Protein AF-A0A1B6KGE1-F1 (afdb_monomer)

Mean predicted aligned error: 15.51 Å

Sequence (555 aa):
EPSLSMPITVGLYAKWGSGKSFLLNKLREEMKNFARQWVDPTFQFSWLLLAIICHLAALSGTVVSLSLHHWLPGTIVIVTLFILTYTFLAVVWYGSNRYSWDWPYNLNVYLTRKMSAVKVVFQVIFCHPPGAQWSDSFTAQPIRFYFTDQTRVSSSAAGENSVVQMIGSLYDSIENDYGALSTRLYRALRPKALKSTSSWRWRKLCCVPNFIFFEICFATTLVGAVFLTIYIVQYGRPRSEHNLEEVSCVVVLGLCGLVVGLLVVANLYTLSRVVKSLMFSQRRQLQRAIAKLDTLKSEGFLQALRSEVNLMTNMVKCLDAFTQQQTRLVIIVDGLDSCEQDKVLMVLDAVHVLFSEPNTPFIIILAIDPHVISKAVEVNSRRLLSESNIGGHDYLRNMVHLPFFLQNSGLRKVKTAQKSAQSHRKSVVQVYDQPESNLVTSVSSRRLSTESGGLSSQEKLKLPGSSLNVARKGSRKLKLSDSIASSLGSNLNRAGGAQDLTKMLLTDDYFSDVNPRSMRRLMNVVYITGRLLKAFQIDFNWYHLASWVNITEQW

Secondary structure (DSSP, 8-state):
----PSPEEEEEE--TTS-HHHHHHHHHHHHHHHTTTTPPPPP---HHHHHHHHHHHHHHHHHHHHHHT-HHHHHHHHHHHHHHHHHHHHHHHHHHHHS--HHHHHHHHHHHHHHHHHHHHHHHHHEEPPPTTS------PPEEEEE----B--TTS-HHHHHHHHHHHHHHHHHHHH-HHHHHHHHHH-PPPPPTTPPPEE-EETTEEHHHHHHHHHHHHHHHHHHHHHHHHHHTS-GGG-SSHHHHHHHHHHHHHHHHHHHHHHHHHHHHHHHHHHHS-HHHHHHHHHHHHTTS-HHHHHHHHHHHHHHHHHHHHHHHHHHT-EEEEEEEEB-GGGS-HHHHHHHHHHHHHHH--TT--EEEEEEE-HHHHHHHHHHHHHHH-SS----HHHHHHHH-SEEEE--HHHHHHHHHHHHHHHHHHHHHHHHS----------------------------------------------PPP--GGGTSSSSGGG--STTHHHHHHTT-GGGTT--HHHHHHHHHHHHHHHHHHHHTT----HHHHHHHHHHHH--

Radius of gyration: 36.19 Å; Cα contacts (8 Å, |Δi|>4): 535; chains: 1; bounding box: 100×77×120 Å

Foldseek 3Di:
DPDPFDDAFEEEADDPPPCLVVVVVVVVVVVQVVLCVVDFDADDDDPLVLVVQLLVLLVQLLVVCQVVLHNVSSVVSSVCSSVVVVVVLVVLNCCCPPVVDPVSVVVRSVVRLVSLLVLLLVCLVWKAFEALCQCVDPDDFREAEFEFDAQQVDQPDFLLVSLLSRLLSSLVSCCVRSHLNNLLSCVLPVRDYDPRNDDMDTDDDPNDGPVVLVVVLSVLVSVLSNLVSVQVSVVPDDDDDDDDVNVVSVVSNVVSCVSNVVSCVVCVVSVVSSVVSSVDRPSRVSVVVQVVCVVPDPVVNLVSLLVVLVSVQSSQSRSCSSVVHHYAYEYEHDNLLVYDLVSSVVNLVSCCVRGVDGPGRYYYYYHDHLVSQQVSCVVVCVVVPVDDPCTSVNVCLLRHLHYDYPCPPVVVVVVVVVVVVVVVVVVVVVVPDDDDDDDDDDDDDDDDDDDDDDDDDDDDDDDDDDDDDDDDDDDDPDDDDPDPVVVPPPPQVPDDDPVVVVVVCVPDPLNPPADPSNVSSLSVVLVVVVVVCVVVVHDDDSVVSSVVSSVVPPD

Nearest PDB structures (foldseek):
  2nv9-assembly4_G  TM=1.818E-01  e=1.687E+00  Paramecium bursaria Chlorella virus 1

Organism: NCBI:txid36148

pLDDT: mean 72.04, std 18.76, range [24.8, 94.19]

Solvent-accessible surface area (backbone atoms only — not comparable to full-atom values): 32184 Å² total; per-residue (Å²): 130,90,67,88,62,40,40,44,32,36,28,41,34,36,60,85,91,71,51,65,72,58,52,52,53,53,51,51,52,52,52,47,58,72,37,47,72,80,66,76,63,79,72,69,98,44,73,67,56,55,52,52,49,50,52,53,22,50,52,54,12,54,51,46,12,53,75,66,52,37,68,67,66,11,56,52,44,23,55,51,50,44,50,53,52,52,52,50,51,50,50,35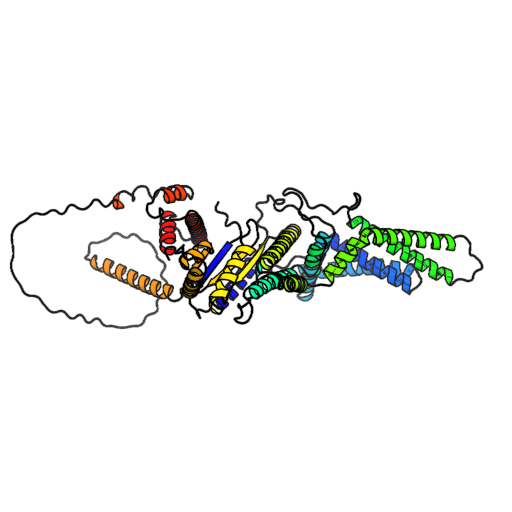,50,48,40,31,73,75,66,66,38,68,67,37,36,54,51,43,39,51,50,36,54,51,51,51,41,52,50,50,34,50,42,60,74,33,31,29,34,30,13,95,51,52,72,85,56,94,64,86,55,58,44,43,81,44,54,30,56,86,56,59,44,52,72,87,55,59,44,67,56,47,54,52,48,42,54,35,31,40,50,52,51,51,29,68,73,58,29,63,64,37,57,27,46,40,70,50,65,60,70,62,66,45,63,50,76,36,72,66,42,67,39,60,58,95,89,39,44,49,60,55,56,51,51,52,45,50,52,41,50,53,52,32,50,53,47,48,26,54,48,59,47,56,71,74,52,82,86,86,85,76,88,59,68,66,63,51,45,53,52,51,40,51,50,32,50,49,53,45,49,51,55,46,61,77,39,41,71,60,50,54,44,42,54,60,27,66,76,49,57,68,53,62,50,52,52,52,56,45,65,68,33,74,83,44,66,73,70,57,43,55,52,53,49,40,55,48,50,52,50,50,51,54,49,52,55,39,50,25,52,70,70,60,38,43,65,35,46,33,42,50,47,41,43,59,86,61,34,56,53,76,43,39,54,56,39,52,51,49,52,48,70,61,52,60,48,79,85,36,56,32,35,38,39,38,48,39,36,66,74,60,49,24,52,29,39,49,60,47,41,63,74,77,39,89,83,62,94,70,47,30,63,56,56,49,56,73,66,36,57,42,80,41,75,63,52,80,64,52,58,54,51,50,51,49,48,51,50,49,51,54,52,50,53,52,52,56,57,64,76,67,71,74,91,79,84,87,82,91,78,91,77,91,75,84,84,78,86,88,86,86,88,78,84,89,81,90,85,85,89,84,87,85,89,80,89,86,85,87,88,84,89,79,92,74,86,75,76,80,76,86,61,73,78,72,75,62,71,81,68,64,90,74,75,88,52,82,73,55,53,61,58,48,59,74,69,42,80,90,43,71,89,51,52,73,68,56,47,55,34,50,53,50,52,40,51,51,51,51,52,49,36,51,75,69,71,46,90,79,56,70,66,62,45,45,54,50,48,50,61,70,62,62,125

InterPro domains:
  IPR011646 KAP family P-loop domain [PF07693] (2-532)
  IPR052771 Neurotrophin-activated signaling adaptor [PTHR24116] (1-555)

Structure (mmCIF, N/CA/C/O backbone):
data_AF-A0A1B6KGE1-F1
#
_entry.id   AF-A0A1B6KGE1-F1
#
loop_
_atom_site.group_PDB
_atom_site.id
_atom_site.type_symbol
_atom_site.label_atom_id
_atom_site.label_alt_id
_atom_site.label_comp_id
_atom_site.label_asym_id
_atom_site.label_entity_id
_atom_site.label_seq_id
_atom_site.pdbx_PDB_ins_code
_atom_site.Cartn_x
_atom_site.Cartn_y
_atom_site.Cartn_z
_atom_site.occupancy
_atom_site.B_iso_or_equiv
_atom_site.auth_seq_id
_atom_site.auth_comp_id
_atom_site.auth_asym_id
_atom_site.auth_atom_id
_atom_site.pdbx_PDB_model_num
ATOM 1 N N . GLU A 1 1 ? -29.985 -7.544 3.826 1.00 30.16 1 GLU A N 1
ATOM 2 C CA . GLU A 1 1 ? -28.890 -8.178 4.594 1.00 30.16 1 GLU A CA 1
ATOM 3 C C . GLU A 1 1 ? -28.221 -7.112 5.454 1.00 30.16 1 GLU A C 1
ATOM 5 O O . GLU A 1 1 ? -27.930 -6.057 4.899 1.00 30.16 1 GLU A O 1
ATOM 10 N N . PRO A 1 2 ? -27.976 -7.305 6.764 1.00 35.41 2 PRO A N 1
ATOM 11 C CA . PRO A 1 2 ? -27.045 -6.441 7.475 1.00 35.41 2 PRO A CA 1
ATOM 12 C C . PRO A 1 2 ? -25.639 -6.814 6.998 1.00 35.41 2 PRO A C 1
ATOM 14 O O . PRO A 1 2 ? -24.957 -7.666 7.566 1.00 35.41 2 PRO A O 1
ATOM 17 N N . SER A 1 3 ? -25.217 -6.230 5.878 1.00 46.53 3 SER A N 1
ATOM 18 C CA . SER A 1 3 ? -23.802 -6.184 5.550 1.00 46.53 3 SER A CA 1
ATOM 19 C C . SER A 1 3 ? -23.143 -5.402 6.680 1.00 46.53 3 SER A C 1
ATOM 21 O O . SER A 1 3 ? -23.507 -4.246 6.897 1.00 46.53 3 SER A O 1
ATOM 23 N N . LEU A 1 4 ? -22.200 -6.001 7.408 1.00 57.72 4 LEU A N 1
ATOM 24 C CA . LEU A 1 4 ? -21.243 -5.234 8.206 1.00 57.72 4 LEU A CA 1
ATOM 25 C C . LEU A 1 4 ? -20.423 -4.395 7.221 1.00 57.72 4 LEU A C 1
ATOM 27 O O . LEU A 1 4 ? -19.353 -4.796 6.765 1.00 57.72 4 LEU A O 1
ATOM 31 N N . SER A 1 5 ? -21.005 -3.277 6.794 1.00 65.62 5 SER A N 1
ATOM 32 C CA . SER A 1 5 ? -20.362 -2.301 5.940 1.00 65.62 5 SER A CA 1
ATOM 33 C C . SER A 1 5 ? -19.242 -1.693 6.760 1.00 65.62 5 SER A C 1
ATOM 35 O O . SER A 1 5 ? -19.477 -1.222 7.871 1.00 65.62 5 SER A O 1
ATOM 37 N N . MET A 1 6 ? -18.031 -1.728 6.223 1.00 75.38 6 MET A N 1
ATOM 38 C CA . MET A 1 6 ? -16.910 -1.050 6.853 1.00 75.38 6 MET A CA 1
ATOM 39 C C . MET A 1 6 ? -17.164 0.461 6.909 1.00 75.38 6 MET A C 1
ATOM 41 O O . MET A 1 6 ? -17.807 1.002 5.996 1.00 75.38 6 MET A O 1
ATOM 45 N N . PRO A 1 7 ? -16.657 1.145 7.945 1.00 83.75 7 PRO A N 1
ATOM 46 C CA . PRO A 1 7 ? -15.689 0.677 8.951 1.00 83.75 7 PRO A CA 1
ATOM 47 C C . PRO A 1 7 ? -16.293 -0.164 10.093 1.00 83.75 7 PRO A C 1
ATOM 49 O O . PRO A 1 7 ? -17.450 0.012 10.461 1.00 83.75 7 PRO A O 1
ATOM 52 N N . ILE A 1 8 ? -15.511 -1.095 10.659 1.00 85.69 8 ILE A N 1
ATOM 53 C CA . ILE A 1 8 ? -15.929 -1.948 11.793 1.00 85.69 8 ILE A CA 1
ATOM 54 C C . ILE A 1 8 ? -14.985 -1.733 12.976 1.00 85.69 8 ILE A C 1
ATOM 56 O O . ILE A 1 8 ? -13.775 -1.863 12.819 1.00 85.69 8 ILE A O 1
ATOM 60 N N . THR A 1 9 ? -15.540 -1.498 14.167 1.00 88.06 9 THR A N 1
ATOM 61 C CA . THR A 1 9 ? -14.769 -1.382 15.421 1.00 88.06 9 THR A CA 1
ATOM 62 C C . THR A 1 9 ? -15.021 -2.593 16.308 1.00 88.06 9 THR A C 1
ATOM 64 O O . THR A 1 9 ? -16.136 -2.798 16.787 1.00 88.06 9 THR A O 1
ATOM 67 N N . VAL A 1 10 ? -13.984 -3.381 16.552 1.00 89.12 10 VAL A N 1
ATOM 68 C CA . VAL A 1 10 ? -13.985 -4.555 17.421 1.00 89.12 10 VAL A CA 1
ATOM 69 C C . VAL A 1 10 ? -13.297 -4.186 18.733 1.00 89.12 10 VAL A C 1
ATOM 71 O O . VAL A 1 10 ? -12.138 -3.784 18.733 1.00 89.12 10 VAL A O 1
ATOM 74 N N . GLY A 1 11 ? -14.003 -4.306 19.854 1.00 89.06 11 GLY A N 1
ATOM 75 C CA . GLY A 1 11 ? -13.464 -4.043 21.187 1.00 89.06 11 GLY A CA 1
ATOM 76 C C . GLY A 1 11 ? -13.112 -5.347 21.883 1.00 89.06 11 GLY A C 1
ATOM 77 O O . GLY A 1 11 ? -14.002 -6.121 22.210 1.00 89.06 11 GLY A O 1
ATOM 78 N N . LEU A 1 12 ? -11.829 -5.593 22.117 1.00 88.75 12 LEU A N 1
ATOM 79 C CA . LEU A 1 12 ? -11.323 -6.701 22.914 1.00 88.75 12 LEU A CA 1
ATOM 80 C C . LEU A 1 12 ? -11.178 -6.249 24.373 1.00 88.75 12 LEU A C 1
ATOM 82 O O . LEU A 1 12 ? -10.196 -5.605 24.744 1.00 88.75 12 LEU A O 1
ATOM 86 N N . TYR A 1 13 ? -12.151 -6.610 25.201 1.00 86.44 13 TYR A N 1
ATOM 87 C CA . TYR A 1 13 ? -12.192 -6.269 26.616 1.00 86.44 13 TYR A CA 1
ATOM 88 C C . TYR A 1 13 ? -11.509 -7.335 27.459 1.00 86.44 13 TYR A C 1
ATOM 90 O O . TYR A 1 13 ? -11.978 -8.471 27.542 1.00 86.44 13 TYR A O 1
ATOM 98 N N . ALA A 1 14 ? -10.419 -6.976 28.129 1.00 84.31 14 ALA A N 1
ATOM 99 C CA . ALA A 1 14 ? -9.778 -7.871 29.082 1.00 84.31 14 ALA A CA 1
ATOM 100 C C . ALA A 1 14 ? -9.042 -7.107 30.181 1.00 84.31 14 ALA A C 1
ATOM 102 O O . ALA A 1 14 ? -8.515 -6.013 29.954 1.00 84.31 14 ALA A O 1
ATOM 103 N N . LYS A 1 15 ? -8.956 -7.733 31.360 1.00 82.50 15 LYS A N 1
ATOM 104 C CA . LYS A 1 15 ? -8.236 -7.175 32.508 1.00 82.50 15 LYS A CA 1
ATOM 105 C C . LYS A 1 15 ? -6.775 -6.880 32.164 1.00 82.50 15 LYS A C 1
ATOM 107 O O . LYS A 1 15 ? -6.163 -7.538 31.315 1.00 82.50 15 LYS A O 1
ATOM 112 N N . TRP A 1 16 ? -6.191 -5.892 32.827 1.00 79.06 16 TRP A N 1
ATOM 113 C CA . TRP A 1 16 ? -4.751 -5.666 32.760 1.00 79.06 16 TRP A CA 1
ATOM 114 C C . TRP A 1 16 ? -3.956 -6.941 33.104 1.00 79.06 16 TRP A C 1
ATOM 116 O O . TRP A 1 16 ? -4.366 -7.738 33.948 1.00 79.06 16 TRP A O 1
ATOM 126 N N . GLY A 1 17 ? -2.862 -7.185 32.377 1.00 74.19 17 GLY A N 1
ATOM 127 C CA . GLY A 1 17 ? -2.030 -8.385 32.539 1.00 74.19 17 GLY A CA 1
ATOM 128 C C . GLY A 1 17 ? -2.591 -9.692 31.953 1.00 74.19 17 GLY A C 1
ATOM 129 O O . GLY A 1 17 ? -1.924 -10.718 32.023 1.00 74.19 17 GLY A O 1
ATOM 130 N N . SER A 1 18 ? -3.770 -9.702 31.316 1.00 77.00 18 SER A N 1
ATOM 131 C CA . SER A 1 18 ? -4.394 -10.937 30.801 1.00 77.00 18 SER A CA 1
ATOM 132 C C . SER A 1 18 ? -3.792 -11.498 29.497 1.00 77.00 18 SER A C 1
ATOM 134 O O . SER A 1 18 ? -4.405 -12.364 28.873 1.00 77.00 18 SER A O 1
ATOM 136 N N . GLY A 1 19 ? -2.654 -10.975 29.028 1.00 79.81 19 GLY A N 1
ATOM 137 C CA . GLY A 1 19 ? -2.026 -11.396 27.768 1.00 79.81 19 GLY A CA 1
ATOM 138 C C . GLY A 1 19 ? -2.705 -10.876 26.489 1.00 79.81 19 GLY A C 1
ATOM 139 O O . GLY A 1 19 ? -2.613 -11.527 25.450 1.00 79.81 19 GLY A O 1
ATOM 140 N N . LYS A 1 20 ? -3.377 -9.713 26.536 1.00 82.88 20 LYS A N 1
ATOM 141 C CA . LYS A 1 20 ? -4.071 -9.096 25.381 1.00 82.88 20 LYS A CA 1
ATOM 142 C C . LYS A 1 20 ? -3.191 -9.019 24.124 1.00 82.88 20 LYS A C 1
ATOM 144 O O . LYS A 1 20 ? -3.597 -9.491 23.065 1.00 82.88 20 LYS A O 1
ATOM 149 N N . SER A 1 21 ? -1.962 -8.519 24.258 1.00 82.31 21 SER A N 1
ATOM 150 C CA . SER A 1 21 ? -1.016 -8.367 23.142 1.00 82.31 21 SER A CA 1
ATOM 151 C C . SER A 1 21 ? -0.633 -9.701 22.489 1.00 82.31 21 SER A C 1
ATOM 153 O O . SER A 1 21 ? -0.462 -9.767 21.272 1.00 82.31 21 SER A O 1
ATOM 155 N N . PHE A 1 22 ? -0.540 -10.780 23.279 1.00 84.50 22 PHE A N 1
ATOM 156 C CA . PHE A 1 22 ? -0.276 -12.127 22.764 1.00 84.50 22 PHE A CA 1
ATOM 157 C C . PHE A 1 22 ? -1.447 -12.630 21.914 1.00 84.50 22 PHE A C 1
ATOM 159 O O . PHE A 1 22 ? -1.245 -13.133 20.810 1.00 84.50 22 PHE A O 1
ATOM 166 N N . LEU A 1 23 ? -2.681 -12.433 22.386 1.00 85.19 23 LEU A N 1
ATOM 167 C CA . LEU A 1 23 ? -3.868 -12.827 21.633 1.00 85.19 23 LEU A CA 1
ATOM 168 C C . LEU A 1 23 ? -4.033 -12.014 20.346 1.00 85.19 23 LEU A C 1
ATOM 170 O O . LEU A 1 23 ? -4.413 -12.579 19.327 1.00 85.19 23 LEU A O 1
ATOM 174 N N . LEU A 1 24 ? -3.703 -10.720 20.367 1.00 86.50 24 LEU A N 1
ATOM 175 C CA . LEU A 1 24 ? -3.701 -9.884 19.164 1.00 86.50 24 LEU A CA 1
ATOM 176 C C . LEU A 1 24 ? -2.703 -10.382 18.111 1.00 86.50 24 LEU A C 1
ATOM 178 O O . LEU A 1 24 ? -3.032 -10.392 16.926 1.00 86.50 24 LEU A O 1
ATOM 182 N N . ASN A 1 25 ? -1.511 -10.828 18.523 1.00 85.94 25 ASN A N 1
ATOM 183 C CA . ASN A 1 25 ? -0.536 -11.423 17.602 1.00 85.94 25 ASN A CA 1
ATOM 184 C C . ASN A 1 25 ? -1.068 -12.716 16.983 1.00 85.94 25 ASN A C 1
ATOM 186 O O . ASN A 1 25 ? -1.026 -12.873 15.765 1.00 85.94 25 ASN A O 1
ATOM 190 N N . LYS A 1 26 ? -1.661 -13.590 17.800 1.00 87.88 26 LYS A N 1
ATOM 191 C CA . LYS A 1 26 ? -2.276 -14.822 17.302 1.00 87.88 26 LYS A CA 1
ATOM 192 C C . LYS A 1 26 ? -3.446 -14.539 16.354 1.00 87.88 26 LYS A C 1
ATOM 194 O O . LYS A 1 26 ? -3.544 -15.144 15.296 1.00 87.88 26 LYS A O 1
ATOM 199 N N . LEU A 1 27 ? -4.309 -13.581 16.693 1.00 87.62 27 LEU A N 1
ATOM 200 C CA . LEU A 1 27 ? -5.427 -13.166 15.843 1.00 87.62 27 LEU A CA 1
ATOM 201 C C . LEU A 1 27 ? -4.932 -12.614 14.502 1.00 87.62 27 LEU A C 1
ATOM 203 O O . LEU A 1 27 ? -5.499 -12.939 13.462 1.00 87.62 27 LEU A O 1
ATOM 207 N N . ARG A 1 28 ? -3.850 -11.829 14.508 1.00 87.62 28 ARG A N 1
ATOM 208 C CA . ARG A 1 28 ? -3.198 -11.349 13.285 1.00 87.62 28 ARG A CA 1
ATOM 209 C C . ARG A 1 28 ? -2.741 -12.512 12.401 1.00 87.62 28 ARG A C 1
ATOM 211 O O . ARG A 1 28 ? -3.014 -12.490 11.205 1.00 87.62 28 ARG A O 1
ATOM 218 N N . GLU A 1 29 ? -2.054 -13.504 12.962 1.00 87.62 29 GLU A N 1
ATOM 219 C CA . GLU A 1 29 ? -1.581 -14.683 12.218 1.00 87.62 29 GLU A CA 1
ATOM 220 C C . GLU A 1 29 ? -2.741 -15.488 11.621 1.00 87.62 29 GLU A C 1
ATOM 222 O O . GLU A 1 29 ? -2.739 -15.776 10.425 1.00 87.62 29 GLU A O 1
ATOM 227 N N . GLU A 1 30 ? -3.781 -15.757 12.411 1.00 88.00 30 GLU A N 1
ATOM 228 C CA . GLU A 1 30 ? -4.979 -16.465 11.946 1.00 88.00 30 GLU A CA 1
ATOM 229 C C . GLU A 1 30 ? -5.702 -15.705 10.825 1.00 88.00 30 GLU A C 1
ATOM 231 O O . GLU A 1 30 ? -6.119 -16.300 9.832 1.00 88.00 30 GLU A O 1
ATOM 236 N N . MET A 1 31 ? -5.799 -14.374 10.919 1.00 86.44 31 MET A N 1
ATOM 237 C CA . MET A 1 31 ? -6.380 -13.551 9.855 1.00 86.44 31 MET A CA 1
ATOM 238 C C . MET A 1 31 ? -5.557 -13.603 8.560 1.00 86.44 31 MET A C 1
ATOM 240 O O . MET A 1 31 ? -6.137 -13.674 7.473 1.00 86.44 31 MET A O 1
ATOM 244 N N . LYS A 1 32 ? -4.219 -13.597 8.650 1.00 84.69 32 LYS A N 1
ATOM 245 C CA . LYS A 1 32 ? -3.337 -13.758 7.478 1.00 84.69 32 LYS A CA 1
ATOM 246 C C . LYS A 1 32 ? -3.492 -15.141 6.841 1.00 84.69 32 LYS A C 1
ATOM 248 O O . LYS A 1 32 ? -3.568 -15.249 5.615 1.00 84.69 32 LYS A O 1
ATOM 253 N N . ASN A 1 33 ? -3.605 -16.183 7.664 1.00 84.50 33 ASN A N 1
ATOM 254 C CA . ASN A 1 33 ? -3.827 -17.556 7.213 1.00 84.50 33 ASN A CA 1
ATOM 255 C C . ASN A 1 33 ? -5.193 -17.716 6.535 1.00 84.50 33 ASN A C 1
ATOM 257 O O . ASN A 1 33 ? -5.273 -18.277 5.440 1.00 84.50 33 ASN A O 1
ATOM 261 N N . PHE A 1 34 ? -6.250 -17.150 7.124 1.00 82.50 34 PHE A N 1
ATOM 262 C CA . PHE A 1 34 ? -7.597 -17.146 6.549 1.00 82.50 34 PHE A CA 1
ATOM 263 C C . PHE A 1 34 ? -7.637 -16.475 5.174 1.00 82.50 34 PHE A C 1
ATOM 265 O O . PHE A 1 34 ? -8.254 -16.986 4.240 1.00 82.50 34 PHE A O 1
ATOM 272 N N . ALA A 1 35 ? -6.932 -15.354 5.028 1.00 79.00 35 ALA A N 1
ATOM 273 C CA . ALA A 1 35 ? -6.838 -14.617 3.776 1.00 79.00 35 ALA A CA 1
ATOM 274 C C . ALA A 1 35 ? -6.075 -15.367 2.666 1.00 79.00 35 ALA A C 1
ATOM 276 O O . ALA A 1 35 ? -6.022 -14.877 1.538 1.00 79.00 35 ALA A O 1
ATOM 277 N N . ARG A 1 36 ? -5.477 -16.537 2.959 1.00 72.19 36 ARG A N 1
ATOM 278 C CA . ARG A 1 36 ? -4.630 -17.299 2.025 1.00 72.19 36 ARG A CA 1
ATOM 279 C C . ARG A 1 36 ? -3.582 -16.412 1.343 1.00 72.19 36 ARG A C 1
ATOM 281 O O . ARG A 1 36 ? -3.230 -16.630 0.186 1.00 72.19 36 ARG A O 1
ATOM 288 N N . GLN A 1 37 ? -3.059 -15.419 2.068 1.00 64.81 37 GLN A N 1
ATOM 289 C CA . GLN A 1 37 ? -2.051 -14.484 1.548 1.00 64.81 37 GLN A CA 1
ATOM 290 C C . GLN A 1 37 ? -0.771 -15.193 1.072 1.00 64.81 37 GLN A C 1
ATOM 292 O O . GLN A 1 37 ? -0.012 -14.622 0.296 1.00 64.81 37 GLN A O 1
ATOM 297 N N . TRP A 1 38 ? -0.571 -16.437 1.506 1.00 59.75 38 TRP A N 1
ATOM 298 C CA . TRP A 1 38 ? 0.545 -17.317 1.177 1.00 59.75 38 TRP A CA 1
ATOM 299 C C . TRP A 1 38 ? 0.398 -18.085 -0.146 1.00 59.75 38 TRP A C 1
ATOM 301 O O . TRP A 1 38 ? 1.312 -18.819 -0.501 1.00 59.75 38 TRP A O 1
ATOM 311 N N . VAL A 1 39 ? -0.735 -17.987 -0.858 1.00 65.69 39 VAL A N 1
ATOM 312 C CA . VAL A 1 39 ? -0.909 -18.717 -2.128 1.00 65.69 39 VAL A CA 1
ATOM 313 C C . VAL A 1 39 ? -0.005 -18.109 -3.190 1.00 65.69 39 VAL A C 1
ATOM 315 O O . VAL A 1 39 ? -0.161 -16.944 -3.568 1.00 65.69 39 VAL A O 1
ATOM 318 N N . ASP A 1 40 ? 0.932 -18.918 -3.673 1.00 68.94 40 ASP A N 1
ATOM 319 C CA . ASP A 1 40 ? 1.900 -18.476 -4.657 1.00 68.94 40 ASP A CA 1
ATOM 320 C C . ASP A 1 40 ? 1.252 -18.215 -6.019 1.00 68.94 40 ASP A C 1
ATOM 322 O O . ASP A 1 40 ? 0.431 -19.005 -6.499 1.00 68.94 40 ASP A O 1
ATOM 326 N N . PRO A 1 41 ? 1.601 -17.091 -6.666 1.00 71.31 41 PRO A N 1
ATOM 327 C CA . PRO A 1 41 ? 1.072 -16.782 -7.975 1.00 71.31 41 PRO A CA 1
ATOM 328 C C . PRO A 1 41 ? 1.699 -17.715 -9.015 1.00 71.31 41 PRO A C 1
ATOM 330 O O . PRO A 1 41 ? 2.913 -17.912 -9.055 1.00 71.31 41 PRO A O 1
ATOM 333 N N . THR A 1 42 ? 0.866 -18.252 -9.900 1.00 72.88 42 THR A N 1
ATOM 334 C CA . THR A 1 42 ? 1.332 -19.030 -11.048 1.00 72.88 42 THR A CA 1
ATOM 335 C C . THR A 1 42 ? 1.901 -18.101 -12.111 1.00 72.88 42 THR A C 1
ATOM 337 O O . THR A 1 42 ? 1.255 -17.118 -12.486 1.00 72.88 42 THR A O 1
ATOM 340 N N . PHE A 1 43 ? 3.072 -18.433 -12.643 1.00 75.06 43 PHE A N 1
ATOM 341 C CA . PHE A 1 43 ? 3.657 -17.681 -13.744 1.00 75.06 43 PHE A CA 1
ATOM 342 C C . PHE A 1 43 ? 2.839 -17.826 -15.020 1.00 75.06 43 PHE A C 1
ATOM 344 O O . PHE A 1 43 ? 2.495 -18.932 -15.441 1.00 75.06 43 PHE A O 1
ATOM 351 N N . GLN A 1 44 ? 2.556 -16.688 -15.642 1.00 77.75 44 GLN A N 1
ATOM 352 C CA . GLN A 1 44 ? 1.863 -16.602 -16.917 1.00 77.75 44 GLN A CA 1
ATOM 353 C C . GLN A 1 44 ? 2.703 -15.764 -17.876 1.00 77.75 44 GLN A C 1
ATOM 355 O O . GLN A 1 44 ? 3.113 -14.645 -17.546 1.00 77.75 44 GLN A O 1
ATOM 360 N N . PHE A 1 45 ? 2.920 -16.287 -19.082 1.00 80.06 45 PHE A N 1
ATOM 361 C CA . PHE A 1 45 ? 3.505 -15.514 -20.169 1.00 80.06 45 PHE A CA 1
ATOM 362 C C . PHE A 1 45 ? 2.538 -14.389 -20.541 1.00 80.06 45 PHE A C 1
ATOM 364 O O . PHE A 1 45 ? 1.464 -14.622 -21.088 1.00 80.06 45 PHE A O 1
ATOM 371 N N . SER A 1 46 ? 2.907 -13.158 -20.192 1.00 85.88 46 SER A N 1
ATOM 372 C CA . SER A 1 46 ? 2.100 -11.968 -20.457 1.00 85.88 46 SER A CA 1
ATOM 373 C C . SER A 1 46 ? 2.755 -11.097 -21.524 1.00 85.88 46 SER A C 1
ATOM 375 O O . SER A 1 46 ? 3.978 -11.055 -21.639 1.00 85.88 46 SER A O 1
ATOM 377 N N . TRP A 1 47 ? 1.947 -10.336 -22.265 1.00 86.94 47 TRP A N 1
ATOM 378 C CA . TRP A 1 47 ? 2.447 -9.362 -23.245 1.00 86.94 47 TRP A CA 1
ATOM 379 C C . TRP A 1 47 ? 3.414 -8.338 -22.628 1.00 86.94 47 TRP A C 1
ATOM 381 O O . TRP A 1 47 ? 4.377 -7.914 -23.256 1.00 86.94 47 TRP A O 1
ATOM 391 N N . LEU A 1 48 ? 3.195 -7.981 -21.359 1.00 86.44 48 LEU A N 1
ATOM 392 C CA . LEU A 1 48 ? 4.065 -7.058 -20.631 1.00 86.44 48 LEU A CA 1
ATOM 393 C C . LEU A 1 48 ? 5.476 -7.642 -20.453 1.00 86.44 48 LEU A C 1
ATOM 395 O O . LEU A 1 48 ? 6.449 -6.899 -20.521 1.00 86.44 48 LEU A O 1
ATOM 399 N N . LEU A 1 49 ? 5.599 -8.963 -20.271 1.00 87.50 49 LEU A N 1
ATOM 400 C CA . LEU A 1 49 ? 6.897 -9.628 -20.118 1.00 87.50 49 LEU A CA 1
ATOM 401 C C . LEU A 1 49 ? 7.680 -9.538 -21.425 1.00 87.50 49 LEU A C 1
ATOM 403 O O . LEU A 1 49 ? 8.848 -9.163 -21.423 1.00 87.50 49 LEU A O 1
ATOM 407 N N . LEU A 1 50 ? 6.997 -9.830 -22.533 1.00 89.25 50 LEU A N 1
ATOM 408 C CA . LEU A 1 50 ? 7.552 -9.736 -23.877 1.00 89.25 50 LEU A CA 1
ATOM 409 C C . LEU A 1 50 ? 8.048 -8.316 -24.178 1.00 89.25 50 LEU A C 1
ATOM 411 O O . LEU A 1 50 ? 9.177 -8.147 -24.629 1.00 89.25 50 LEU A O 1
ATOM 415 N N . ALA A 1 51 ? 7.234 -7.302 -23.871 1.00 88.75 51 ALA A N 1
ATOM 416 C CA . ALA A 1 51 ? 7.596 -5.902 -24.073 1.00 88.75 51 ALA A CA 1
ATOM 417 C C . ALA A 1 51 ? 8.828 -5.491 -23.245 1.00 88.75 51 ALA A C 1
ATOM 419 O O . ALA A 1 51 ? 9.737 -4.867 -23.783 1.00 88.75 51 ALA A O 1
ATOM 420 N N . ILE A 1 52 ? 8.906 -5.881 -21.965 1.00 89.69 52 ILE A N 1
ATOM 421 C CA . ILE A 1 52 ? 10.076 -5.579 -21.121 1.00 89.69 52 ILE A CA 1
ATOM 422 C C . ILE A 1 52 ? 11.339 -6.244 -21.667 1.00 89.69 52 ILE A C 1
ATOM 424 O O . ILE A 1 52 ? 12.376 -5.591 -21.755 1.00 89.69 52 ILE A O 1
ATOM 428 N N . ILE A 1 53 ? 11.267 -7.529 -22.024 1.00 91.06 53 ILE A N 1
ATOM 429 C CA . ILE A 1 53 ? 12.423 -8.261 -22.554 1.00 91.06 53 ILE A CA 1
ATOM 430 C C . ILE A 1 53 ? 12.889 -7.626 -23.868 1.00 91.06 53 ILE A C 1
ATOM 432 O O . ILE A 1 53 ? 14.086 -7.419 -24.045 1.00 91.06 53 ILE A O 1
ATOM 436 N N . CYS A 1 54 ? 11.958 -7.252 -24.750 1.00 91.44 54 CYS A N 1
ATOM 437 C CA . CYS A 1 54 ? 12.263 -6.557 -25.999 1.00 91.44 54 CYS A CA 1
ATOM 438 C C . CYS A 1 54 ? 12.973 -5.215 -25.748 1.00 91.44 54 CYS A C 1
ATOM 440 O O . CYS A 1 54 ? 14.029 -4.959 -26.324 1.00 91.44 54 CYS A O 1
ATOM 442 N N . HIS A 1 55 ? 12.455 -4.398 -24.825 1.00 90.94 55 HIS A N 1
ATOM 443 C CA . HIS A 1 55 ? 13.048 -3.107 -24.457 1.00 90.94 55 HIS A CA 1
ATOM 444 C C . HIS A 1 55 ? 14.449 -3.244 -23.854 1.00 90.94 55 HIS A C 1
ATOM 446 O O . HIS A 1 55 ? 15.360 -2.506 -24.229 1.00 90.94 55 HIS A O 1
ATOM 452 N N . LEU A 1 56 ? 14.652 -4.208 -22.951 1.00 91.50 56 LEU A N 1
ATOM 453 C CA . LEU A 1 56 ? 15.963 -4.482 -22.355 1.00 91.50 56 LEU A CA 1
ATOM 454 C C . LEU A 1 56 ? 16.965 -5.004 -23.392 1.00 91.50 56 LEU A C 1
ATOM 456 O O . LEU A 1 56 ? 18.114 -4.561 -23.404 1.00 91.50 56 LEU A O 1
ATOM 460 N N . ALA A 1 57 ? 16.528 -5.898 -24.284 1.00 93.25 57 ALA A N 1
ATOM 461 C CA . ALA A 1 57 ? 17.356 -6.404 -25.372 1.00 93.25 57 ALA A CA 1
ATOM 462 C C . ALA A 1 57 ? 17.769 -5.274 -26.320 1.00 93.25 57 ALA A C 1
ATOM 464 O O . ALA A 1 57 ? 18.963 -5.104 -26.564 1.00 93.25 57 ALA A O 1
ATOM 465 N N . ALA A 1 58 ? 16.823 -4.443 -26.764 1.00 91.69 58 ALA A N 1
ATOM 466 C CA . ALA A 1 58 ? 17.095 -3.295 -27.626 1.00 91.69 58 ALA A CA 1
ATOM 467 C C . ALA A 1 58 ? 18.075 -2.302 -26.978 1.00 91.69 58 ALA A C 1
ATOM 469 O O . ALA A 1 58 ? 19.047 -1.891 -27.614 1.00 91.69 58 ALA A O 1
ATOM 470 N N . LEU A 1 59 ? 17.887 -1.979 -25.693 1.00 91.38 59 LEU A N 1
ATOM 471 C CA . LEU A 1 59 ? 18.800 -1.103 -24.957 1.00 91.38 59 LEU A CA 1
ATOM 472 C C . LEU A 1 59 ? 20.213 -1.702 -24.883 1.00 91.38 59 LEU A C 1
ATOM 474 O O . LEU A 1 59 ? 21.178 -1.041 -25.255 1.00 91.38 59 LEU A O 1
ATOM 478 N N . SER A 1 60 ? 20.344 -2.970 -24.484 1.00 91.62 60 SER A N 1
ATOM 479 C CA . SER A 1 60 ? 21.651 -3.639 -24.409 1.00 91.62 60 SER A CA 1
ATOM 480 C C . SER A 1 60 ? 22.360 -3.712 -25.767 1.00 91.62 60 SER A C 1
ATOM 482 O O . SER A 1 60 ? 23.555 -3.440 -25.855 1.00 91.62 60 SER A O 1
ATOM 484 N N . GLY A 1 61 ? 21.618 -3.983 -26.843 1.00 90.88 61 GLY A N 1
ATOM 485 C CA . GLY A 1 61 ? 22.145 -4.015 -28.201 1.00 90.88 61 GLY A CA 1
ATOM 486 C C . GLY A 1 61 ? 22.654 -2.667 -28.684 1.00 90.88 61 GLY A C 1
ATOM 487 O O . GLY A 1 61 ? 23.746 -2.596 -29.240 1.00 90.88 61 GLY A O 1
ATOM 488 N N . THR A 1 62 ? 21.905 -1.588 -28.426 1.00 87.81 62 THR A N 1
ATOM 489 C CA . THR A 1 62 ? 22.357 -0.233 -28.786 1.00 87.81 62 THR A CA 1
ATOM 490 C C . THR A 1 62 ? 23.609 0.191 -28.028 1.00 87.81 62 THR A C 1
ATOM 492 O O . THR A 1 62 ? 24.488 0.810 -28.625 1.00 87.81 62 THR A O 1
ATOM 495 N N . VAL A 1 63 ? 23.748 -0.196 -26.754 1.00 89.94 63 VAL A N 1
ATOM 496 C CA . VAL A 1 63 ? 24.976 0.046 -25.980 1.00 89.94 63 VAL A CA 1
ATOM 497 C C . VAL A 1 63 ? 26.165 -0.679 -26.612 1.00 89.94 63 VAL A C 1
ATOM 499 O O . VAL A 1 63 ? 27.203 -0.057 -26.824 1.00 89.94 63 VAL A O 1
ATOM 502 N N . VAL A 1 64 ? 26.013 -1.954 -26.989 1.00 90.56 64 VAL A N 1
ATOM 503 C CA . VAL A 1 64 ? 27.081 -2.711 -27.667 1.00 90.56 64 VAL A CA 1
ATOM 504 C C . VAL A 1 64 ? 27.422 -2.111 -29.033 1.00 90.56 64 VAL A C 1
ATOM 506 O O . VAL A 1 64 ? 28.603 -1.980 -29.356 1.00 90.56 64 VAL A O 1
ATOM 509 N N . SER A 1 65 ? 26.421 -1.695 -29.816 1.00 87.88 65 SER A N 1
ATOM 510 C CA . SER A 1 65 ? 26.646 -1.004 -31.093 1.00 87.88 65 SER A CA 1
ATOM 511 C C . SER A 1 65 ? 27.455 0.280 -30.922 1.00 87.88 65 SER A C 1
ATOM 513 O O . SER A 1 65 ? 28.359 0.537 -31.717 1.00 87.88 65 SER A O 1
ATOM 515 N N . LEU A 1 66 ? 27.156 1.070 -29.883 1.00 86.00 66 LEU A N 1
ATOM 516 C CA . LEU A 1 66 ? 27.897 2.289 -29.549 1.00 86.00 66 LEU A CA 1
ATOM 517 C C . LEU A 1 66 ? 29.328 1.983 -29.110 1.00 86.00 66 LEU A C 1
ATOM 519 O O . LEU A 1 66 ? 30.251 2.651 -29.560 1.00 86.00 66 LEU A O 1
ATOM 523 N N . SER A 1 67 ? 29.532 0.963 -28.276 1.00 88.19 67 SER A N 1
ATOM 524 C CA . SER A 1 67 ? 30.869 0.607 -27.785 1.00 88.19 67 SER A CA 1
ATOM 525 C C . SER A 1 67 ? 31.791 0.073 -28.883 1.00 88.19 67 SER A C 1
ATOM 527 O O . SER A 1 67 ? 32.975 0.400 -28.903 1.00 88.19 67 SER A O 1
ATOM 529 N N . LEU A 1 68 ? 31.266 -0.752 -29.793 1.00 87.25 68 LEU A N 1
ATOM 530 C CA . LEU A 1 68 ? 32.059 -1.390 -30.847 1.00 87.25 68 LEU A CA 1
ATOM 531 C C . LEU A 1 68 ? 32.162 -0.554 -32.122 1.00 87.25 68 LEU A C 1
ATOM 533 O O . LEU A 1 68 ? 32.840 -0.984 -33.047 1.00 87.25 68 LEU A O 1
ATOM 537 N N . HIS A 1 69 ? 31.499 0.606 -32.186 1.00 83.06 69 HIS A N 1
ATOM 538 C CA . HIS A 1 69 ? 31.450 1.446 -33.386 1.00 83.06 69 HIS A CA 1
ATOM 539 C C . HIS A 1 69 ? 31.028 0.642 -34.633 1.00 83.06 69 HIS A C 1
ATOM 541 O O . HIS A 1 69 ? 31.511 0.850 -35.737 1.00 83.06 69 HIS A O 1
ATOM 547 N N . HIS A 1 70 ? 30.132 -0.330 -34.465 1.00 83.00 70 HIS A N 1
ATOM 548 C CA . HIS A 1 70 ? 29.631 -1.164 -35.554 1.00 83.00 70 HIS A CA 1
ATOM 549 C C . HIS A 1 70 ? 28.172 -1.534 -35.281 1.00 83.00 70 HIS A C 1
ATOM 551 O O . HIS A 1 70 ? 27.806 -1.937 -34.175 1.00 83.00 70 HIS A O 1
ATOM 557 N N . TRP A 1 71 ? 27.320 -1.437 -36.303 1.00 80.94 71 TRP A N 1
ATOM 558 C CA . TRP A 1 71 ? 25.891 -1.740 -36.171 1.00 80.94 71 TRP A CA 1
ATOM 559 C C . TRP A 1 71 ? 25.615 -3.253 -36.088 1.00 80.94 71 TRP A C 1
ATOM 561 O O . TRP A 1 71 ? 24.732 -3.683 -35.347 1.00 80.94 71 TRP A O 1
ATOM 571 N N . LEU A 1 72 ? 26.413 -4.072 -36.786 1.00 87.25 72 LEU A N 1
ATOM 572 C CA . LEU A 1 72 ? 26.199 -5.517 -36.920 1.00 87.25 72 LEU A CA 1
ATOM 573 C C . LEU A 1 72 ? 26.253 -6.277 -35.574 1.00 87.25 72 LEU A C 1
ATOM 575 O O . LEU A 1 72 ? 25.286 -6.983 -35.272 1.00 87.25 72 LEU A O 1
ATOM 579 N N . PRO A 1 73 ? 27.281 -6.108 -34.710 1.00 88.81 73 PRO A N 1
ATOM 580 C CA . PRO A 1 73 ? 27.350 -6.830 -33.437 1.00 88.81 73 PRO A CA 1
ATOM 581 C C . PRO A 1 73 ? 26.167 -6.543 -32.507 1.00 88.81 73 PRO A C 1
ATOM 583 O O . PRO A 1 73 ? 25.668 -7.456 -31.856 1.00 88.81 73 PRO A O 1
ATOM 586 N N . GLY A 1 74 ? 25.666 -5.304 -32.469 1.00 87.38 74 GLY A N 1
ATOM 587 C CA . GLY A 1 74 ? 24.521 -4.975 -31.619 1.00 87.38 74 GLY A CA 1
ATOM 588 C C . GLY A 1 74 ? 23.234 -5.654 -32.075 1.00 87.38 74 GLY A C 1
ATOM 589 O O . GLY A 1 74 ? 22.518 -6.186 -31.235 1.00 87.38 74 GLY A O 1
ATOM 590 N N . THR A 1 75 ? 22.964 -5.744 -33.385 1.00 88.12 75 THR A N 1
ATOM 591 C CA . THR A 1 75 ? 21.782 -6.480 -33.885 1.00 88.12 75 THR A CA 1
ATOM 592 C C . THR A 1 75 ? 21.818 -7.966 -33.521 1.00 88.12 75 THR A C 1
ATOM 594 O O . THR A 1 75 ? 20.804 -8.526 -33.102 1.00 88.12 75 THR A O 1
ATOM 597 N N . ILE A 1 76 ? 23.002 -8.586 -33.585 1.00 93.25 76 ILE A N 1
ATOM 598 C CA . ILE A 1 76 ? 23.215 -9.978 -33.173 1.00 93.25 76 ILE A CA 1
ATOM 599 C C . ILE A 1 76 ? 22.968 -10.124 -31.666 1.00 93.25 76 ILE A C 1
ATOM 601 O O . ILE A 1 76 ? 22.278 -11.053 -31.245 1.00 93.25 76 ILE A O 1
ATOM 605 N N . VAL A 1 77 ? 23.460 -9.190 -30.847 1.00 93.25 77 VAL A N 1
ATOM 606 C CA . VAL A 1 77 ? 23.231 -9.191 -29.392 1.00 93.25 77 VAL A CA 1
ATOM 607 C C . VAL A 1 77 ? 21.744 -9.060 -29.049 1.00 93.25 77 VAL A C 1
ATOM 609 O O . VAL A 1 77 ? 21.268 -9.786 -28.182 1.00 93.25 77 VAL A O 1
ATOM 612 N N . ILE A 1 78 ? 20.978 -8.218 -29.753 1.00 93.25 78 ILE A N 1
ATOM 613 C CA . ILE A 1 78 ? 19.527 -8.070 -29.517 1.00 93.25 78 ILE A CA 1
ATOM 614 C C . ILE A 1 78 ? 18.809 -9.404 -29.739 1.00 93.25 78 ILE A C 1
ATOM 616 O O . ILE A 1 78 ? 18.076 -9.865 -28.862 1.00 93.25 78 ILE A O 1
ATOM 620 N N . VAL A 1 79 ? 19.028 -10.032 -30.899 1.00 93.88 79 VAL A N 1
ATOM 621 C CA . VAL A 1 79 ? 18.349 -11.284 -31.272 1.00 93.88 79 VAL A CA 1
ATOM 622 C C . VAL A 1 79 ? 18.768 -12.427 -30.350 1.00 93.88 79 VAL A C 1
ATOM 624 O O . VAL A 1 79 ? 17.917 -13.165 -29.852 1.00 93.88 79 VAL A O 1
ATOM 627 N N . THR A 1 80 ? 20.068 -12.559 -30.075 1.00 94.00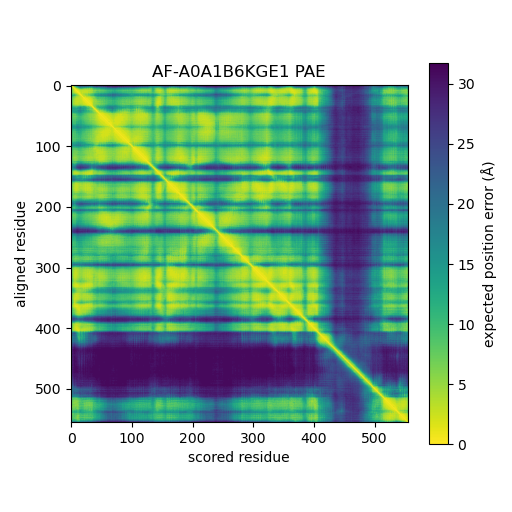 80 THR A N 1
ATOM 628 C CA . THR A 1 80 ? 20.588 -13.630 -29.213 1.00 94.00 80 THR A CA 1
ATOM 629 C C . THR A 1 80 ? 20.107 -13.488 -27.773 1.00 94.00 80 THR A C 1
ATOM 631 O O . THR A 1 80 ? 19.645 -14.472 -27.198 1.00 94.00 80 THR A O 1
ATOM 634 N N . LEU A 1 81 ? 20.128 -12.280 -27.202 1.00 93.69 81 LEU A N 1
ATOM 635 C CA . LEU A 1 81 ? 19.657 -12.034 -25.838 1.00 93.69 81 LEU A CA 1
ATOM 636 C C . LEU A 1 81 ? 18.148 -12.263 -25.716 1.00 93.69 81 LEU A C 1
ATOM 638 O O . LEU A 1 81 ? 17.698 -12.871 -24.743 1.00 93.69 81 LEU A O 1
ATOM 642 N N . PHE A 1 82 ? 17.361 -11.847 -26.710 1.00 93.94 82 PHE A N 1
ATOM 643 C CA . PHE A 1 82 ? 15.921 -12.100 -26.736 1.00 93.94 82 PHE A CA 1
ATOM 644 C C . PHE A 1 82 ? 15.598 -13.603 -26.760 1.00 93.94 82 PHE A C 1
ATOM 646 O O . PHE A 1 82 ? 14.822 -14.079 -25.930 1.00 93.94 82 PHE A O 1
ATOM 653 N N . ILE A 1 83 ? 16.227 -14.367 -27.662 1.00 94.12 83 ILE A N 1
ATOM 654 C CA . ILE A 1 83 ? 16.002 -15.817 -27.764 1.00 94.12 83 ILE A CA 1
ATOM 655 C C . ILE A 1 83 ? 16.455 -16.511 -26.478 1.00 94.12 83 ILE A C 1
ATOM 657 O O . ILE A 1 83 ? 15.674 -17.253 -25.886 1.00 94.12 83 ILE A O 1
ATOM 661 N N . LEU A 1 84 ? 17.672 -16.225 -26.007 1.00 94.19 84 LEU A N 1
ATOM 662 C CA . LEU A 1 84 ? 18.261 -16.872 -24.833 1.00 94.19 84 LEU A CA 1
ATOM 663 C C . LEU A 1 84 ? 17.428 -16.638 -23.569 1.00 94.19 84 LEU A C 1
ATOM 665 O O . LEU A 1 84 ? 17.171 -17.574 -22.807 1.00 94.19 84 LEU A O 1
ATOM 669 N N . THR A 1 85 ? 16.974 -15.402 -23.346 1.00 91.56 85 THR A N 1
ATOM 670 C CA . THR A 1 85 ? 16.142 -15.069 -22.180 1.00 91.56 85 THR A CA 1
ATOM 671 C C . THR A 1 85 ? 14.775 -15.748 -22.243 1.00 91.56 85 THR A C 1
ATOM 673 O O . THR A 1 85 ? 14.317 -16.277 -21.229 1.00 91.56 85 THR A O 1
ATOM 676 N N . TYR A 1 86 ? 14.138 -15.812 -23.415 1.00 90.94 86 TYR A N 1
ATOM 677 C CA . TYR A 1 86 ? 12.848 -16.486 -23.562 1.00 90.94 86 TYR A CA 1
ATOM 678 C C . TYR A 1 86 ? 12.968 -18.007 -23.403 1.00 90.94 86 TYR A C 1
ATOM 680 O O . TYR A 1 86 ? 12.171 -18.613 -22.685 1.00 90.94 86 TYR A O 1
ATOM 688 N N . THR A 1 87 ? 13.998 -18.627 -23.994 1.00 91.06 87 THR A N 1
ATOM 689 C CA . THR A 1 87 ? 14.263 -20.061 -23.812 1.00 91.06 87 THR A CA 1
ATOM 690 C C . THR A 1 87 ? 14.560 -20.390 -22.354 1.00 91.06 87 THR A C 1
ATOM 692 O O . THR A 1 87 ? 14.045 -21.376 -21.837 1.00 91.06 87 THR A O 1
ATOM 695 N N . PHE A 1 88 ? 15.318 -19.539 -21.655 1.00 91.50 88 PHE A N 1
ATOM 696 C CA . PHE A 1 88 ? 15.586 -19.707 -20.228 1.00 91.50 88 PHE A CA 1
ATOM 697 C C . PHE A 1 88 ? 14.294 -19.679 -19.400 1.00 91.50 88 PHE A C 1
ATOM 699 O O . PHE A 1 88 ? 14.061 -20.570 -18.585 1.00 91.50 88 PHE A O 1
ATOM 706 N N . LEU A 1 89 ? 13.409 -18.708 -19.645 1.00 89.62 89 LEU A N 1
ATOM 707 C CA . LEU A 1 89 ? 12.117 -18.617 -18.958 1.00 89.62 89 LEU A CA 1
ATOM 708 C C . LEU A 1 89 ? 11.203 -19.810 -19.260 1.00 89.62 89 LEU A C 1
ATOM 710 O O . LEU A 1 89 ? 10.531 -20.306 -18.355 1.00 89.62 89 LEU A O 1
ATOM 714 N N . ALA A 1 90 ? 11.206 -20.305 -20.500 1.00 88.50 90 ALA A N 1
ATOM 715 C CA . ALA A 1 90 ? 10.471 -21.508 -20.880 1.00 88.50 90 ALA A CA 1
ATOM 716 C C . ALA A 1 90 ? 10.990 -22.755 -20.146 1.00 88.50 90 ALA A C 1
ATOM 718 O O . ALA A 1 90 ? 10.189 -23.546 -19.646 1.00 88.50 90 ALA A O 1
ATOM 719 N N . VAL A 1 91 ? 12.313 -22.901 -20.009 1.00 89.38 91 VAL A N 1
ATOM 720 C CA . VAL A 1 91 ? 12.936 -23.993 -19.243 1.00 89.38 91 VAL A CA 1
ATOM 721 C C . VAL A 1 91 ? 12.588 -23.895 -17.757 1.00 89.38 91 VAL A C 1
ATOM 723 O O . VAL A 1 91 ? 12.204 -24.900 -17.163 1.00 89.38 91 VAL A O 1
ATOM 726 N N . VAL A 1 92 ? 12.655 -22.701 -17.156 1.00 87.69 92 VAL A N 1
ATOM 727 C CA . VAL A 1 92 ? 12.278 -22.483 -15.746 1.00 87.69 92 VAL A CA 1
ATOM 728 C C . VAL A 1 92 ? 10.804 -22.816 -15.514 1.00 87.69 92 VAL A C 1
ATOM 730 O O . VAL A 1 92 ? 10.472 -23.498 -14.544 1.00 87.69 92 VAL A O 1
ATOM 733 N N . TRP A 1 93 ? 9.919 -22.396 -16.419 1.00 86.19 93 TRP A N 1
ATOM 734 C CA . TRP A 1 93 ? 8.491 -22.700 -16.342 1.00 86.19 93 TRP A CA 1
ATOM 735 C C . TRP A 1 93 ? 8.216 -24.205 -16.470 1.00 86.19 93 TRP A C 1
ATOM 737 O O . TRP A 1 93 ? 7.489 -24.773 -15.652 1.00 86.19 93 TRP A O 1
ATOM 747 N N . TYR A 1 94 ? 8.845 -24.873 -17.442 1.00 86.56 94 TYR A N 1
ATOM 748 C CA . TYR A 1 94 ? 8.702 -26.315 -17.636 1.00 86.56 94 TYR A CA 1
ATOM 749 C C . TYR A 1 94 ? 9.263 -27.112 -16.449 1.00 86.56 94 TYR A C 1
ATOM 751 O O . TYR A 1 94 ? 8.603 -28.023 -15.950 1.00 86.56 94 TYR A O 1
ATOM 759 N N . GLY A 1 95 ? 10.439 -26.732 -15.938 1.00 83.94 95 GLY A N 1
ATOM 760 C CA . GLY A 1 95 ? 11.058 -27.338 -14.757 1.00 83.94 95 GLY A CA 1
ATOM 761 C C . GLY A 1 95 ? 10.223 -27.152 -13.488 1.00 83.94 95 GLY A C 1
ATOM 762 O O . GLY A 1 95 ? 10.057 -28.097 -12.717 1.00 83.94 95 GLY A O 1
ATOM 763 N N . SER A 1 96 ? 9.622 -25.970 -13.315 1.00 83.38 96 SER A N 1
ATOM 764 C CA . SER A 1 96 ? 8.712 -25.678 -12.204 1.00 83.38 96 SER A CA 1
ATOM 765 C C . SER A 1 96 ? 7.426 -26.509 -12.265 1.00 83.38 96 SER A C 1
ATOM 767 O O . SER A 1 96 ? 6.954 -26.932 -11.214 1.00 83.38 96 SER A O 1
ATOM 769 N N . ASN A 1 97 ? 6.844 -26.728 -13.450 1.00 79.62 97 ASN A N 1
ATOM 770 C CA . ASN A 1 97 ? 5.548 -27.405 -13.582 1.00 79.62 97 ASN A CA 1
ATOM 771 C C . ASN A 1 97 ? 5.665 -28.936 -13.669 1.00 79.62 97 ASN A C 1
ATOM 773 O O . ASN A 1 97 ? 4.777 -29.649 -13.211 1.00 79.62 97 ASN A O 1
ATOM 777 N N . ARG A 1 98 ? 6.740 -29.457 -14.279 1.00 79.62 98 ARG A N 1
ATOM 778 C CA . ARG A 1 98 ? 6.883 -30.895 -14.554 1.00 79.62 98 ARG A CA 1
ATOM 779 C C . ARG A 1 98 ? 7.699 -31.648 -13.510 1.00 79.62 98 ARG A C 1
ATOM 781 O O . ARG A 1 98 ? 7.353 -32.785 -13.210 1.00 79.62 98 ARG A O 1
ATOM 788 N N . TYR A 1 99 ? 8.764 -31.037 -12.993 1.00 75.31 99 TYR A N 1
ATOM 789 C CA . TYR A 1 99 ? 9.741 -31.715 -12.133 1.00 75.31 99 TYR A CA 1
ATOM 790 C C . TYR A 1 99 ? 9.744 -31.220 -10.682 1.00 75.31 99 TYR A C 1
ATOM 792 O O . TYR A 1 99 ? 10.518 -31.744 -9.884 1.00 75.31 99 TYR A O 1
ATOM 800 N N . SER A 1 100 ? 8.911 -30.220 -10.352 1.00 74.25 100 SER A N 1
ATOM 801 C CA . SER A 1 100 ? 8.796 -29.606 -9.017 1.00 74.25 100 SER A CA 1
ATOM 802 C C . SER A 1 100 ? 10.150 -29.340 -8.349 1.00 74.25 100 SER A C 1
ATOM 804 O O . SER A 1 100 ? 10.319 -29.574 -7.157 1.00 74.25 100 SER A O 1
ATOM 806 N N . TRP A 1 101 ? 11.146 -28.905 -9.124 1.00 83.19 101 TRP A N 1
ATOM 807 C CA . TRP A 1 101 ? 12.447 -28.548 -8.568 1.00 83.19 101 TRP A CA 1
ATOM 808 C C . TRP A 1 101 ? 12.309 -27.281 -7.716 1.00 83.19 101 TRP A C 1
ATOM 810 O O . TRP A 1 101 ? 11.740 -26.286 -8.176 1.00 83.19 101 TRP A O 1
ATOM 820 N N . ASP A 1 102 ? 12.897 -27.288 -6.519 1.00 83.12 102 ASP A N 1
ATOM 821 C CA . ASP A 1 102 ? 12.779 -26.176 -5.567 1.00 83.12 102 ASP A CA 1
ATOM 822 C C . ASP A 1 102 ? 13.373 -24.868 -6.112 1.00 83.12 102 ASP A C 1
ATOM 824 O O . ASP A 1 102 ? 12.805 -23.791 -5.930 1.00 83.12 102 ASP A O 1
ATOM 828 N N . TRP A 1 103 ? 14.506 -24.938 -6.825 1.00 86.25 103 TRP A N 1
ATOM 829 C CA . TRP A 1 103 ? 15.170 -23.745 -7.363 1.00 86.25 103 TRP A CA 1
ATOM 830 C C . TRP A 1 103 ? 14.375 -23.063 -8.497 1.00 86.25 103 TRP A C 1
ATOM 832 O O . TRP A 1 103 ? 14.066 -21.876 -8.349 1.00 86.25 103 TRP A O 1
ATOM 842 N N . PRO A 1 104 ? 13.972 -23.756 -9.588 1.00 86.69 104 PRO A N 1
ATOM 843 C CA . PRO A 1 104 ? 13.097 -23.181 -10.607 1.00 86.69 104 PRO A CA 1
ATOM 844 C C . PRO A 1 104 ? 11.765 -22.713 -10.039 1.00 86.69 104 PRO A C 1
ATOM 846 O O . PRO A 1 104 ? 11.284 -21.668 -10.458 1.00 86.69 104 PRO A O 1
ATOM 849 N N . TYR A 1 105 ? 11.186 -23.437 -9.078 1.00 85.62 105 TYR A N 1
ATOM 850 C CA . TYR A 1 105 ? 9.943 -23.029 -8.432 1.00 85.62 105 TYR A CA 1
ATOM 851 C C . TYR A 1 105 ? 10.098 -21.692 -7.691 1.00 85.62 105 TYR A C 1
ATOM 853 O O . TYR A 1 105 ? 9.366 -20.742 -7.974 1.00 85.62 105 TYR A O 1
ATOM 861 N N . ASN A 1 106 ? 11.105 -21.565 -6.822 1.00 87.69 106 ASN A N 1
ATOM 862 C CA . ASN A 1 106 ? 11.377 -20.325 -6.088 1.00 87.69 106 ASN A CA 1
ATOM 863 C C . ASN A 1 106 ? 11.690 -19.152 -7.029 1.00 87.69 106 ASN A C 1
ATOM 865 O O . ASN A 1 106 ? 11.197 -18.038 -6.825 1.00 87.69 106 ASN A O 1
ATOM 869 N N . LEU A 1 107 ? 12.468 -19.399 -8.089 1.00 87.25 107 LEU A N 1
ATOM 870 C CA . LEU A 1 107 ? 12.763 -18.400 -9.118 1.00 87.25 107 LEU A CA 1
ATOM 871 C C . LEU A 1 107 ? 11.491 -17.962 -9.858 1.00 87.25 107 LEU A C 1
ATOM 873 O O . LEU A 1 107 ? 11.282 -16.768 -10.080 1.00 87.25 107 LEU A O 1
ATOM 877 N N . ASN A 1 108 ? 10.624 -18.912 -10.201 1.00 86.94 108 ASN A N 1
ATOM 878 C CA . ASN A 1 108 ? 9.366 -18.680 -10.900 1.00 86.94 108 ASN A CA 1
ATOM 879 C C . ASN A 1 108 ? 8.395 -17.830 -10.061 1.00 86.94 108 ASN A C 1
AT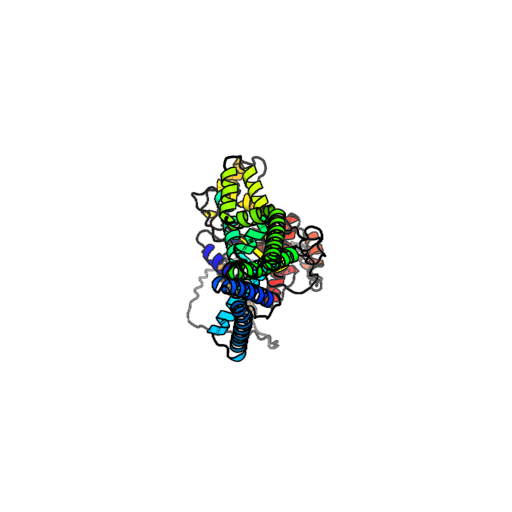OM 881 O O . ASN A 1 108 ? 7.836 -16.837 -10.541 1.00 86.94 108 ASN A O 1
ATOM 885 N N . VAL A 1 109 ? 8.254 -18.158 -8.774 1.00 86.00 109 VAL A N 1
ATOM 886 C CA . VAL A 1 109 ? 7.455 -17.385 -7.811 1.00 86.00 109 VAL A CA 1
ATOM 887 C C . VAL A 1 109 ? 8.024 -15.975 -7.644 1.00 86.00 109 VAL A C 1
ATOM 889 O O . VAL A 1 109 ? 7.280 -14.992 -7.720 1.00 86.00 109 VAL A O 1
ATOM 892 N N . TYR A 1 110 ? 9.343 -15.844 -7.472 1.00 87.88 110 TYR A N 1
ATOM 893 C CA . TYR A 1 110 ? 10.004 -14.545 -7.344 1.00 87.88 110 TYR A CA 1
ATOM 894 C C . TYR A 1 110 ? 9.779 -13.661 -8.577 1.00 87.88 110 TYR A C 1
ATOM 896 O O . TYR A 1 110 ? 9.359 -12.504 -8.447 1.00 87.88 110 TYR A O 1
ATOM 904 N N . LEU A 1 111 ? 9.997 -14.211 -9.776 1.00 86.88 111 LEU A N 1
ATOM 905 C CA . LEU A 1 111 ? 9.802 -13.500 -11.035 1.00 86.88 111 LEU A CA 1
ATOM 906 C C . LEU A 1 111 ? 8.343 -13.067 -11.203 1.00 86.88 111 LEU A C 1
ATOM 908 O O . LEU A 1 111 ? 8.084 -11.915 -11.544 1.00 86.88 111 LEU A O 1
ATOM 912 N N . THR A 1 112 ? 7.387 -13.942 -10.886 1.00 86.31 112 THR A N 1
ATOM 913 C CA . THR A 1 112 ? 5.951 -13.630 -10.962 1.00 86.31 112 THR A CA 1
ATOM 914 C C . THR A 1 112 ? 5.556 -12.502 -10.008 1.00 86.31 112 THR A C 1
ATOM 916 O O . THR A 1 112 ? 4.805 -11.595 -10.388 1.00 86.31 112 THR A O 1
ATOM 919 N N . ARG A 1 113 ? 6.088 -12.502 -8.777 1.00 85.44 113 ARG A N 1
ATOM 920 C CA . ARG A 1 113 ? 5.854 -11.427 -7.797 1.00 85.44 113 ARG A CA 1
ATOM 921 C C . ARG A 1 113 ? 6.412 -10.092 -8.294 1.00 85.44 113 ARG A C 1
ATOM 923 O O . ARG A 1 113 ? 5.697 -9.088 -8.276 1.00 85.44 113 ARG A O 1
ATOM 930 N N . LYS A 1 114 ? 7.650 -10.070 -8.802 1.00 88.19 114 LYS A N 1
ATOM 931 C CA . LYS A 1 114 ? 8.256 -8.854 -9.375 1.00 88.19 114 LYS A CA 1
ATOM 932 C C . LYS A 1 114 ? 7.509 -8.366 -10.610 1.00 88.19 114 LYS A C 1
ATOM 934 O O . LYS A 1 114 ? 7.246 -7.173 -10.726 1.00 88.19 114 LYS A O 1
ATOM 939 N N . MET A 1 115 ? 7.101 -9.279 -11.481 1.00 86.56 115 MET A N 1
ATOM 940 C CA . MET A 1 115 ? 6.333 -8.970 -12.679 1.00 86.56 115 MET A CA 1
ATOM 941 C C . MET A 1 115 ? 4.976 -8.341 -12.345 1.00 86.56 115 MET A C 1
ATOM 943 O O . MET A 1 115 ? 4.572 -7.350 -12.953 1.00 86.56 115 MET A O 1
ATOM 947 N N . SER A 1 116 ? 4.299 -8.867 -11.323 1.00 85.12 116 SER A N 1
ATOM 948 C CA . SER A 1 116 ? 3.045 -8.304 -10.816 1.00 85.12 116 SER A CA 1
ATOM 949 C C . SER A 1 116 ? 3.247 -6.895 -10.249 1.00 85.12 116 SER A C 1
ATOM 951 O O . SER A 1 116 ? 2.461 -5.999 -10.552 1.00 85.12 116 SER A O 1
ATOM 953 N N . ALA A 1 117 ? 4.331 -6.661 -9.501 1.00 86.62 117 ALA A N 1
ATOM 954 C CA . ALA A 1 117 ? 4.669 -5.332 -8.991 1.00 86.62 117 ALA A CA 1
ATOM 955 C C . ALA A 1 117 ? 4.950 -4.330 -10.127 1.00 86.62 117 ALA A C 1
ATOM 957 O O . ALA A 1 117 ? 4.418 -3.221 -10.123 1.00 86.62 117 ALA A O 1
ATOM 958 N N . VAL A 1 118 ? 5.726 -4.731 -11.140 1.00 87.31 118 VAL A N 1
ATOM 959 C CA . VAL A 1 118 ? 6.022 -3.898 -12.319 1.00 87.31 118 VAL A CA 1
ATOM 960 C C . VAL A 1 118 ? 4.752 -3.593 -13.119 1.00 87.31 118 VAL A C 1
ATOM 962 O O . VAL A 1 118 ? 4.543 -2.452 -13.532 1.00 87.31 118 VAL A O 1
ATOM 965 N N . LYS A 1 119 ? 3.852 -4.570 -13.276 1.00 88.31 119 LYS A N 1
ATOM 966 C CA . LYS A 1 119 ? 2.541 -4.362 -13.904 1.00 88.31 119 LYS A CA 1
ATOM 967 C C . LYS A 1 119 ? 1.732 -3.284 -13.180 1.00 88.31 119 LYS A C 1
ATOM 969 O O . LYS A 1 119 ? 1.217 -2.381 -13.838 1.00 88.31 119 LYS A O 1
ATOM 974 N N . VAL A 1 120 ? 1.655 -3.340 -11.848 1.00 87.19 120 VAL A N 1
ATOM 975 C CA . VAL A 1 120 ? 0.952 -2.323 -11.047 1.00 87.19 120 VAL A CA 1
ATOM 976 C C . VAL A 1 120 ? 1.611 -0.951 -11.203 1.00 87.19 120 VAL A C 1
ATOM 978 O O . VAL A 1 120 ? 0.909 0.040 -11.385 1.00 87.19 120 VAL A O 1
ATOM 981 N N . VAL A 1 121 ? 2.946 -0.874 -11.212 1.00 88.56 121 VAL A N 1
ATOM 982 C CA . VAL A 1 121 ? 3.679 0.381 -11.463 1.00 88.56 121 VAL A CA 1
ATOM 983 C C . VAL A 1 121 ? 3.284 0.989 -12.811 1.00 88.56 121 VAL A C 1
ATOM 985 O O . VAL A 1 121 ? 2.900 2.158 -12.864 1.00 88.56 121 VAL A O 1
ATOM 988 N N . PHE A 1 122 ? 3.290 0.200 -13.888 1.00 86.00 122 PHE A N 1
ATOM 989 C CA . PHE A 1 122 ? 2.878 0.679 -15.208 1.00 86.00 122 PHE A CA 1
ATOM 990 C C . PHE A 1 122 ? 1.409 1.105 -15.256 1.00 86.00 122 PHE A C 1
ATOM 992 O O . PHE A 1 122 ? 1.089 2.137 -15.847 1.00 86.00 122 PHE A O 1
ATOM 999 N N . GLN A 1 123 ? 0.516 0.368 -14.594 1.00 86.19 123 GLN A N 1
ATOM 1000 C CA . GLN A 1 123 ? -0.896 0.739 -14.492 1.00 86.19 123 GLN A CA 1
ATOM 1001 C C . GLN A 1 123 ? -1.089 2.060 -13.734 1.00 86.19 123 GLN A C 1
ATOM 1003 O O . GLN A 1 123 ? -1.873 2.899 -14.169 1.00 86.19 123 GLN A O 1
ATOM 1008 N N . VAL A 1 124 ? -0.337 2.308 -12.658 1.00 84.69 124 VAL A N 1
ATOM 1009 C CA . VAL A 1 124 ? -0.391 3.583 -11.924 1.00 84.69 124 VAL A CA 1
ATOM 1010 C C . VAL A 1 124 ? 0.121 4.748 -12.782 1.00 84.69 124 VAL A C 1
ATOM 1012 O O . VAL A 1 124 ? -0.462 5.839 -12.736 1.00 84.69 124 VAL A O 1
ATOM 1015 N N . ILE A 1 125 ? 1.170 4.528 -13.585 1.00 82.62 125 ILE A N 1
ATOM 1016 C CA . ILE A 1 125 ? 1.756 5.547 -14.471 1.00 82.62 125 ILE A CA 1
ATOM 1017 C C . ILE A 1 125 ? 0.822 5.882 -15.635 1.00 82.62 125 ILE A C 1
ATOM 1019 O O . ILE A 1 125 ? 0.587 7.060 -15.905 1.00 82.62 125 ILE A O 1
ATOM 1023 N N . PHE A 1 126 ? 0.289 4.870 -16.322 1.00 82.00 126 PHE A N 1
ATOM 1024 C CA . PHE A 1 126 ? -0.361 5.044 -17.622 1.00 82.00 126 PHE A CA 1
ATOM 1025 C C . PHE A 1 126 ? -1.883 4.928 -17.599 1.00 82.00 126 PHE A C 1
ATOM 1027 O O . PHE A 1 126 ? -2.530 5.422 -18.522 1.00 82.00 126 PHE A O 1
ATOM 1034 N N . CYS A 1 127 ? -2.477 4.334 -16.567 1.00 81.12 127 CYS A N 1
ATOM 1035 C CA . CYS A 1 127 ? -3.914 4.085 -16.513 1.00 81.12 127 CYS A CA 1
ATOM 1036 C C . CYS A 1 127 ? -4.602 4.937 -15.442 1.00 81.12 127 CYS A C 1
ATOM 1038 O O . CYS A 1 127 ? -4.008 5.383 -14.456 1.00 81.12 127 CYS A O 1
ATOM 1040 N N . HIS A 1 128 ? -5.892 5.170 -15.658 1.00 80.50 128 HIS A N 1
ATOM 1041 C CA . HIS A 1 128 ? -6.834 5.529 -14.611 1.00 80.50 128 HIS A CA 1
ATOM 1042 C C . HIS A 1 128 ? -7.423 4.241 -14.030 1.00 80.50 128 HIS A C 1
ATOM 1044 O O . HIS A 1 128 ? -7.779 3.344 -14.809 1.00 80.50 128 HIS A O 1
ATOM 1050 N N . PRO A 1 129 ? -7.531 4.135 -12.695 1.00 79.94 129 PRO A N 1
ATOM 1051 C CA . PRO A 1 129 ? -8.134 2.978 -12.069 1.00 79.94 129 PRO A CA 1
ATOM 1052 C C . PRO A 1 129 ? -9.612 2.901 -12.453 1.00 79.94 129 PRO A C 1
ATOM 1054 O O . PRO A 1 129 ? -10.270 3.941 -12.619 1.00 79.94 129 PRO A O 1
ATOM 1057 N N . PRO A 1 130 ? -10.137 1.682 -12.610 1.00 73.31 130 PRO A N 1
ATOM 1058 C CA . PRO A 1 130 ? -11.553 1.515 -12.850 1.00 73.31 130 PRO A CA 1
ATOM 1059 C C . PRO A 1 130 ? -12.413 1.872 -11.638 1.00 73.31 130 PRO A C 1
ATOM 1061 O O . PRO A 1 130 ? -11.923 1.982 -10.513 1.00 73.31 130 PRO A O 1
ATOM 1064 N N . GLY A 1 131 ? -13.709 2.067 -11.886 1.00 65.56 131 GLY A N 1
ATOM 1065 C CA . GLY A 1 131 ? -14.681 2.353 -10.834 1.00 65.56 131 GLY A CA 1
ATOM 1066 C C . GLY A 1 131 ? -14.833 1.195 -9.839 1.00 65.56 131 GLY A C 1
ATOM 1067 O O . GLY A 1 131 ? -14.708 0.027 -10.203 1.00 65.56 131 GLY A O 1
ATOM 1068 N N . ALA A 1 132 ? -15.146 1.523 -8.580 1.00 58.94 132 ALA A N 1
ATOM 1069 C CA . ALA A 1 132 ? -15.268 0.568 -7.469 1.00 58.94 132 ALA A CA 1
ATOM 1070 C C . ALA A 1 132 ? -16.364 -0.509 -7.644 1.00 58.94 132 ALA A C 1
ATOM 1072 O O . ALA A 1 132 ? -16.385 -1.468 -6.882 1.00 58.94 132 ALA A O 1
ATOM 1073 N N . GLN A 1 133 ? -17.264 -0.352 -8.622 1.00 57.28 133 GLN A N 1
ATOM 1074 C CA . GLN A 1 133 ? -18.354 -1.286 -8.933 1.00 57.28 133 GLN A CA 1
ATOM 1075 C C . GLN A 1 133 ? -18.215 -1.925 -10.322 1.00 57.28 133 GLN A C 1
ATOM 1077 O O . GLN A 1 133 ? -19.158 -2.542 -10.799 1.00 57.28 133 GLN A O 1
ATOM 1082 N N . TRP A 1 134 ? -17.072 -1.788 -11.009 1.00 40.47 134 TRP A N 1
ATOM 1083 C CA . TRP A 1 134 ? -16.945 -2.352 -12.360 1.00 40.47 134 TRP A CA 1
ATOM 1084 C C . TRP A 1 134 ? -17.141 -3.880 -12.378 1.00 40.47 134 TRP A C 1
ATOM 1086 O O . TRP A 1 134 ? -17.727 -4.429 -13.308 1.00 40.47 134 TRP A O 1
ATOM 1096 N N . SER A 1 135 ? -16.735 -4.579 -11.324 1.00 43.09 135 SER A N 1
ATOM 1097 C CA . SER A 1 135 ? -17.130 -5.969 -11.134 1.00 43.09 135 SER A CA 1
ATOM 1098 C C . SER A 1 135 ? -18.464 -6.035 -10.383 1.00 43.09 135 SER A C 1
ATOM 1100 O O . SER A 1 135 ? -18.480 -6.205 -9.166 1.00 43.09 135 SER A O 1
ATOM 1102 N N . ASP A 1 136 ? -19.579 -5.980 -11.113 1.00 39.03 136 ASP A N 1
ATOM 1103 C CA . ASP A 1 136 ? -20.921 -6.411 -10.660 1.00 39.03 136 ASP A CA 1
ATOM 1104 C C . ASP A 1 136 ? -20.985 -7.942 -10.419 1.00 39.03 136 ASP A C 1
ATOM 1106 O O . ASP A 1 136 ? -22.032 -8.587 -10.478 1.00 39.03 136 ASP A O 1
ATOM 1110 N N . SER A 1 137 ? -19.835 -8.580 -10.192 1.00 41.06 137 SER A N 1
ATOM 1111 C CA . SER A 1 137 ? -19.712 -10.019 -10.111 1.00 41.06 137 SER A CA 1
ATOM 1112 C C . SER A 1 137 ? -19.767 -10.477 -8.659 1.00 41.06 137 SER A C 1
ATOM 1114 O O . SER A 1 137 ? -18.925 -10.143 -7.827 1.00 41.06 137 SER A O 1
ATOM 1116 N N . PHE A 1 138 ? -20.724 -11.365 -8.410 1.00 46.22 138 PHE A N 1
ATOM 1117 C CA . PHE A 1 138 ? -20.844 -12.324 -7.306 1.00 46.22 138 PHE A CA 1
ATOM 1118 C C . PHE A 1 138 ? -19.574 -13.179 -7.032 1.00 46.22 138 PHE A C 1
ATOM 1120 O O . PHE A 1 138 ? -19.632 -14.186 -6.330 1.00 46.22 138 PHE A O 1
ATOM 1127 N N . THR A 1 139 ? -18.412 -12.821 -7.580 1.00 51.34 139 THR A N 1
ATOM 1128 C CA . THR A 1 139 ? -17.136 -13.517 -7.418 1.00 51.34 139 THR A CA 1
ATOM 1129 C C . THR A 1 139 ? -16.388 -12.942 -6.220 1.00 51.34 139 THR A C 1
ATOM 1131 O O . THR A 1 139 ? -15.936 -11.797 -6.252 1.00 51.34 139 THR A O 1
ATOM 1134 N N . ALA A 1 140 ? -16.236 -13.742 -5.165 1.00 60.78 140 ALA A N 1
ATOM 1135 C CA . ALA A 1 140 ? -15.435 -13.382 -4.002 1.00 60.78 140 ALA A CA 1
ATOM 1136 C C . ALA A 1 140 ? -13.980 -13.095 -4.420 1.00 60.78 140 ALA A C 1
ATOM 1138 O O . ALA A 1 140 ? -13.237 -14.003 -4.790 1.00 60.78 140 ALA A O 1
ATOM 1139 N N . GLN A 1 141 ? -13.580 -11.824 -4.380 1.00 71.19 141 GLN A N 1
ATOM 1140 C CA . GLN A 1 141 ? -12.190 -11.417 -4.578 1.00 71.19 141 GLN A CA 1
ATOM 1141 C C . GLN A 1 141 ? -11.333 -11.861 -3.380 1.00 71.19 141 GLN A C 1
ATOM 1143 O O . GLN A 1 141 ? -11.830 -11.892 -2.248 1.00 71.19 141 GLN A O 1
ATOM 1148 N N . PRO A 1 142 ? -10.044 -12.181 -3.591 1.00 79.75 142 PRO A N 1
ATOM 1149 C CA . PRO A 1 142 ? -9.151 -12.531 -2.496 1.00 79.75 142 PRO A CA 1
ATOM 1150 C C . PRO A 1 142 ? -8.985 -11.334 -1.552 1.00 79.75 142 PRO A C 1
ATOM 1152 O O . PRO A 1 142 ? -8.761 -10.200 -1.986 1.00 79.75 142 PRO A O 1
ATOM 1155 N N . ILE A 1 143 ? -9.113 -11.596 -0.253 1.00 83.12 143 ILE A N 1
ATOM 1156 C CA . ILE A 1 143 ? -9.019 -10.580 0.797 1.00 83.12 143 ILE A CA 1
ATOM 1157 C C . ILE A 1 143 ? -7.560 -10.456 1.233 1.00 83.12 143 ILE A C 1
ATOM 1159 O O . ILE A 1 143 ? -6.858 -11.456 1.347 1.00 83.12 143 ILE A O 1
ATOM 1163 N N . ARG A 1 144 ? -7.098 -9.238 1.518 1.00 85.50 144 ARG A N 1
ATOM 1164 C CA . ARG A 1 144 ? -5.791 -8.987 2.133 1.00 85.50 144 ARG A CA 1
ATOM 1165 C C . ARG A 1 144 ? -5.926 -8.072 3.339 1.00 85.50 144 ARG A C 1
ATOM 1167 O O . ARG A 1 144 ? -6.559 -7.027 3.257 1.00 85.50 144 ARG A O 1
ATOM 1174 N N . PHE A 1 145 ? -5.294 -8.451 4.441 1.00 89.31 145 PHE A N 1
ATOM 1175 C CA . PHE A 1 145 ? -5.229 -7.648 5.654 1.00 89.31 145 PHE A CA 1
ATOM 1176 C C . PHE A 1 145 ? -3.869 -6.965 5.779 1.00 89.31 145 PHE A C 1
ATOM 1178 O O . PHE A 1 145 ? -2.836 -7.635 5.733 1.00 89.31 145 PHE A O 1
ATOM 1185 N N . TYR A 1 146 ? -3.894 -5.650 5.981 1.00 89.88 146 TYR A N 1
ATOM 1186 C CA . TYR A 1 146 ? -2.746 -4.853 6.409 1.00 89.88 146 TYR A CA 1
ATOM 1187 C C . TYR A 1 146 ? -2.908 -4.526 7.875 1.00 89.88 146 TYR A C 1
ATOM 1189 O O . TYR A 1 146 ? -3.982 -4.096 8.274 1.00 89.88 146 TYR A O 1
ATOM 1197 N N . PHE A 1 147 ? -1.867 -4.711 8.671 1.00 89.19 147 PHE A N 1
ATOM 1198 C CA . PHE A 1 147 ? -1.929 -4.442 10.100 1.00 89.19 147 PHE A CA 1
ATOM 1199 C C . PHE A 1 147 ? -1.054 -3.244 10.426 1.00 89.19 147 PHE A C 1
ATOM 1201 O O . PHE A 1 147 ? 0.036 -3.123 9.875 1.00 89.19 147 PHE A O 1
ATOM 1208 N N . THR A 1 148 ? -1.494 -2.400 11.355 1.00 88.12 148 THR A N 1
ATOM 1209 C CA . THR A 1 148 ? -0.550 -1.541 12.070 1.00 88.12 148 THR A CA 1
ATOM 1210 C C . THR A 1 148 ? 0.426 -2.419 12.851 1.00 88.12 148 THR A C 1
ATOM 1212 O O . THR A 1 148 ? 0.047 -3.460 13.421 1.00 88.12 148 THR A O 1
ATOM 1215 N N . ASP A 1 149 ? 1.689 -1.998 12.905 1.00 75.75 149 ASP A N 1
ATOM 1216 C CA . ASP A 1 149 ? 2.603 -2.537 13.908 1.00 75.75 149 ASP A CA 1
ATOM 1217 C C . ASP A 1 149 ? 2.027 -2.246 15.294 1.00 75.75 149 ASP A C 1
ATOM 1219 O O . ASP A 1 149 ? 1.285 -1.277 15.473 1.00 75.75 149 ASP A O 1
ATOM 1223 N N . GLN A 1 150 ? 2.313 -3.112 16.273 1.00 64.50 150 GLN A N 1
ATOM 1224 C CA . GLN A 1 150 ? 1.859 -2.903 17.651 1.00 64.50 150 GLN A CA 1
ATOM 1225 C C . GLN A 1 150 ? 2.574 -1.677 18.226 1.00 64.50 150 GLN A C 1
ATOM 1227 O O . GLN A 1 150 ? 3.575 -1.798 18.932 1.00 64.50 150 GLN A O 1
ATOM 1232 N N . THR A 1 151 ? 2.081 -0.484 17.909 1.00 58.62 151 THR A N 1
ATOM 1233 C CA . THR A 1 151 ? 2.502 0.755 18.540 1.00 58.62 151 THR A CA 1
ATOM 1234 C C . THR A 1 151 ? 1.968 0.696 19.959 1.00 58.62 151 THR A C 1
ATOM 1236 O O . THR A 1 151 ? 0.838 1.106 20.220 1.00 58.62 151 THR A O 1
ATOM 1239 N N . ARG A 1 152 ? 2.752 0.132 20.885 1.00 58.38 152 ARG A N 1
ATOM 1240 C CA . ARG A 1 152 ? 2.511 0.374 22.307 1.00 58.38 152 ARG A CA 1
ATOM 1241 C C . ARG A 1 152 ? 2.493 1.884 22.458 1.00 58.38 152 ARG A C 1
ATOM 1243 O O . ARG A 1 152 ? 3.493 2.525 22.137 1.00 58.38 152 ARG A O 1
ATOM 1250 N N . VAL A 1 153 ? 1.358 2.439 22.872 1.00 59.72 153 VAL A N 1
ATOM 1251 C CA . VAL A 1 153 ? 1.239 3.868 23.161 1.00 59.72 153 VAL A CA 1
ATOM 1252 C C . VAL A 1 153 ? 2.226 4.159 24.293 1.00 59.72 153 VAL A C 1
ATOM 1254 O O . VAL A 1 153 ? 1.961 3.873 25.457 1.00 59.72 153 VAL A O 1
ATOM 1257 N N . SER A 1 154 ? 3.437 4.594 23.944 1.00 52.59 154 SER A N 1
ATOM 1258 C CA . SER A 1 154 ? 4.508 4.817 24.910 1.00 52.59 154 SER A CA 1
ATOM 1259 C C . SER A 1 154 ? 4.139 6.009 25.782 1.00 52.59 154 SER A C 1
ATOM 1261 O O . SER A 1 154 ? 3.764 7.053 25.251 1.00 52.59 154 SER A O 1
ATOM 1263 N N . SER A 1 155 ? 4.302 5.876 27.097 1.00 49.97 155 SER A N 1
ATOM 1264 C CA . SER A 1 155 ? 3.952 6.895 28.097 1.00 49.97 155 SER A CA 1
ATOM 1265 C C . SER A 1 155 ? 4.586 8.276 27.854 1.00 49.97 155 SER A C 1
ATOM 1267 O O . SER A 1 155 ? 4.016 9.288 28.259 1.00 49.97 155 SER A O 1
ATOM 1269 N N . SER A 1 156 ? 5.731 8.341 27.165 1.00 47.56 156 SER A N 1
ATOM 1270 C CA . SER A 1 156 ? 6.509 9.569 26.945 1.00 47.56 156 SER A CA 1
ATOM 1271 C C . SER A 1 156 ? 6.181 10.346 25.663 1.00 47.56 156 SER A C 1
ATOM 1273 O O . SER A 1 156 ? 6.565 11.509 25.554 1.00 47.56 156 SER A O 1
ATOM 1275 N N . ALA A 1 157 ? 5.487 9.752 24.690 1.00 55.88 157 ALA A N 1
ATOM 1276 C CA . ALA A 1 157 ? 5.146 10.432 23.440 1.00 55.88 157 ALA A CA 1
ATOM 1277 C C . ALA A 1 157 ? 3.744 11.048 23.541 1.00 55.88 157 ALA A C 1
ATOM 1279 O O . ALA A 1 157 ? 2.817 10.395 24.018 1.00 55.88 157 ALA A O 1
ATOM 1280 N N . ALA A 1 158 ? 3.570 12.293 23.081 1.00 63.03 158 ALA A N 1
ATOM 1281 C CA . ALA A 1 158 ? 2.248 12.914 22.954 1.00 63.03 158 ALA A CA 1
ATOM 1282 C C . ALA A 1 158 ? 1.265 11.954 22.250 1.00 63.03 158 ALA A C 1
ATOM 1284 O O . ALA A 1 158 ? 1.648 11.301 21.278 1.00 63.03 158 ALA A O 1
ATOM 1285 N N . GLY A 1 159 ? 0.015 11.854 22.723 1.00 67.25 159 GLY A N 1
ATOM 1286 C CA . GLY A 1 159 ? -0.983 10.924 22.162 1.00 67.25 159 GLY A CA 1
ATOM 1287 C C . GLY A 1 159 ? -1.166 11.091 20.646 1.00 67.25 159 GLY A C 1
ATOM 1288 O O . GLY A 1 159 ? -1.304 10.115 19.912 1.00 67.25 159 GLY A O 1
ATOM 1289 N N . GLU A 1 160 ? -1.020 12.323 20.162 1.00 75.69 160 GLU A N 1
ATOM 1290 C CA . GLU A 1 160 ? -0.983 12.684 18.745 1.00 75.69 160 GLU A CA 1
ATOM 1291 C C . GLU A 1 160 ? 0.127 11.953 17.968 1.00 75.69 160 GLU A C 1
ATOM 1293 O O . GLU A 1 160 ? -0.130 11.376 16.911 1.00 75.69 160 GLU A O 1
ATOM 1298 N N . ASN A 1 161 ? 1.338 11.855 18.525 1.00 80.06 161 ASN A N 1
ATOM 1299 C CA . ASN A 1 161 ? 2.452 11.131 17.907 1.00 80.06 161 ASN A CA 1
ATOM 1300 C C . ASN A 1 161 ? 2.177 9.627 17.778 1.00 80.06 161 ASN A C 1
ATOM 1302 O O . ASN A 1 161 ? 2.652 9.005 16.826 1.00 80.06 161 ASN A O 1
ATOM 1306 N N . SER A 1 162 ? 1.386 9.036 18.679 1.00 80.62 162 SER A N 1
ATOM 1307 C CA . SER A 1 162 ? 0.982 7.629 18.560 1.00 80.62 162 SER A CA 1
ATOM 1308 C C . SER A 1 162 ? 0.104 7.399 17.326 1.00 80.62 162 SER A C 1
ATOM 1310 O O . SER A 1 162 ? 0.329 6.451 16.573 1.00 80.62 162 SER A O 1
ATOM 1312 N N . VAL A 1 163 ? -0.825 8.314 17.040 1.00 85.44 163 VAL A N 1
ATOM 1313 C CA . VAL A 1 163 ? -1.684 8.252 15.847 1.00 85.44 163 VAL A CA 1
ATOM 1314 C C . VAL A 1 163 ? -0.873 8.409 14.560 1.00 85.44 163 VAL A C 1
ATOM 1316 O O . VAL A 1 163 ? -1.081 7.671 13.593 1.00 85.44 163 VAL A O 1
ATOM 1319 N N . VAL A 1 164 ? 0.119 9.303 14.562 1.00 86.44 164 VAL A N 1
ATOM 1320 C CA . VAL A 1 164 ? 1.067 9.462 13.446 1.00 86.44 164 VAL A CA 1
ATOM 1321 C C . VAL A 1 164 ? 1.858 8.183 13.204 1.00 86.44 164 VAL A C 1
ATOM 1323 O O . VAL A 1 164 ? 2.045 7.785 12.055 1.00 86.44 164 VAL A O 1
ATOM 1326 N N . GLN A 1 165 ? 2.321 7.526 14.269 1.00 85.44 165 GLN A N 1
ATOM 1327 C CA . GLN A 1 165 ? 3.038 6.257 14.167 1.00 85.44 165 GLN A CA 1
ATOM 1328 C C . GLN A 1 165 ? 2.143 5.137 13.631 1.00 85.44 165 GLN A C 1
ATOM 1330 O O . GLN A 1 165 ? 2.597 4.384 12.771 1.00 85.44 165 GLN A O 1
ATOM 1335 N N . MET A 1 166 ? 0.875 5.061 14.054 1.00 86.75 166 MET A N 1
ATOM 1336 C CA . MET A 1 166 ? -0.089 4.101 13.503 1.00 86.75 166 MET A CA 1
ATOM 1337 C C . MET A 1 166 ? -0.253 4.292 11.990 1.00 86.75 166 MET A C 1
ATOM 1339 O O . MET A 1 166 ? -0.064 3.342 11.230 1.00 86.75 166 MET A O 1
ATOM 1343 N N . ILE A 1 167 ? -0.507 5.521 11.530 1.00 89.12 167 ILE A N 1
ATOM 1344 C CA . ILE A 1 167 ? -0.642 5.826 10.094 1.00 89.12 167 ILE A CA 1
ATOM 1345 C C . ILE A 1 167 ? 0.675 5.570 9.348 1.00 89.12 167 ILE A C 1
ATOM 1347 O O . ILE A 1 167 ? 0.669 5.002 8.258 1.00 89.12 167 ILE A O 1
ATOM 1351 N N . GLY A 1 168 ? 1.815 5.931 9.942 1.00 88.69 168 GLY A N 1
ATOM 1352 C CA . GLY A 1 168 ? 3.140 5.646 9.391 1.00 88.69 168 GLY A CA 1
ATOM 1353 C C . GLY A 1 168 ? 3.391 4.147 9.205 1.00 88.69 168 GLY A C 1
ATOM 1354 O O . GLY A 1 168 ? 3.866 3.746 8.149 1.00 88.69 168 GLY A O 1
ATOM 1355 N N . SER A 1 169 ? 3.005 3.319 10.180 1.00 88.81 169 SER A N 1
ATOM 1356 C CA . SER A 1 169 ? 3.138 1.857 10.102 1.00 88.81 169 SER A CA 1
ATOM 1357 C C . SER A 1 169 ? 2.228 1.228 9.039 1.00 88.81 169 SER A C 1
ATOM 1359 O O . SER A 1 169 ? 2.627 0.268 8.378 1.00 88.81 169 SER A O 1
ATOM 1361 N N . LEU A 1 170 ? 1.032 1.794 8.812 1.00 89.81 170 LEU A N 1
ATOM 1362 C CA . LEU A 1 170 ? 0.169 1.384 7.700 1.00 89.81 170 LEU A CA 1
ATOM 1363 C C . LEU A 1 170 ? 0.816 1.712 6.359 1.00 89.81 170 LEU A C 1
ATOM 1365 O O . LEU A 1 170 ? 0.825 0.859 5.475 1.00 89.81 170 LEU A O 1
ATOM 1369 N N . TYR A 1 171 ? 1.388 2.909 6.209 1.00 89.94 171 TYR A N 1
ATOM 1370 C CA . TYR A 1 171 ? 2.119 3.266 4.996 1.00 89.94 171 TYR A CA 1
ATOM 1371 C C . TYR A 1 171 ? 3.307 2.339 4.750 1.00 89.94 171 TYR A C 1
ATOM 1373 O O . TYR A 1 171 ? 3.438 1.841 3.637 1.00 89.94 171 TYR A O 1
ATOM 1381 N N . ASP A 1 172 ? 4.111 2.045 5.774 1.00 88.75 172 ASP A N 1
ATOM 1382 C CA . ASP A 1 172 ? 5.246 1.122 5.656 1.00 88.75 172 ASP A CA 1
ATOM 1383 C C . ASP A 1 172 ? 4.771 -0.292 5.256 1.00 88.75 172 ASP A C 1
ATOM 1385 O O . ASP A 1 172 ? 5.353 -0.922 4.373 1.00 88.75 172 ASP A O 1
ATOM 1389 N N . SER A 1 173 ? 3.659 -0.770 5.827 1.00 88.88 173 SER A N 1
ATOM 1390 C CA . SER A 1 173 ? 3.067 -2.073 5.482 1.00 88.88 173 SER A CA 1
ATOM 1391 C C . SER A 1 173 ? 2.544 -2.129 4.042 1.00 88.88 173 SER A C 1
ATOM 1393 O O . SER A 1 173 ? 2.766 -3.112 3.339 1.00 88.88 173 SER A O 1
ATOM 1395 N N . ILE A 1 174 ? 1.879 -1.067 3.576 1.00 89.12 174 ILE A N 1
ATOM 1396 C CA . ILE A 1 174 ? 1.406 -0.955 2.188 1.00 89.12 174 ILE A CA 1
ATOM 1397 C C . ILE A 1 174 ? 2.604 -0.844 1.225 1.00 89.12 174 ILE A C 1
ATOM 1399 O O . ILE A 1 174 ? 2.585 -1.440 0.146 1.00 89.12 174 ILE A O 1
ATOM 1403 N N . GLU A 1 175 ? 3.651 -0.105 1.607 1.00 88.50 175 GLU A N 1
ATOM 1404 C CA . GLU A 1 175 ? 4.871 0.097 0.816 1.00 88.50 175 GLU A CA 1
ATOM 1405 C C . GLU A 1 175 ? 5.682 -1.198 0.656 1.00 88.50 175 GLU A C 1
ATOM 1407 O O . GLU A 1 175 ? 6.217 -1.447 -0.427 1.00 88.50 175 GLU A O 1
ATOM 1412 N N . ASN A 1 176 ? 5.725 -2.049 1.684 1.00 86.69 176 ASN A N 1
ATOM 1413 C CA . ASN A 1 176 ? 6.404 -3.345 1.633 1.00 86.69 176 ASN A CA 1
ATOM 1414 C C . ASN A 1 176 ? 5.727 -4.336 0.671 1.00 86.69 176 ASN A C 1
ATOM 1416 O O . ASN A 1 176 ? 6.421 -5.039 -0.064 1.00 86.69 176 ASN A O 1
ATOM 1420 N N . ASP A 1 177 ? 4.393 -4.358 0.624 1.00 84.00 177 ASP A N 1
ATOM 1421 C CA . ASP A 1 177 ? 3.644 -5.310 -0.205 1.00 84.00 177 ASP A CA 1
ATOM 1422 C C . ASP A 1 177 ? 3.511 -4.867 -1.666 1.00 84.00 177 ASP A C 1
ATOM 1424 O O . ASP A 1 177 ? 3.803 -5.630 -2.590 1.00 84.00 177 ASP A O 1
ATOM 1428 N N . TYR A 1 178 ? 3.052 -3.633 -1.899 1.00 83.75 178 TYR A N 1
ATOM 1429 C CA . TYR A 1 178 ? 2.848 -3.106 -3.254 1.00 83.75 178 TYR A CA 1
ATOM 1430 C C . TYR A 1 178 ? 4.139 -2.552 -3.875 1.00 83.75 178 TYR A C 1
ATOM 1432 O O . TYR A 1 178 ? 4.199 -2.313 -5.088 1.00 83.75 178 TYR A O 1
ATOM 1440 N N . GLY A 1 179 ? 5.178 -2.363 -3.061 1.00 86.12 179 GLY A N 1
ATOM 1441 C CA . GLY A 1 179 ? 6.464 -1.800 -3.442 1.00 86.12 179 GLY A CA 1
ATOM 1442 C C . GLY A 1 179 ? 6.503 -0.272 -3.363 1.00 86.12 179 GLY A C 1
ATOM 1443 O O . GLY A 1 179 ? 5.544 0.426 -3.689 1.00 86.12 179 GLY A O 1
ATOM 1444 N N . ALA A 1 180 ? 7.680 0.260 -3.027 1.00 85.94 180 ALA A N 1
ATOM 1445 C CA . ALA A 1 180 ? 7.940 1.697 -2.916 1.00 85.94 180 ALA A CA 1
ATOM 1446 C C . ALA A 1 180 ? 7.578 2.505 -4.169 1.00 85.94 180 ALA A C 1
ATOM 1448 O O . ALA A 1 180 ? 7.125 3.643 -4.074 1.00 85.94 180 ALA A O 1
ATOM 1449 N N . LEU A 1 181 ? 7.775 1.934 -5.358 1.00 86.06 181 LEU A N 1
ATOM 1450 C CA . LEU A 1 181 ? 7.537 2.650 -6.609 1.00 86.06 181 LEU A CA 1
ATOM 1451 C C . LEU A 1 181 ? 6.045 2.904 -6.842 1.00 86.06 181 LEU A C 1
ATOM 1453 O O . LEU A 1 181 ? 5.669 4.028 -7.163 1.00 86.06 181 LEU A O 1
ATOM 1457 N N . SER A 1 182 ? 5.187 1.898 -6.657 1.00 85.62 182 SER A N 1
ATOM 1458 C CA . SER A 1 182 ? 3.755 2.003 -6.967 1.00 85.62 182 SER A CA 1
ATOM 1459 C C . SER A 1 182 ? 3.051 3.010 -6.050 1.00 85.62 182 SER A C 1
ATOM 1461 O O . SER A 1 182 ? 2.313 3.880 -6.522 1.00 85.62 182 SER A O 1
ATOM 1463 N N . THR A 1 183 ? 3.349 2.960 -4.752 1.00 87.06 183 THR A N 1
ATOM 1464 C CA . THR A 1 183 ? 2.745 3.821 -3.730 1.00 87.06 183 THR A CA 1
ATOM 1465 C C . THR A 1 183 ? 3.237 5.270 -3.849 1.00 87.06 183 THR A C 1
ATOM 1467 O O . THR A 1 183 ? 2.443 6.217 -3.782 1.00 87.06 183 THR A O 1
ATOM 1470 N N . ARG A 1 184 ? 4.536 5.491 -4.101 1.00 87.75 184 ARG A N 1
ATOM 1471 C CA . ARG A 1 184 ? 5.107 6.838 -4.301 1.00 87.75 184 ARG A CA 1
ATOM 1472 C C . ARG A 1 184 ? 4.630 7.481 -5.605 1.00 87.75 184 ARG A C 1
ATOM 1474 O O . ARG A 1 184 ? 4.237 8.651 -5.596 1.00 87.75 184 ARG A O 1
ATOM 1481 N N . LEU A 1 185 ? 4.572 6.717 -6.699 1.00 84.12 185 LEU A N 1
ATOM 1482 C CA . LEU A 1 185 ? 4.049 7.191 -7.986 1.00 84.12 185 LEU A CA 1
ATOM 1483 C C . LEU A 1 185 ? 2.571 7.566 -7.901 1.00 84.12 185 LEU A C 1
ATOM 1485 O O . LEU A 1 185 ? 2.174 8.596 -8.453 1.00 84.12 185 LEU A O 1
ATOM 1489 N N . TYR A 1 186 ? 1.763 6.791 -7.169 1.00 84.88 186 TYR A N 1
ATOM 1490 C CA . TYR A 1 186 ? 0.366 7.144 -6.925 1.00 84.88 186 TYR A CA 1
ATOM 1491 C C . TYR A 1 186 ? 0.253 8.525 -6.266 1.00 84.88 186 TYR A C 1
ATOM 1493 O O . TYR A 1 186 ? -0.521 9.372 -6.719 1.00 84.88 186 TYR A O 1
ATOM 1501 N N . ARG A 1 187 ? 1.071 8.800 -5.242 1.00 81.12 187 ARG A N 1
ATOM 1502 C CA . ARG A 1 187 ? 1.062 10.091 -4.536 1.00 81.12 187 ARG A CA 1
ATOM 1503 C C . ARG A 1 187 ? 1.452 11.261 -5.441 1.00 81.12 187 ARG A C 1
ATOM 1505 O O . ARG A 1 187 ? 0.854 12.335 -5.323 1.00 81.12 187 ARG A O 1
ATOM 1512 N N . ALA A 1 188 ? 2.417 11.067 -6.345 1.00 79.12 188 ALA A N 1
ATOM 1513 C CA . ALA A 1 188 ? 2.764 12.064 -7.355 1.00 79.12 188 ALA A CA 1
ATOM 1514 C C . ALA A 1 188 ? 1.605 12.297 -8.320 1.00 79.12 188 ALA A C 1
ATOM 1516 O O . ALA A 1 188 ? 1.178 13.435 -8.497 1.00 79.12 188 ALA A O 1
ATOM 1517 N N . LEU A 1 189 ? 1.097 11.237 -8.938 1.00 73.25 189 LEU A N 1
ATOM 1518 C CA . LEU A 1 189 ? 0.222 11.334 -10.099 1.00 73.25 189 LEU A CA 1
ATOM 1519 C C . LEU A 1 189 ? -1.259 11.521 -9.755 1.00 73.25 189 LEU A C 1
ATOM 1521 O O . LEU A 1 189 ? -2.009 11.942 -10.632 1.00 73.25 189 LEU A O 1
ATOM 1525 N N . ARG A 1 190 ? -1.670 11.186 -8.523 1.00 76.56 190 ARG A N 1
ATOM 1526 C CA . ARG A 1 190 ? -3.048 11.227 -7.996 1.00 76.56 190 ARG A CA 1
ATOM 1527 C C . ARG A 1 190 ? -4.109 10.881 -9.053 1.00 76.56 190 ARG A C 1
ATOM 1529 O O . ARG A 1 190 ? -4.931 11.743 -9.384 1.00 76.56 190 ARG A O 1
ATOM 1536 N N . PRO A 1 191 ? -4.086 9.659 -9.624 1.00 69.12 191 PRO A N 1
ATOM 1537 C CA . PRO A 1 191 ? -5.113 9.263 -10.575 1.00 69.12 191 PRO A CA 1
ATOM 1538 C C . PRO A 1 191 ? -6.484 9.348 -9.910 1.00 69.12 191 PRO A C 1
ATOM 1540 O O . PRO A 1 191 ? -6.716 8.753 -8.857 1.00 69.12 191 PRO A O 1
ATOM 1543 N N . LYS A 1 192 ? -7.396 10.093 -10.531 1.00 67.62 192 LYS A N 1
ATOM 1544 C CA . LYS A 1 192 ? -8.795 10.109 -10.111 1.00 67.62 192 LYS A CA 1
ATOM 1545 C C . LYS A 1 192 ? -9.466 8.845 -10.637 1.00 67.62 192 LYS A C 1
ATOM 1547 O O . LYS A 1 192 ? -9.295 8.502 -11.807 1.00 67.62 192 LYS A O 1
ATOM 1552 N N . ALA A 1 193 ? -10.215 8.167 -9.773 1.00 62.66 193 ALA A N 1
ATOM 1553 C CA . ALA A 1 193 ? -11.070 7.072 -10.200 1.00 62.66 193 ALA A CA 1
ATOM 1554 C C . ALA A 1 193 ? -12.119 7.589 -11.189 1.00 62.66 193 ALA A C 1
ATOM 1556 O O . ALA A 1 193 ? -12.674 8.678 -11.017 1.00 62.66 193 ALA A O 1
ATOM 1557 N N . LEU A 1 194 ? -12.350 6.818 -12.249 1.00 60.69 194 LEU A N 1
ATOM 1558 C CA . LEU A 1 194 ? -13.430 7.086 -13.193 1.00 60.69 194 LEU A CA 1
ATOM 1559 C C . LEU A 1 194 ? -14.791 6.825 -12.520 1.00 60.69 194 LEU A C 1
ATOM 1561 O O . LEU A 1 194 ? -14.861 6.221 -11.448 1.00 60.69 194 LEU A O 1
ATOM 1565 N N . LYS A 1 195 ? -15.881 7.292 -13.148 1.00 60.69 195 LYS A N 1
ATOM 1566 C CA . LYS A 1 195 ? -17.258 7.018 -12.690 1.00 60.69 195 LYS A CA 1
ATOM 1567 C C . LYS A 1 195 ? -17.452 5.510 -12.442 1.00 60.69 195 LYS A C 1
ATOM 1569 O O . LYS A 1 195 ? -16.839 4.698 -13.134 1.00 60.69 195 LYS A O 1
ATOM 1574 N N . SER A 1 196 ? -18.301 5.163 -11.471 1.00 58.47 196 SER A N 1
ATOM 1575 C CA . SER A 1 196 ? -18.423 3.833 -10.842 1.00 58.47 196 SER A CA 1
ATOM 1576 C C . SER A 1 196 ? -18.546 2.637 -11.796 1.00 58.47 196 SER A C 1
ATOM 1578 O O . SER A 1 196 ? -18.108 1.552 -11.429 1.00 58.47 196 SER A O 1
ATOM 1580 N N . THR A 1 197 ? -19.063 2.839 -13.010 1.00 56.47 197 THR A N 1
ATOM 1581 C CA . THR A 1 197 ? -19.308 1.802 -14.028 1.00 56.47 197 THR A CA 1
ATOM 1582 C C . THR A 1 197 ? -18.257 1.734 -15.144 1.00 56.47 197 THR A C 1
ATOM 1584 O O . THR A 1 197 ? -18.374 0.921 -16.057 1.00 56.47 197 THR A O 1
ATOM 1587 N N . SER A 1 198 ? -17.240 2.603 -15.133 1.00 58.38 198 SER A N 1
ATOM 1588 C CA . SER A 1 198 ? -16.275 2.684 -16.234 1.00 58.38 198 SER A CA 1
ATOM 1589 C C . SER A 1 198 ? -15.146 1.672 -16.098 1.00 58.38 198 SER A C 1
ATOM 1591 O O . SER A 1 198 ? -14.536 1.522 -15.036 1.00 58.38 198 SER A O 1
ATOM 1593 N N . SER A 1 199 ? -14.775 1.118 -17.252 1.00 65.62 199 SER A N 1
ATOM 1594 C CA . SER A 1 199 ? -13.541 0.376 -17.438 1.00 65.62 199 SER A CA 1
ATOM 1595 C C . SER A 1 199 ? -12.289 1.199 -17.134 1.00 65.62 199 SER A C 1
ATOM 1597 O O . SER A 1 199 ? -12.326 2.436 -17.128 1.00 65.62 199 SER A O 1
ATOM 1599 N N . TRP A 1 200 ? -11.159 0.507 -16.959 1.00 70.38 200 TRP A N 1
ATOM 1600 C CA . TRP A 1 200 ? -9.833 1.112 -16.944 1.00 70.38 200 TRP A CA 1
ATOM 1601 C C . TRP A 1 200 ? -9.630 1.868 -18.265 1.00 70.38 200 TRP A C 1
ATOM 1603 O O . TRP A 1 200 ? -10.017 1.394 -19.337 1.00 70.38 200 TRP A O 1
ATOM 1613 N N . ARG A 1 201 ? -9.073 3.083 -18.190 1.00 75.88 201 ARG A N 1
ATOM 1614 C CA . ARG A 1 201 ? -8.769 3.907 -19.371 1.00 75.88 201 ARG A CA 1
ATOM 1615 C C . ARG A 1 201 ? -7.348 4.429 -19.301 1.00 75.88 201 ARG A C 1
ATOM 1617 O O . ARG A 1 201 ? -6.891 4.864 -18.246 1.00 75.88 201 ARG A O 1
ATOM 1624 N N . TRP A 1 202 ? -6.683 4.461 -20.446 1.00 77.94 202 TRP A N 1
ATOM 1625 C CA . TRP A 1 202 ? -5.380 5.094 -20.587 1.00 77.94 202 TRP A CA 1
ATOM 1626 C C . TRP A 1 202 ? -5.455 6.597 -20.296 1.00 77.94 202 TRP A C 1
ATOM 1628 O O . TRP A 1 202 ? -6.415 7.275 -20.675 1.00 77.94 202 TRP A O 1
ATOM 1638 N N . ARG A 1 203 ? -4.433 7.126 -19.625 1.00 77.94 203 ARG A N 1
ATOM 1639 C CA . ARG A 1 203 ? -4.209 8.567 -19.483 1.00 77.94 203 ARG A CA 1
ATOM 1640 C C . ARG A 1 203 ? -3.863 9.131 -20.847 1.00 77.94 203 ARG A C 1
ATOM 1642 O O . ARG A 1 203 ? -2.981 8.596 -21.512 1.00 77.94 203 ARG A O 1
ATOM 1649 N N . LYS A 1 204 ? -4.566 10.185 -21.249 1.00 76.31 204 LYS A N 1
ATOM 1650 C CA . LYS A 1 204 ? -4.350 10.859 -22.525 1.00 76.31 204 LYS A CA 1
ATOM 1651 C C . LYS A 1 204 ? -3.725 12.225 -22.277 1.00 76.31 204 LYS A C 1
ATOM 1653 O O . LYS A 1 204 ? -4.217 12.965 -21.427 1.00 76.31 204 LYS A O 1
ATOM 1658 N N . LEU A 1 205 ? -2.703 12.554 -23.052 1.00 64.88 205 LEU A N 1
ATOM 1659 C CA . LEU A 1 205 ? -2.170 13.901 -23.219 1.00 64.88 205 LEU A CA 1
ATOM 1660 C C . LEU A 1 205 ? -2.385 14.251 -24.696 1.00 64.88 205 LEU A C 1
ATOM 1662 O O . LEU A 1 205 ? -2.013 13.465 -25.560 1.00 64.88 205 LEU A O 1
ATOM 1666 N N . CYS A 1 206 ? -3.068 15.355 -25.002 1.00 61.16 206 CYS A N 1
ATOM 1667 C CA . CYS A 1 206 ? -3.391 15.730 -26.390 1.00 61.16 206 CYS A CA 1
ATOM 1668 C C . CYS A 1 206 ? -4.023 14.577 -27.208 1.00 61.16 206 CYS A C 1
ATOM 1670 O O . CYS A 1 206 ? -3.529 14.207 -28.267 1.00 61.16 206 CYS A O 1
ATOM 1672 N N . CYS A 1 207 ? -5.096 13.965 -26.684 1.00 69.56 207 CYS A N 1
ATOM 1673 C CA . CYS A 1 207 ? -5.854 12.858 -27.303 1.00 69.56 207 CYS A CA 1
ATOM 1674 C C . CYS A 1 207 ? -5.118 11.510 -27.459 1.00 69.56 207 CYS A C 1
ATOM 1676 O O . CYS A 1 207 ? -5.781 10.497 -27.700 1.00 69.56 207 CYS A O 1
ATOM 1678 N N . VAL A 1 208 ? -3.807 11.460 -27.219 1.00 72.81 208 VAL A N 1
ATOM 1679 C CA . VAL A 1 208 ? -2.970 10.262 -27.359 1.00 72.81 208 VAL A CA 1
ATOM 1680 C C . VAL A 1 208 ? -2.639 9.668 -25.979 1.00 72.81 208 VAL A C 1
ATOM 1682 O O . VAL A 1 208 ? -2.292 10.408 -25.056 1.00 72.81 208 VAL A O 1
ATOM 1685 N N . PRO A 1 209 ? -2.765 8.341 -25.785 1.00 79.94 209 PRO A N 1
ATOM 1686 C CA . PRO A 1 209 ? -2.309 7.658 -24.577 1.00 79.94 209 PRO A CA 1
ATOM 1687 C C . PRO A 1 209 ? -0.840 7.942 -24.221 1.00 79.94 209 PRO A C 1
ATOM 1689 O O . PRO A 1 209 ? 0.038 7.800 -25.065 1.00 79.94 209 PRO A O 1
ATOM 1692 N N . ASN A 1 210 ? -0.546 8.230 -22.949 1.00 76.94 210 ASN A N 1
ATOM 1693 C CA . ASN A 1 210 ? 0.818 8.497 -22.462 1.00 76.94 210 ASN A CA 1
ATOM 1694 C C . ASN A 1 210 ? 1.814 7.358 -22.749 1.00 76.94 210 ASN A C 1
ATOM 1696 O O . ASN A 1 210 ? 3.004 7.613 -22.903 1.00 76.94 210 ASN A O 1
ATOM 1700 N N . PHE A 1 211 ? 1.335 6.115 -22.844 1.00 82.50 211 PHE A N 1
ATOM 1701 C CA . PHE A 1 211 ? 2.162 4.967 -23.221 1.00 82.50 211 PHE A CA 1
ATOM 1702 C C . PHE A 1 211 ? 2.739 5.107 -24.642 1.00 82.50 211 PHE A C 1
ATOM 1704 O O . PHE A 1 211 ? 3.889 4.757 -24.869 1.00 82.50 211 PHE A O 1
ATOM 1711 N N . ILE A 1 212 ? 1.993 5.704 -25.578 1.00 84.00 212 ILE A N 1
ATOM 1712 C CA . ILE A 1 212 ? 2.463 5.918 -26.955 1.00 84.00 212 ILE A CA 1
ATOM 1713 C C . ILE A 1 212 ? 3.580 6.964 -26.989 1.00 84.00 212 ILE A C 1
ATOM 1715 O O . ILE A 1 212 ? 4.559 6.778 -27.699 1.00 84.00 212 ILE A O 1
ATOM 1719 N N . PHE A 1 213 ? 3.494 8.030 -26.187 1.00 82.38 213 PHE A N 1
ATOM 1720 C CA . PHE A 1 213 ? 4.596 8.993 -26.072 1.00 82.38 213 PHE A CA 1
ATOM 1721 C C . PHE A 1 213 ? 5.869 8.355 -25.511 1.00 82.38 213 PHE A C 1
ATOM 1723 O O . PHE A 1 213 ? 6.961 8.686 -25.965 1.00 82.38 213 PHE A O 1
ATOM 1730 N N . PHE A 1 214 ? 5.733 7.438 -24.548 1.00 84.62 214 PHE A N 1
ATOM 1731 C CA . PHE A 1 214 ? 6.866 6.682 -24.018 1.00 84.62 214 PHE A CA 1
ATOM 1732 C C . PHE A 1 214 ? 7.509 5.805 -25.101 1.00 84.62 214 PHE A C 1
ATOM 1734 O O . PHE A 1 214 ? 8.718 5.885 -25.295 1.00 84.62 214 PHE A O 1
ATOM 1741 N N . GLU A 1 215 ? 6.705 5.050 -25.853 1.00 87.25 215 GLU A N 1
ATOM 1742 C CA . GLU A 1 215 ? 7.191 4.202 -26.950 1.00 87.25 215 GLU A CA 1
ATOM 1743 C C . GLU A 1 215 ? 7.817 5.012 -28.095 1.00 87.25 215 GLU A C 1
ATOM 1745 O O . GLU A 1 215 ? 8.892 4.665 -28.573 1.00 87.25 215 GLU A O 1
ATOM 1750 N N . ILE A 1 216 ? 7.212 6.136 -28.501 1.00 87.31 216 ILE A N 1
ATOM 1751 C CA . ILE A 1 216 ? 7.777 7.027 -29.531 1.00 87.31 216 ILE A CA 1
ATOM 1752 C C . ILE A 1 216 ? 9.105 7.619 -29.059 1.00 87.31 216 ILE A C 1
ATOM 1754 O O . ILE A 1 216 ? 10.067 7.646 -29.826 1.00 87.31 216 ILE A O 1
ATOM 1758 N N . CYS A 1 217 ? 9.179 8.085 -27.809 1.00 86.25 217 CYS A N 1
ATOM 1759 C CA . CYS A 1 217 ? 10.418 8.612 -27.244 1.00 86.25 217 CYS A CA 1
ATOM 1760 C C . CYS A 1 217 ? 11.506 7.533 -27.244 1.00 86.25 217 CYS A C 1
ATOM 1762 O O . CYS A 1 217 ? 12.595 7.764 -27.764 1.00 86.25 217 CYS A O 1
ATOM 1764 N N . PHE A 1 218 ? 11.184 6.331 -26.759 1.00 89.00 218 PHE A N 1
ATOM 1765 C CA . PHE A 1 218 ? 12.107 5.203 -26.738 1.00 89.00 218 PHE A CA 1
ATOM 1766 C C . PHE A 1 218 ? 12.591 4.825 -28.147 1.00 89.00 218 PHE A C 1
ATOM 1768 O O . PHE A 1 218 ? 13.796 4.799 -28.397 1.00 89.00 218 PHE A O 1
ATOM 1775 N N . ALA A 1 219 ? 11.680 4.638 -29.104 1.00 89.38 219 ALA A N 1
ATOM 1776 C CA . ALA A 1 219 ? 12.030 4.329 -30.489 1.00 89.38 219 ALA A CA 1
ATOM 1777 C C . ALA A 1 219 ? 12.904 5.426 -31.122 1.00 89.38 219 ALA A C 1
ATOM 1779 O O . ALA A 1 219 ? 13.916 5.123 -31.750 1.00 89.38 219 ALA A O 1
ATOM 1780 N N . THR A 1 220 ? 12.573 6.701 -30.897 1.00 87.25 220 THR A N 1
ATOM 1781 C CA . THR A 1 220 ? 13.360 7.834 -31.412 1.00 87.25 220 THR A CA 1
ATOM 1782 C C . THR A 1 220 ? 14.759 7.870 -30.795 1.00 87.25 220 THR A C 1
ATOM 1784 O O . THR A 1 220 ? 15.726 8.147 -31.501 1.00 87.25 220 THR A O 1
ATOM 1787 N N . THR A 1 221 ? 14.901 7.541 -29.505 1.00 87.44 221 THR A N 1
ATOM 1788 C CA . THR A 1 221 ? 16.221 7.436 -28.862 1.00 87.44 221 THR A CA 1
ATOM 1789 C C . THR A 1 221 ? 17.048 6.270 -29.399 1.00 87.44 221 THR A C 1
ATOM 1791 O O . THR A 1 221 ? 18.244 6.447 -29.614 1.00 87.44 221 THR A O 1
ATOM 1794 N N . LEU A 1 222 ? 16.435 5.113 -29.684 1.00 87.88 222 LEU A N 1
ATOM 1795 C CA . LEU A 1 222 ? 17.135 3.985 -30.307 1.00 87.88 222 LEU A CA 1
ATOM 1796 C C . LEU A 1 222 ? 17.614 4.340 -31.717 1.00 87.88 222 LEU A C 1
ATOM 1798 O O . LEU A 1 222 ? 18.772 4.100 -32.046 1.00 87.88 222 LEU A O 1
ATOM 1802 N N . VAL A 1 223 ? 16.748 4.950 -32.532 1.00 87.56 223 VAL A N 1
ATOM 1803 C CA . VAL A 1 223 ? 17.102 5.406 -33.883 1.00 87.56 223 VAL A CA 1
ATOM 1804 C C . VAL A 1 223 ? 18.237 6.429 -33.812 1.00 87.56 223 VAL A C 1
ATOM 1806 O O . VAL A 1 223 ? 19.252 6.257 -34.482 1.00 87.56 223 VAL A O 1
ATOM 1809 N N . GLY A 1 224 ? 18.125 7.434 -32.940 1.00 86.00 224 GLY A N 1
ATOM 1810 C CA . GLY A 1 224 ? 19.182 8.423 -32.723 1.00 86.00 224 GLY A CA 1
ATOM 1811 C C . GLY A 1 224 ? 20.513 7.796 -32.296 1.00 86.00 224 GLY A C 1
ATOM 1812 O O . GLY A 1 224 ? 21.556 8.179 -32.818 1.00 86.00 224 GLY A O 1
ATOM 1813 N N . ALA A 1 225 ? 20.490 6.793 -31.412 1.00 85.56 225 ALA A N 1
ATOM 1814 C CA . ALA A 1 225 ? 21.685 6.059 -31.001 1.00 85.56 225 ALA A CA 1
ATOM 1815 C C . ALA A 1 225 ? 22.321 5.288 -32.168 1.00 85.56 225 ALA A C 1
ATOM 1817 O O . ALA A 1 225 ? 23.536 5.336 -32.332 1.00 85.56 225 ALA A O 1
ATOM 1818 N N . VAL A 1 226 ? 21.523 4.631 -33.016 1.00 84.12 226 VAL A N 1
ATOM 1819 C CA . VAL A 1 226 ? 22.032 3.930 -34.207 1.00 84.12 226 VAL A CA 1
ATOM 1820 C C . VAL A 1 226 ? 22.682 4.918 -35.183 1.00 84.12 226 VAL A C 1
ATOM 1822 O O . VAL A 1 226 ? 23.824 4.714 -35.593 1.00 84.12 226 VAL A O 1
ATOM 1825 N N . PHE A 1 227 ? 22.025 6.033 -35.504 1.00 84.50 227 PHE A N 1
ATOM 1826 C CA . PHE A 1 227 ? 22.617 7.058 -36.375 1.00 84.50 227 PHE A CA 1
ATOM 1827 C C . PHE A 1 227 ? 23.861 7.714 -35.762 1.00 84.50 227 PHE A C 1
ATOM 1829 O O . PHE A 1 227 ? 24.804 8.022 -36.489 1.00 84.50 227 PHE A O 1
ATOM 1836 N N . LEU A 1 228 ? 23.921 7.854 -34.434 1.00 83.38 228 LEU A N 1
ATOM 1837 C CA . LEU A 1 228 ? 25.123 8.306 -33.734 1.00 83.38 228 LEU A CA 1
ATOM 1838 C C . LEU A 1 228 ? 26.292 7.331 -33.931 1.00 83.38 228 LEU A C 1
ATOM 1840 O O . LEU A 1 228 ? 27.410 7.780 -34.171 1.00 83.38 228 LEU A O 1
ATOM 1844 N N . THR A 1 229 ? 26.053 6.014 -33.894 1.00 81.31 229 THR A N 1
ATOM 1845 C CA . THR A 1 229 ? 27.118 5.035 -34.183 1.00 81.31 229 THR A CA 1
ATOM 1846 C C . THR A 1 229 ? 27.655 5.172 -35.603 1.00 81.31 229 THR A C 1
ATOM 1848 O O . THR A 1 229 ? 28.866 5.194 -35.791 1.00 81.31 229 THR A O 1
ATOM 1851 N N . ILE A 1 230 ? 26.770 5.336 -36.591 1.00 81.00 230 ILE A N 1
ATOM 1852 C CA . ILE A 1 230 ? 27.144 5.524 -37.999 1.00 81.00 230 ILE A CA 1
ATOM 1853 C C . ILE A 1 230 ? 27.958 6.814 -38.171 1.00 81.00 230 ILE A C 1
ATOM 1855 O O . ILE A 1 230 ? 28.992 6.802 -38.836 1.00 81.00 230 ILE A O 1
ATOM 1859 N N . TYR A 1 231 ? 27.543 7.904 -37.520 1.00 81.12 231 TYR A N 1
ATOM 1860 C CA . TYR A 1 231 ? 28.260 9.177 -37.560 1.00 81.12 231 TYR A CA 1
ATOM 1861 C C . TYR A 1 231 ? 29.685 9.069 -36.995 1.00 81.12 231 TYR A C 1
ATOM 1863 O O . TYR A 1 231 ? 30.633 9.515 -37.640 1.00 81.12 231 TYR A O 1
ATOM 1871 N N . ILE A 1 232 ? 29.863 8.438 -35.825 1.00 79.69 232 ILE A N 1
ATOM 1872 C CA . ILE A 1 232 ? 31.193 8.290 -35.204 1.00 79.69 232 ILE A CA 1
ATOM 1873 C C . ILE A 1 232 ? 32.118 7.432 -36.082 1.00 79.69 232 ILE A C 1
ATOM 1875 O O . ILE A 1 232 ? 33.300 7.741 -36.220 1.00 79.69 232 ILE A O 1
ATOM 1879 N N . VAL A 1 233 ? 31.585 6.385 -36.717 1.00 77.81 233 VAL A N 1
ATOM 1880 C CA . VAL A 1 233 ? 32.345 5.531 -37.647 1.00 77.81 233 VAL A CA 1
ATOM 1881 C C . VAL A 1 233 ? 32.797 6.302 -38.878 1.00 77.81 233 VAL A C 1
ATOM 1883 O O . VAL A 1 233 ? 33.944 6.165 -39.305 1.00 77.81 233 VAL A O 1
ATOM 1886 N N . GLN A 1 234 ? 31.910 7.120 -39.442 1.00 74.44 234 GLN A N 1
ATOM 1887 C CA . GLN A 1 234 ? 32.204 7.886 -40.646 1.00 74.44 234 GLN A CA 1
ATOM 1888 C C . GLN A 1 234 ? 33.219 9.008 -40.377 1.00 74.44 234 GLN A C 1
ATOM 1890 O O . GLN A 1 234 ? 34.094 9.239 -41.207 1.00 74.44 234 GLN A O 1
ATOM 1895 N N . TYR A 1 235 ? 33.182 9.632 -39.194 1.00 71.38 235 TYR A N 1
ATOM 1896 C CA . TYR A 1 235 ? 34.174 10.631 -38.774 1.00 71.38 235 TYR A CA 1
ATOM 1897 C C . TYR A 1 235 ? 35.613 10.075 -38.723 1.00 71.38 235 TYR A C 1
ATOM 1899 O O . TYR A 1 235 ? 36.577 10.821 -38.877 1.00 71.38 235 TYR A O 1
ATOM 1907 N N . GLY A 1 236 ? 35.776 8.760 -38.532 1.00 67.88 236 GLY A N 1
ATOM 1908 C CA . GLY A 1 236 ? 37.078 8.088 -38.515 1.00 67.88 236 GLY A CA 1
ATOM 1909 C C . GLY A 1 236 ? 37.693 7.797 -39.893 1.00 67.88 236 GLY A C 1
ATOM 1910 O O . GLY A 1 236 ? 38.835 7.339 -39.947 1.00 67.88 236 GLY A O 1
ATOM 1911 N N . ARG A 1 237 ? 36.978 8.026 -41.008 1.00 70.06 237 ARG A N 1
ATOM 1912 C CA . ARG A 1 237 ? 37.480 7.770 -42.374 1.00 70.06 237 ARG A CA 1
ATOM 1913 C C . ARG A 1 237 ? 38.145 9.009 -43.002 1.00 70.06 237 ARG A C 1
ATOM 1915 O O . ARG A 1 237 ? 37.719 10.133 -42.752 1.00 70.06 237 ARG A O 1
ATOM 1922 N N . PRO A 1 238 ? 39.187 8.831 -43.841 1.00 62.09 238 PRO A N 1
ATOM 1923 C CA . PRO A 1 238 ? 39.860 9.939 -44.515 1.00 62.09 238 PRO A CA 1
ATOM 1924 C C . PRO A 1 238 ? 38.945 10.672 -45.515 1.00 62.09 238 PRO A C 1
ATOM 1926 O O . PRO A 1 238 ? 38.129 10.082 -46.216 1.00 62.09 238 PRO A O 1
ATOM 1929 N N . ARG A 1 239 ? 39.135 11.993 -45.572 1.00 58.03 239 ARG A N 1
ATOM 1930 C CA . ARG A 1 239 ? 38.238 13.062 -46.057 1.00 58.03 239 ARG A CA 1
ATOM 1931 C C . ARG A 1 239 ? 37.945 13.109 -47.574 1.00 58.03 239 ARG A C 1
ATOM 1933 O O . ARG A 1 239 ? 37.437 14.125 -48.038 1.00 58.03 239 ARG A O 1
ATOM 1940 N N . SER A 1 240 ? 38.292 12.091 -48.366 1.00 54.25 240 SER A N 1
ATOM 1941 C CA . SER A 1 240 ? 38.320 12.205 -49.840 1.00 54.25 240 SER A CA 1
ATOM 1942 C C . SER A 1 240 ? 37.027 11.826 -50.580 1.00 54.25 240 SER A C 1
ATOM 1944 O O . SER A 1 240 ? 36.943 12.089 -51.773 1.00 54.25 240 SER A O 1
ATOM 1946 N N . GLU A 1 241 ? 36.010 11.273 -49.908 1.00 55.81 241 GLU A N 1
ATOM 1947 C CA . GLU A 1 241 ? 34.714 10.896 -50.520 1.00 55.81 241 GLU A CA 1
ATOM 1948 C C . GLU A 1 241 ? 33.511 11.309 -49.651 1.00 55.81 241 GLU A C 1
ATOM 1950 O O . GLU A 1 241 ? 32.606 10.530 -49.366 1.00 55.81 241 GLU A O 1
ATOM 1955 N N . HIS A 1 242 ? 33.494 12.547 -49.170 1.00 60.31 242 HIS A N 1
ATOM 1956 C CA . HIS A 1 242 ? 32.332 13.102 -48.473 1.00 60.31 242 HIS A CA 1
ATOM 1957 C C . HIS A 1 242 ? 31.563 14.014 -49.415 1.00 60.31 242 HIS A C 1
ATOM 1959 O O . HIS A 1 242 ? 32.234 14.771 -50.102 1.00 60.31 242 HIS A O 1
ATOM 1965 N N . ASN A 1 243 ? 30.214 13.947 -49.443 1.00 59.31 243 ASN A N 1
ATOM 1966 C CA . ASN A 1 243 ? 29.330 15.118 -49.669 1.00 59.31 243 ASN A CA 1
ATOM 1967 C C . ASN A 1 243 ? 27.795 14.877 -49.636 1.00 59.31 243 ASN A C 1
ATOM 1969 O O . ASN A 1 243 ? 27.051 15.827 -49.859 1.00 59.31 243 ASN A O 1
ATOM 1973 N N . LEU A 1 244 ? 27.264 13.692 -49.299 1.00 59.06 244 LEU A N 1
ATOM 1974 C CA . LEU A 1 244 ? 25.800 13.537 -49.113 1.00 59.06 244 LEU A CA 1
ATOM 1975 C C . LEU A 1 244 ? 25.406 12.763 -47.844 1.00 59.06 244 LEU A C 1
ATOM 1977 O O . LEU A 1 244 ? 24.463 13.141 -47.149 1.00 59.06 244 LEU A O 1
ATOM 1981 N N . GLU A 1 245 ? 26.167 11.728 -47.484 1.00 68.06 245 GLU A N 1
ATOM 1982 C CA . GLU A 1 245 ? 25.832 10.840 -46.361 1.00 68.06 245 GLU A CA 1
ATOM 1983 C C . GLU A 1 245 ? 26.075 11.480 -44.982 1.00 68.06 245 GLU A C 1
ATOM 1985 O O . GLU A 1 245 ? 25.248 11.331 -44.080 1.00 68.06 245 GLU A O 1
ATOM 1990 N N . GLU A 1 246 ? 27.137 12.275 -44.817 1.00 71.44 246 GLU A N 1
ATOM 1991 C CA . GLU A 1 246 ? 27.429 12.975 -43.554 1.00 71.44 246 GLU A CA 1
ATOM 1992 C C . GLU A 1 246 ? 26.369 14.032 -43.225 1.00 71.44 246 GLU A C 1
ATOM 1994 O O . GLU A 1 246 ? 25.869 14.089 -42.100 1.00 71.44 246 GLU A O 1
ATOM 1999 N N . VAL A 1 247 ? 25.953 14.812 -44.229 1.00 72.94 247 VAL A N 1
ATOM 2000 C CA . VAL A 1 247 ? 24.893 15.818 -44.079 1.00 72.94 247 VAL A CA 1
ATOM 2001 C C . VAL A 1 247 ? 23.576 15.140 -43.693 1.00 72.94 247 VAL A C 1
ATOM 2003 O O . VAL A 1 247 ? 22.890 15.606 -42.784 1.00 72.94 247 VAL A O 1
ATOM 2006 N N . SER A 1 248 ? 23.248 13.998 -44.309 1.00 78.50 248 SER A N 1
ATOM 2007 C CA . SER A 1 248 ? 22.038 13.239 -43.972 1.00 78.50 248 SER A CA 1
ATOM 2008 C C . SER A 1 248 ? 22.047 12.705 -42.530 1.00 78.50 248 SER A C 1
ATOM 2010 O O . SER A 1 248 ? 21.038 12.817 -41.832 1.00 78.50 248 SER A O 1
ATOM 2012 N N . CYS A 1 249 ? 23.192 12.217 -42.034 1.00 78.25 249 CYS A N 1
ATOM 2013 C CA . CYS A 1 249 ? 23.326 11.726 -40.661 1.00 78.25 249 CYS A CA 1
ATOM 2014 C C . CYS A 1 249 ? 23.162 12.852 -39.634 1.00 78.25 249 CYS A C 1
ATOM 2016 O O . CYS A 1 249 ? 22.437 12.688 -38.653 1.00 78.25 249 CYS A O 1
ATOM 2018 N N . VAL A 1 250 ? 23.789 14.010 -39.872 1.00 81.69 250 VAL A N 1
ATOM 2019 C CA . VAL A 1 250 ? 23.687 15.176 -38.980 1.00 81.69 250 VAL A CA 1
ATOM 2020 C C . VAL A 1 250 ? 22.251 15.703 -38.922 1.00 81.69 250 VAL A C 1
ATOM 2022 O O . VAL A 1 250 ? 21.751 16.004 -37.837 1.00 81.69 250 VAL A O 1
ATOM 2025 N N . VAL A 1 251 ? 21.552 15.754 -40.062 1.00 83.88 251 VAL A N 1
ATOM 2026 C CA . VAL A 1 251 ? 20.144 16.183 -40.125 1.00 83.88 251 VAL A CA 1
ATOM 2027 C C . VAL A 1 251 ? 19.232 15.224 -39.355 1.00 83.88 251 VAL A C 1
ATOM 2029 O O . VAL A 1 251 ? 18.408 15.677 -38.559 1.00 83.88 251 VAL A O 1
ATOM 2032 N N . VAL A 1 252 ? 19.390 13.907 -39.531 1.00 84.12 252 VAL A N 1
ATOM 2033 C CA . VAL A 1 252 ? 18.576 12.902 -38.822 1.00 84.12 252 VAL A CA 1
ATOM 2034 C C . VAL A 1 252 ? 18.842 12.932 -37.315 1.00 84.12 252 VAL A C 1
ATOM 2036 O O . VAL A 1 252 ? 17.899 12.903 -36.526 1.00 84.12 252 VAL A O 1
ATOM 2039 N N . LEU A 1 253 ? 20.101 13.057 -36.895 1.00 84.38 253 LEU A N 1
ATOM 2040 C CA . LEU A 1 253 ? 20.474 13.113 -35.481 1.00 84.38 253 LEU A CA 1
ATOM 2041 C C . LEU A 1 253 ? 19.955 14.396 -34.813 1.00 84.38 253 LEU A C 1
ATOM 2043 O O . LEU A 1 253 ? 19.411 14.341 -33.708 1.00 84.38 253 LEU A O 1
ATOM 2047 N N . GLY A 1 254 ? 20.031 15.530 -35.518 1.00 84.62 254 GLY A N 1
ATOM 2048 C CA . GLY A 1 254 ? 19.425 16.794 -35.100 1.00 84.62 254 GLY A CA 1
ATOM 2049 C C . GLY A 1 254 ? 17.903 16.704 -34.964 1.00 84.62 254 GLY A C 1
ATOM 2050 O O . GLY A 1 254 ? 17.351 17.153 -33.959 1.00 84.62 254 GLY A O 1
ATOM 2051 N N . LEU A 1 255 ? 17.221 16.061 -35.919 1.00 87.75 255 LEU A N 1
ATOM 2052 C CA . LEU A 1 255 ? 15.773 15.842 -35.870 1.00 87.75 255 LEU A CA 1
ATOM 2053 C C . LEU A 1 255 ? 15.374 14.931 -34.699 1.00 87.75 255 LEU A C 1
ATOM 2055 O O . LEU A 1 255 ? 14.471 15.277 -33.939 1.00 87.75 255 LEU A O 1
ATOM 2059 N N . CYS A 1 256 ? 16.057 13.798 -34.511 1.00 87.75 256 CYS A N 1
ATOM 2060 C CA . CYS A 1 256 ? 15.814 12.893 -33.385 1.00 87.75 256 CYS A CA 1
ATOM 2061 C C . CYS A 1 256 ? 16.048 13.595 -32.040 1.00 87.75 256 CYS A C 1
ATOM 2063 O O . CYS A 1 256 ? 15.216 13.485 -31.138 1.00 87.75 256 CYS A O 1
ATOM 2065 N N . GLY A 1 257 ? 17.139 14.357 -31.917 1.00 86.56 257 GLY A N 1
ATOM 2066 C CA . GLY A 1 257 ? 17.442 15.151 -30.727 1.00 86.56 257 GLY A CA 1
ATOM 2067 C C . GLY A 1 257 ? 16.377 16.210 -30.439 1.00 86.56 257 GLY A C 1
ATOM 2068 O O . GLY A 1 257 ? 15.946 16.351 -29.295 1.00 86.56 257 GLY A O 1
ATOM 2069 N N . LEU A 1 258 ? 15.886 16.899 -31.473 1.00 90.00 258 LEU A N 1
ATOM 2070 C CA . LEU A 1 258 ? 14.812 17.885 -31.355 1.00 90.00 258 LEU A CA 1
ATOM 2071 C C . LEU A 1 258 ? 13.487 17.238 -30.932 1.00 90.00 258 LEU A C 1
ATOM 2073 O O . LEU A 1 258 ? 12.832 17.740 -30.022 1.00 90.00 258 LEU A O 1
ATOM 2077 N N . VAL A 1 259 ? 13.110 16.102 -31.525 1.00 88.81 259 VAL A N 1
ATOM 2078 C CA . VAL A 1 259 ? 11.890 15.363 -31.154 1.00 88.81 259 VAL A CA 1
ATOM 2079 C C . VAL A 1 259 ? 11.960 14.883 -29.702 1.00 88.81 259 VAL A C 1
ATOM 2081 O O . VAL A 1 259 ? 11.024 15.120 -28.937 1.00 88.81 259 VAL A O 1
ATOM 2084 N N . VAL A 1 260 ? 13.071 14.269 -29.283 1.00 87.50 260 VAL A N 1
ATOM 2085 C CA . VAL A 1 260 ? 13.263 13.834 -27.889 1.00 87.50 260 VAL A CA 1
ATOM 2086 C C . VAL A 1 260 ? 13.257 15.036 -26.944 1.00 87.50 260 VAL A C 1
ATOM 2088 O O . VAL A 1 260 ? 12.574 15.004 -25.922 1.00 87.50 260 VAL A O 1
ATOM 2091 N N . GLY A 1 261 ? 13.943 16.123 -27.303 1.00 86.44 261 GLY A N 1
ATOM 2092 C CA . GLY A 1 261 ? 13.962 17.367 -26.535 1.00 86.44 261 GLY A CA 1
ATOM 2093 C C . GLY A 1 261 ? 12.562 17.942 -26.322 1.00 86.44 261 GLY A C 1
ATOM 2094 O O . GLY A 1 261 ? 12.179 18.221 -25.187 1.00 86.44 261 GLY A O 1
ATOM 2095 N N . LEU A 1 262 ? 11.755 18.040 -27.383 1.00 87.81 262 LEU A N 1
ATOM 2096 C CA . LEU A 1 262 ? 10.369 18.507 -27.302 1.00 87.81 262 LEU A CA 1
ATOM 2097 C C . LEU A 1 262 ? 9.502 17.592 -26.428 1.00 87.81 262 LEU A C 1
ATOM 2099 O O . LEU A 1 262 ? 8.740 18.088 -25.598 1.00 87.81 262 LEU A O 1
ATOM 2103 N N . LEU A 1 263 ? 9.637 16.268 -26.557 1.00 84.38 263 LEU A N 1
ATOM 2104 C CA . LEU A 1 263 ? 8.892 15.304 -25.739 1.00 84.38 263 LEU A CA 1
ATOM 2105 C C . LEU A 1 263 ? 9.276 15.373 -24.255 1.00 84.38 263 LEU A C 1
ATOM 2107 O O . LEU A 1 263 ? 8.399 15.269 -23.388 1.00 84.38 263 LEU A O 1
ATOM 2111 N N . VAL A 1 264 ? 10.561 15.570 -23.950 1.00 84.62 264 VAL A N 1
ATOM 2112 C CA . VAL A 1 264 ? 11.059 15.731 -22.577 1.00 84.62 264 VAL A CA 1
ATOM 2113 C C . VAL A 1 264 ? 10.582 17.051 -21.988 1.00 84.62 264 VAL A C 1
ATOM 2115 O O . VAL A 1 264 ? 10.058 17.043 -20.879 1.00 84.62 264 VAL A O 1
ATOM 2118 N N . VAL A 1 265 ? 10.688 18.165 -22.720 1.00 86.69 265 VAL A N 1
ATOM 2119 C CA . VAL A 1 265 ? 10.211 19.482 -22.262 1.00 86.69 265 VAL A CA 1
ATOM 2120 C C . VAL A 1 265 ? 8.699 19.459 -22.027 1.00 86.69 265 VAL A C 1
ATOM 2122 O O . VAL A 1 265 ? 8.246 19.883 -20.963 1.00 86.69 265 VAL A O 1
ATOM 2125 N N . ALA A 1 266 ? 7.924 18.877 -22.948 1.00 81.88 266 ALA A N 1
ATOM 2126 C CA . ALA A 1 266 ? 6.474 18.734 -22.808 1.00 81.88 266 ALA A CA 1
ATOM 2127 C C . ALA A 1 266 ? 6.074 17.939 -21.551 1.00 81.88 266 ALA A C 1
ATOM 2129 O O . ALA A 1 266 ? 5.055 18.231 -20.926 1.00 81.88 266 ALA A O 1
ATOM 2130 N N . ASN A 1 267 ? 6.891 16.962 -21.142 1.00 80.62 267 ASN A N 1
ATOM 2131 C CA . ASN A 1 267 ? 6.636 16.126 -19.968 1.00 80.62 267 ASN A CA 1
ATOM 2132 C C . ASN A 1 267 ? 7.477 16.499 -18.733 1.00 80.62 267 ASN A C 1
ATOM 2134 O O . ASN A 1 267 ? 7.330 15.851 -17.693 1.00 80.62 267 ASN A O 1
ATOM 2138 N N . LEU A 1 268 ? 8.301 17.553 -18.780 1.00 82.62 268 LEU A N 1
ATOM 2139 C CA . LEU A 1 268 ? 9.279 17.894 -17.737 1.00 82.62 268 LEU A CA 1
ATOM 2140 C C . LEU A 1 268 ? 8.619 18.148 -16.377 1.00 82.62 268 LEU A C 1
ATOM 2142 O O . LEU A 1 268 ? 9.125 17.729 -15.332 1.00 82.62 268 LEU A O 1
ATOM 2146 N N . TYR A 1 269 ? 7.444 18.780 -16.377 1.00 81.31 269 TYR A N 1
ATOM 2147 C CA . TYR A 1 269 ? 6.651 18.983 -15.164 1.00 81.31 269 TYR A CA 1
ATOM 2148 C C . TYR A 1 269 ? 6.205 17.652 -14.534 1.00 81.31 269 TYR A C 1
ATOM 2150 O O . TYR A 1 269 ? 6.287 17.465 -13.319 1.00 81.31 269 TYR A O 1
ATOM 2158 N N . THR A 1 270 ? 5.767 16.689 -15.350 1.00 78.75 270 THR A N 1
ATOM 2159 C CA . THR A 1 270 ? 5.370 15.364 -14.850 1.00 78.75 270 THR A CA 1
ATOM 2160 C C . THR A 1 270 ? 6.578 14.564 -14.363 1.00 78.75 270 THR A C 1
ATOM 2162 O O . THR A 1 270 ? 6.512 13.961 -13.292 1.00 78.75 270 THR A O 1
ATOM 2165 N N . LEU A 1 271 ? 7.702 14.638 -15.084 1.00 77.62 271 LEU A N 1
ATOM 2166 C CA . LEU A 1 271 ? 8.947 13.953 -14.750 1.00 77.62 271 LEU A CA 1
ATOM 2167 C C . LEU A 1 271 ? 9.538 14.479 -13.439 1.00 77.62 271 LEU A C 1
ATOM 2169 O O . LEU A 1 271 ? 9.811 13.698 -12.533 1.00 77.62 271 LEU A O 1
ATOM 2173 N N . SER A 1 272 ? 9.658 15.799 -13.289 1.00 79.56 272 SER A N 1
ATOM 2174 C CA . SER A 1 272 ? 10.160 16.429 -12.059 1.00 79.56 272 SER A CA 1
ATOM 2175 C C . SER A 1 272 ? 9.292 16.092 -10.842 1.00 79.56 272 SER A C 1
ATOM 2177 O O . SER A 1 272 ? 9.807 15.791 -9.763 1.00 79.56 272 SER A O 1
ATOM 2179 N N . ARG A 1 273 ? 7.965 16.053 -11.015 1.00 79.31 273 ARG A N 1
ATOM 2180 C CA . ARG A 1 273 ? 7.021 15.638 -9.970 1.00 79.31 273 ARG A CA 1
ATOM 2181 C C . ARG A 1 273 ? 7.178 14.163 -9.591 1.00 79.31 273 ARG A C 1
ATOM 2183 O O . ARG A 1 273 ? 7.150 13.842 -8.401 1.00 79.31 273 ARG A O 1
ATOM 2190 N N . VAL A 1 274 ? 7.363 13.281 -10.573 1.00 80.00 274 VAL A N 1
ATOM 2191 C CA . VAL A 1 274 ? 7.618 11.849 -10.357 1.00 80.00 274 VAL A CA 1
ATOM 2192 C C . VAL A 1 274 ? 8.950 11.640 -9.638 1.00 80.00 274 VAL A C 1
ATOM 2194 O O . VAL A 1 274 ? 8.961 11.016 -8.578 1.00 80.00 274 VAL A O 1
ATOM 2197 N N . VAL A 1 275 ? 10.043 12.233 -10.124 1.00 80.19 275 VAL A N 1
ATOM 2198 C CA . VAL A 1 275 ? 11.378 12.135 -9.508 1.00 80.19 275 VAL A CA 1
ATOM 2199 C C . VAL A 1 275 ? 11.334 12.601 -8.053 1.00 80.19 275 VAL A C 1
ATOM 2201 O O . VAL A 1 275 ? 11.753 11.870 -7.156 1.00 80.19 275 VAL A O 1
ATOM 2204 N N . LYS A 1 276 ? 10.715 13.758 -7.781 1.00 79.56 276 LYS A N 1
ATOM 2205 C CA . LYS A 1 276 ? 10.560 14.272 -6.413 1.00 79.56 276 LYS A CA 1
ATOM 2206 C C . LYS A 1 276 ? 9.792 13.308 -5.502 1.00 79.56 276 LYS A C 1
ATOM 2208 O O . LYS A 1 276 ? 10.132 13.187 -4.327 1.00 79.56 276 LYS A O 1
ATOM 2213 N N . SER A 1 277 ? 8.767 12.627 -6.017 1.00 74.56 277 SER A N 1
ATOM 2214 C CA . SER A 1 277 ? 7.998 11.645 -5.238 1.00 74.56 277 SER A CA 1
ATOM 2215 C C . SER A 1 277 ? 8.740 10.332 -5.002 1.00 74.56 277 SER A C 1
ATOM 2217 O O . SER A 1 277 ? 8.547 9.706 -3.967 1.00 74.56 277 SER A O 1
ATOM 2219 N N . LEU A 1 278 ? 9.616 9.930 -5.925 1.00 78.88 278 LEU A N 1
ATOM 2220 C CA . LEU A 1 278 ? 10.410 8.711 -5.804 1.00 78.88 278 LEU A CA 1
ATOM 2221 C C . LEU A 1 278 ? 11.531 8.866 -4.773 1.00 78.88 278 LEU A C 1
ATOM 2223 O O . LEU A 1 278 ? 11.813 7.921 -4.037 1.00 78.88 278 LEU A O 1
ATOM 2227 N N . MET A 1 279 ? 12.129 10.058 -4.673 1.00 73.50 279 MET A N 1
ATOM 2228 C CA . MET A 1 279 ? 13.252 10.315 -3.764 1.00 73.50 279 MET A CA 1
ATOM 2229 C C . MET A 1 279 ? 12.872 10.321 -2.277 1.00 73.50 279 MET A C 1
ATOM 2231 O O . MET A 1 279 ? 13.720 10.049 -1.427 1.00 73.50 279 MET A O 1
ATOM 2235 N N . PHE A 1 280 ? 11.616 10.613 -1.928 1.00 74.00 280 PHE A N 1
ATOM 2236 C CA . PHE A 1 280 ? 11.188 10.708 -0.532 1.00 74.00 280 PHE A CA 1
ATOM 2237 C C . PHE A 1 280 ? 10.202 9.595 -0.152 1.00 74.00 280 PHE A C 1
ATOM 2239 O O . PHE A 1 280 ? 9.173 9.419 -0.792 1.00 74.00 280 PHE A O 1
ATOM 2246 N N . SER A 1 281 ? 10.506 8.869 0.932 1.00 75.75 281 SER A N 1
ATOM 2247 C CA . SER A 1 281 ? 9.585 7.892 1.540 1.00 75.75 281 SER A CA 1
ATOM 2248 C C . SER A 1 281 ? 8.312 8.570 2.060 1.00 75.75 281 SER A C 1
ATOM 2250 O O . SER A 1 281 ? 8.358 9.706 2.552 1.00 75.75 281 SER A O 1
ATOM 2252 N N . GLN A 1 282 ? 7.192 7.843 1.991 1.00 74.69 282 GLN A N 1
ATOM 2253 C CA . GLN A 1 282 ? 5.873 8.311 2.421 1.00 74.69 282 GLN A CA 1
ATOM 2254 C C . GLN A 1 282 ? 5.863 8.686 3.906 1.00 74.69 282 GLN A C 1
ATOM 2256 O O . GLN A 1 282 ? 5.435 9.787 4.256 1.00 74.69 282 GLN A O 1
ATOM 2261 N N . ARG A 1 283 ? 6.451 7.846 4.766 1.00 79.94 283 ARG A N 1
ATOM 2262 C CA . ARG A 1 283 ? 6.574 8.107 6.207 1.00 79.94 283 ARG A CA 1
ATOM 2263 C C . ARG A 1 283 ? 7.348 9.390 6.511 1.00 79.94 283 ARG A C 1
ATOM 2265 O O . ARG A 1 283 ? 6.906 10.208 7.315 1.00 79.94 283 ARG A O 1
ATOM 2272 N N . ARG A 1 284 ? 8.469 9.628 5.817 1.00 80.50 284 ARG A N 1
ATOM 2273 C CA . ARG A 1 284 ? 9.258 10.868 5.978 1.00 80.50 284 ARG A CA 1
ATOM 2274 C C . ARG A 1 284 ? 8.514 12.104 5.482 1.00 80.50 284 ARG A C 1
ATOM 2276 O O . ARG A 1 284 ? 8.797 13.205 5.950 1.00 80.50 284 ARG A O 1
ATOM 2283 N N . GLN A 1 285 ? 7.634 11.958 4.494 1.00 79.81 285 GLN A N 1
ATOM 2284 C CA . GLN A 1 285 ? 6.818 13.062 3.998 1.00 79.81 285 GLN A CA 1
ATOM 2285 C C . GLN A 1 285 ? 5.680 13.393 4.969 1.00 79.81 285 GLN A C 1
ATOM 2287 O O . GLN A 1 285 ? 5.452 14.572 5.229 1.00 79.81 285 GLN A O 1
ATOM 2292 N N . LEU A 1 286 ? 5.034 12.374 5.540 1.00 81.94 286 LEU A N 1
ATOM 2293 C CA . LEU A 1 286 ? 4.035 12.521 6.596 1.00 81.94 286 LEU A CA 1
ATOM 2294 C C . LEU A 1 286 ? 4.620 13.251 7.812 1.00 81.94 286 LEU A C 1
ATOM 2296 O O . LEU A 1 286 ? 4.106 14.290 8.213 1.00 81.94 286 LEU A O 1
ATOM 2300 N N . GLN A 1 287 ? 5.757 12.774 8.326 1.00 81.25 287 GLN A N 1
ATOM 2301 C CA . GLN A 1 287 ? 6.446 13.403 9.458 1.00 81.25 287 GLN A CA 1
ATOM 2302 C C . GLN A 1 287 ? 6.851 14.852 9.168 1.00 81.25 287 GLN A C 1
ATOM 2304 O O . GLN A 1 287 ? 6.706 15.707 10.031 1.00 81.25 287 GLN A O 1
ATOM 2309 N N . ARG A 1 288 ? 7.307 15.160 7.945 1.00 81.81 288 ARG A N 1
ATOM 2310 C CA . ARG A 1 288 ? 7.631 16.540 7.544 1.00 81.81 288 ARG A CA 1
ATOM 2311 C C . ARG A 1 288 ? 6.404 17.444 7.453 1.00 81.81 288 ARG A C 1
ATOM 2313 O O . ARG A 1 288 ? 6.501 18.614 7.806 1.00 81.81 288 ARG A O 1
ATOM 2320 N N . ALA A 1 289 ? 5.277 16.929 6.962 1.00 76.06 289 ALA A N 1
ATOM 2321 C CA . ALA A 1 289 ? 4.030 17.686 6.931 1.00 76.06 289 ALA A CA 1
ATOM 2322 C C . ALA A 1 289 ? 3.566 18.004 8.358 1.00 76.06 289 ALA A C 1
ATOM 2324 O O . ALA A 1 289 ? 3.249 19.149 8.651 1.00 76.06 289 ALA A O 1
ATOM 2325 N N . ILE A 1 290 ? 3.629 17.020 9.253 1.00 77.06 290 ILE A N 1
ATOM 2326 C CA . ILE A 1 290 ? 3.222 17.159 10.653 1.00 77.06 290 ILE A CA 1
ATOM 2327 C C . ILE A 1 290 ? 4.163 18.069 11.441 1.00 77.06 290 ILE A C 1
ATOM 2329 O O . ILE A 1 290 ? 3.682 18.959 12.123 1.00 77.06 290 ILE A O 1
ATOM 2333 N N . ALA A 1 291 ? 5.483 17.932 11.293 1.00 77.44 291 ALA A N 1
ATOM 2334 C CA . ALA A 1 291 ? 6.450 18.792 11.982 1.00 77.44 291 ALA A CA 1
ATOM 2335 C C . ALA A 1 291 ? 6.286 20.279 11.618 1.00 77.44 291 ALA A C 1
ATOM 2337 O O . ALA A 1 291 ? 6.618 21.158 12.404 1.00 77.44 291 ALA A O 1
ATOM 2338 N N . LYS A 1 292 ? 5.754 20.574 10.424 1.00 76.06 292 LYS A N 1
ATOM 2339 C CA . LYS A 1 292 ? 5.404 21.941 10.021 1.00 76.06 292 LYS A CA 1
ATOM 2340 C C . LYS A 1 292 ? 4.117 22.446 10.691 1.00 76.06 292 LYS A C 1
ATOM 2342 O O . LYS A 1 292 ? 3.945 23.651 10.823 1.00 76.06 292 LYS A O 1
ATOM 2347 N N . LEU A 1 293 ? 3.212 21.537 11.043 1.00 69.19 293 LEU A N 1
ATOM 2348 C CA . LEU A 1 293 ? 1.908 21.812 11.647 1.00 69.19 293 LEU A CA 1
ATOM 2349 C C . LEU A 1 293 ? 1.930 21.753 13.180 1.00 69.19 293 LEU A C 1
ATOM 2351 O O . LEU A 1 293 ? 1.043 22.325 13.787 1.00 69.19 293 LEU A O 1
ATOM 2355 N N . ASP A 1 294 ? 2.950 21.155 13.796 1.00 65.94 294 ASP A N 1
ATOM 2356 C CA . ASP A 1 294 ? 3.137 21.099 15.258 1.00 65.94 294 ASP A CA 1
ATOM 2357 C C . ASP A 1 294 ? 3.268 22.502 15.898 1.00 65.94 294 ASP A C 1
ATOM 2359 O O . ASP A 1 294 ? 3.005 22.709 17.077 1.00 65.94 294 ASP A O 1
ATOM 2363 N N . THR A 1 295 ? 3.608 23.519 15.098 1.00 60.59 295 THR A N 1
ATOM 2364 C CA . THR A 1 295 ? 3.660 24.925 15.533 1.00 60.59 295 THR A CA 1
ATOM 2365 C C . THR A 1 295 ? 2.299 25.634 15.502 1.00 60.59 295 THR A C 1
ATOM 2367 O O . THR A 1 295 ? 2.180 26.751 16.007 1.00 60.59 295 THR A O 1
ATOM 2370 N N . LEU A 1 296 ? 1.265 25.017 14.918 1.00 55.34 296 LEU A N 1
ATOM 2371 C CA . LEU A 1 296 ? -0.067 25.589 14.726 1.00 55.34 296 LEU A CA 1
ATOM 2372 C C . LEU A 1 296 ? -1.117 24.671 15.372 1.00 55.34 296 LEU A C 1
ATOM 2374 O O . LEU A 1 296 ? -1.301 23.552 14.923 1.00 55.34 296 LEU A O 1
ATOM 2378 N N . LYS A 1 297 ? -1.807 25.176 16.404 1.00 60.59 297 LYS A N 1
ATOM 2379 C CA . LYS A 1 297 ? -3.047 24.683 17.055 1.00 60.59 297 LYS A CA 1
ATOM 2380 C C . LYS A 1 297 ? -3.571 23.283 16.626 1.00 60.59 297 LYS A C 1
ATOM 2382 O O . LYS A 1 297 ? -3.882 23.059 15.458 1.00 60.59 297 LYS A O 1
ATOM 2387 N N . SER A 1 298 ? -3.834 22.406 17.603 1.00 64.69 298 SER A N 1
ATOM 2388 C CA . SER A 1 298 ? -4.251 20.987 17.462 1.00 64.69 298 SER A CA 1
ATOM 2389 C C . SER A 1 298 ? -5.360 20.664 16.436 1.00 64.69 298 SER A C 1
ATOM 2391 O O . SER A 1 298 ? -5.376 19.574 15.864 1.00 64.69 298 SER A O 1
ATOM 2393 N N . GLU A 1 299 ? -6.264 21.596 16.116 1.00 72.19 299 GLU A N 1
ATOM 2394 C CA . GLU A 1 299 ? -7.281 21.404 15.064 1.00 72.19 299 GLU A CA 1
ATOM 2395 C C . GLU A 1 299 ? -6.674 21.261 13.654 1.00 72.19 299 GLU A C 1
ATOM 2397 O O . GLU A 1 299 ? -7.147 20.458 12.843 1.00 72.19 299 GLU A O 1
ATOM 2402 N N . GLY A 1 300 ? -5.597 21.997 13.354 1.00 77.19 300 GLY A N 1
ATOM 2403 C CA . GLY A 1 300 ? -4.897 21.909 12.068 1.00 77.19 300 GLY A CA 1
ATOM 2404 C C . GLY A 1 300 ? -4.201 20.560 11.876 1.00 77.19 300 GLY A C 1
ATOM 2405 O O . GLY A 1 300 ? -4.176 20.017 10.766 1.00 77.19 300 GLY A O 1
ATOM 2406 N N . PHE A 1 301 ? -3.701 19.983 12.969 1.00 81.81 301 PHE A N 1
ATOM 2407 C CA . PHE A 1 301 ? -3.058 18.674 12.99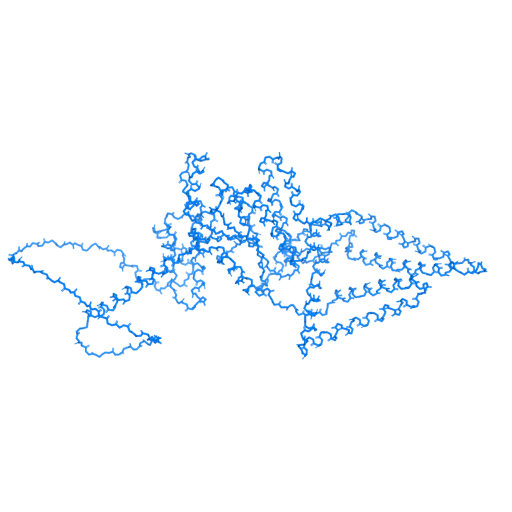1 1.00 81.81 301 PHE A CA 1
ATOM 2408 C C . PHE A 1 301 ? -4.029 17.546 12.612 1.00 81.81 301 PHE A C 1
ATOM 2410 O O . PHE A 1 301 ? -3.744 16.769 11.693 1.00 81.81 301 PHE A O 1
ATOM 2417 N N . LEU A 1 302 ? -5.211 17.486 13.239 1.00 80.50 302 LEU A N 1
ATOM 2418 C CA . LEU A 1 302 ? -6.197 16.438 12.949 1.00 80.50 302 LEU A CA 1
ATOM 2419 C C . LEU A 1 302 ? -6.719 16.531 11.507 1.00 80.50 302 LEU A C 1
ATOM 2421 O O . LEU A 1 302 ? -6.891 15.510 10.839 1.00 80.50 302 LEU A O 1
ATOM 2425 N N . GLN A 1 303 ? -6.900 17.749 10.986 1.00 84.19 303 GLN A N 1
ATOM 2426 C CA . GLN A 1 303 ? -7.298 17.960 9.594 1.00 84.19 303 GLN A CA 1
ATOM 2427 C C . GLN A 1 303 ? -6.214 17.507 8.603 1.00 84.19 303 GLN A C 1
ATOM 2429 O O . GLN A 1 303 ? -6.523 16.893 7.576 1.00 84.19 303 GLN A O 1
ATOM 2434 N N . ALA A 1 304 ? -4.938 17.760 8.908 1.00 84.44 304 ALA A N 1
ATOM 2435 C CA . ALA A 1 304 ? -3.825 17.271 8.102 1.00 84.44 304 ALA A CA 1
ATOM 2436 C C . ALA A 1 304 ? -3.776 15.734 8.092 1.00 84.44 304 ALA A C 1
ATOM 2438 O O . ALA A 1 304 ? -3.688 15.138 7.014 1.00 84.44 304 ALA A O 1
ATOM 2439 N N . LEU A 1 305 ? -3.929 15.088 9.255 1.00 86.94 305 LEU A N 1
ATOM 2440 C CA . LEU A 1 305 ? -4.017 13.628 9.352 1.00 86.94 305 LEU A CA 1
ATOM 2441 C C . LEU A 1 305 ? -5.200 13.070 8.571 1.00 86.94 305 LEU A C 1
ATOM 2443 O O . LEU A 1 305 ? -5.035 12.116 7.817 1.00 86.94 305 LEU A O 1
ATOM 2447 N N . ARG A 1 306 ? -6.375 13.690 8.675 1.00 88.50 306 ARG A N 1
ATOM 2448 C CA . ARG A 1 306 ? -7.564 13.278 7.925 1.00 88.50 306 ARG A CA 1
ATOM 2449 C C . ARG A 1 306 ? -7.330 13.347 6.419 1.00 88.50 306 ARG A C 1
ATOM 2451 O O . ARG A 1 306 ? -7.656 12.410 5.691 1.00 88.50 306 ARG A O 1
ATOM 2458 N N . SER A 1 307 ? -6.708 14.427 5.943 1.00 86.62 307 SER A N 1
ATOM 2459 C CA . SER A 1 307 ? -6.348 14.567 4.528 1.00 86.62 307 SER A CA 1
ATOM 2460 C C . SER A 1 307 ? -5.376 13.472 4.063 1.00 86.62 307 SER A C 1
ATOM 2462 O O . SER A 1 307 ? -5.489 12.973 2.940 1.00 86.62 307 SER A O 1
ATOM 2464 N N . GLU A 1 308 ? -4.471 13.043 4.944 1.00 88.62 308 GLU A N 1
ATOM 2465 C CA . GLU A 1 308 ? -3.512 11.978 4.678 1.00 88.62 308 GLU A CA 1
ATOM 2466 C C . GLU A 1 308 ? -4.166 10.588 4.689 1.00 88.62 308 GLU A C 1
ATOM 2468 O O . GLU A 1 308 ? -3.902 9.781 3.798 1.00 88.62 308 GLU A O 1
ATOM 2473 N N . VAL A 1 309 ? -5.053 10.305 5.646 1.00 89.88 309 VAL A N 1
ATOM 2474 C CA . VAL A 1 309 ? -5.822 9.051 5.712 1.00 89.88 309 VAL A CA 1
ATOM 2475 C C . VAL A 1 309 ? -6.731 8.910 4.488 1.00 89.88 309 VAL A C 1
ATOM 2477 O O . VAL A 1 309 ? -6.840 7.824 3.911 1.00 89.88 309 VAL A O 1
ATOM 2480 N N . ASN A 1 310 ? -7.307 10.014 4.009 1.00 89.44 310 ASN A N 1
ATOM 2481 C CA . ASN A 1 310 ? -8.070 10.040 2.763 1.00 89.44 310 ASN A CA 1
ATOM 2482 C C . ASN A 1 310 ? -7.196 9.773 1.535 1.00 89.44 310 ASN A C 1
ATOM 2484 O O . ASN A 1 310 ? -7.608 9.053 0.622 1.00 89.44 310 ASN A O 1
ATOM 2488 N N . LEU A 1 311 ? -5.965 10.290 1.510 1.00 88.69 311 LEU A N 1
ATOM 2489 C CA . LEU A 1 311 ? -4.999 9.963 0.461 1.00 88.69 311 LEU A CA 1
ATOM 2490 C C . LEU A 1 311 ? -4.640 8.471 0.474 1.00 88.69 311 LEU A C 1
ATOM 2492 O O . LEU A 1 311 ? -4.658 7.844 -0.586 1.00 88.69 311 LEU A O 1
ATOM 2496 N N . MET A 1 312 ? -4.378 7.898 1.653 1.00 89.00 312 MET A N 1
ATOM 2497 C CA . MET A 1 312 ? -4.105 6.469 1.827 1.00 89.00 312 MET A CA 1
ATOM 2498 C C . MET A 1 312 ? -5.283 5.616 1.349 1.00 89.00 312 MET A C 1
ATOM 2500 O O . MET A 1 312 ? -5.102 4.691 0.565 1.00 89.00 312 MET A O 1
ATOM 2504 N N . THR A 1 313 ? -6.503 5.966 1.752 1.00 88.56 313 THR A N 1
ATOM 2505 C CA . THR A 1 313 ? -7.718 5.236 1.369 1.00 88.56 313 THR A CA 1
ATOM 2506 C C . THR A 1 313 ? -7.934 5.251 -0.142 1.00 88.56 313 THR A C 1
ATOM 2508 O O . THR A 1 313 ? -8.244 4.222 -0.740 1.00 88.56 313 THR A O 1
ATOM 2511 N N . ASN A 1 314 ? -7.736 6.402 -0.787 1.00 87.62 314 ASN A N 1
ATOM 2512 C CA . ASN A 1 314 ? -7.857 6.517 -2.239 1.00 87.62 314 ASN A CA 1
ATOM 2513 C C . ASN A 1 314 ? -6.752 5.745 -2.978 1.00 87.62 314 ASN A C 1
ATOM 2515 O O . ASN A 1 314 ? -7.018 5.157 -4.028 1.00 87.62 314 ASN A O 1
ATOM 2519 N N . MET A 1 315 ? -5.535 5.714 -2.424 1.00 88.00 315 MET A N 1
ATOM 2520 C CA . MET A 1 315 ? -4.428 4.906 -2.940 1.00 88.00 315 MET A CA 1
ATOM 2521 C C . MET A 1 315 ? -4.771 3.424 -2.900 1.00 88.00 315 MET A C 1
ATOM 2523 O O . MET A 1 315 ? -4.687 2.749 -3.919 1.00 88.00 315 MET A O 1
ATOM 2527 N N . VAL A 1 316 ? -5.215 2.944 -1.745 1.00 88.62 316 VAL A N 1
ATOM 2528 C CA . VAL A 1 316 ? -5.576 1.547 -1.527 1.00 88.62 316 VAL A CA 1
ATOM 2529 C C . VAL A 1 316 ? -6.714 1.125 -2.461 1.00 88.62 316 VAL A C 1
ATOM 2531 O O . VAL A 1 316 ? -6.556 0.169 -3.208 1.00 88.62 316 VAL A O 1
ATOM 2534 N N . LYS A 1 317 ? -7.794 1.915 -2.560 1.00 85.62 317 LYS A N 1
ATOM 2535 C CA . LYS A 1 317 ? -8.889 1.663 -3.520 1.00 85.62 317 LYS A CA 1
ATOM 2536 C C . LYS A 1 317 ? -8.411 1.607 -4.975 1.00 85.62 317 LYS A C 1
ATOM 2538 O O . LYS A 1 317 ? -8.909 0.807 -5.760 1.00 85.62 317 LYS A O 1
ATOM 2543 N N . CYS A 1 318 ? -7.466 2.467 -5.351 1.00 85.88 318 CYS A N 1
ATOM 2544 C CA . CYS A 1 318 ? -6.889 2.476 -6.693 1.00 85.88 318 CYS A CA 1
ATOM 2545 C C . CYS A 1 318 ? -6.052 1.221 -6.966 1.00 85.88 318 CYS A C 1
ATOM 2547 O O . CYS A 1 318 ? -6.147 0.655 -8.053 1.00 85.88 318 CYS A O 1
ATOM 2549 N N . LEU A 1 319 ? -5.215 0.809 -6.013 1.00 85.88 319 LEU A N 1
ATOM 2550 C CA . LEU A 1 319 ? -4.370 -0.377 -6.146 1.00 85.88 319 LEU A CA 1
ATOM 2551 C C . LEU A 1 319 ? -5.221 -1.651 -6.185 1.00 85.88 319 LEU A C 1
ATOM 2553 O O . LEU A 1 319 ? -5.006 -2.484 -7.061 1.00 85.88 319 LEU A O 1
ATOM 2557 N N . ASP A 1 320 ? -6.246 -1.736 -5.341 1.00 85.31 320 ASP A N 1
ATOM 2558 C CA . ASP A 1 320 ? -7.222 -2.831 -5.303 1.00 85.31 320 ASP A CA 1
ATOM 2559 C C . ASP A 1 320 ? -7.968 -2.992 -6.626 1.00 85.31 320 ASP A C 1
ATOM 2561 O O . ASP A 1 320 ? -8.129 -4.101 -7.136 1.00 85.31 320 ASP A O 1
ATOM 2565 N N . ALA A 1 321 ? -8.361 -1.874 -7.239 1.00 82.38 321 ALA A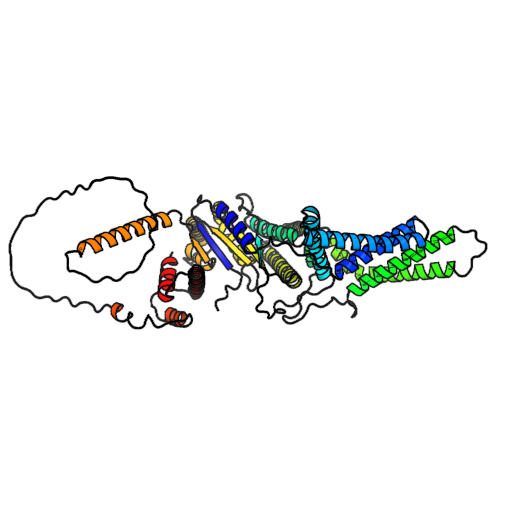 N 1
ATOM 2566 C CA . ALA A 1 321 ? -9.015 -1.873 -8.541 1.00 82.38 321 ALA A CA 1
ATOM 2567 C C . ALA A 1 321 ? -8.103 -2.427 -9.659 1.00 82.38 321 ALA A C 1
ATOM 2569 O O . ALA A 1 321 ? -8.589 -3.022 -10.625 1.00 82.38 321 ALA A O 1
ATOM 2570 N N . PHE A 1 322 ? -6.781 -2.264 -9.533 1.00 82.94 322 PHE A N 1
ATOM 2571 C CA . PHE A 1 322 ? -5.803 -2.798 -10.483 1.00 82.94 322 PHE A CA 1
ATOM 2572 C C . PHE A 1 322 ? -5.437 -4.260 -10.225 1.00 82.94 322 PHE A C 1
ATOM 2574 O O . PHE A 1 322 ? -5.260 -5.019 -11.182 1.00 82.94 322 PHE A O 1
ATOM 2581 N N . THR A 1 323 ? -5.326 -4.663 -8.959 1.00 80.88 323 THR A N 1
ATOM 2582 C CA . THR A 1 323 ? -4.975 -6.036 -8.575 1.00 80.88 323 THR A CA 1
ATOM 2583 C C . THR A 1 323 ? -6.179 -6.971 -8.500 1.00 80.88 323 THR A C 1
ATOM 2585 O O . THR A 1 323 ? -5.976 -8.183 -8.475 1.00 80.88 323 THR A O 1
ATOM 2588 N N . GLN A 1 324 ? -7.408 -6.437 -8.527 1.00 79.31 324 GLN A N 1
ATOM 2589 C CA . GLN A 1 324 ? -8.664 -7.183 -8.356 1.00 79.31 324 GLN A CA 1
ATOM 2590 C C . GLN A 1 324 ? -8.713 -7.929 -7.014 1.00 79.31 324 GLN A C 1
ATOM 2592 O O . GLN A 1 324 ? -9.131 -9.084 -6.925 1.00 79.31 324 GLN A O 1
ATOM 2597 N N . GLN A 1 325 ? -8.246 -7.262 -5.960 1.00 80.75 325 GLN A N 1
ATOM 2598 C CA . GLN A 1 325 ? -8.196 -7.783 -4.594 1.00 80.75 325 GLN A CA 1
ATOM 2599 C C . GLN A 1 325 ? -8.942 -6.839 -3.658 1.00 80.75 325 GLN A C 1
ATOM 2601 O O . GLN A 1 325 ? -9.033 -5.646 -3.931 1.00 80.75 325 GLN A O 1
ATOM 2606 N N . GLN A 1 326 ? -9.444 -7.360 -2.539 1.00 83.31 326 GLN A N 1
ATOM 2607 C CA . GLN A 1 326 ? -10.043 -6.531 -1.496 1.00 83.31 326 GLN A CA 1
ATOM 2608 C C . GLN A 1 326 ? -9.083 -6.377 -0.336 1.00 83.31 326 GLN A C 1
ATOM 2610 O O . GLN A 1 326 ? -8.892 -7.308 0.451 1.00 83.31 326 GLN A O 1
ATOM 2615 N N . THR A 1 327 ? -8.515 -5.193 -0.178 1.00 87.31 327 THR A N 1
ATOM 2616 C CA . THR A 1 327 ? -7.700 -4.908 0.994 1.00 87.31 327 THR A CA 1
ATOM 2617 C C . THR A 1 327 ? -8.548 -4.386 2.143 1.00 87.31 327 THR A C 1
ATOM 2619 O O . THR A 1 327 ? -9.590 -3.747 1.980 1.00 87.31 327 THR A O 1
ATOM 2622 N N . ARG A 1 328 ? -8.112 -4.726 3.350 1.00 88.56 328 ARG A N 1
ATOM 2623 C CA . ARG A 1 328 ? -8.732 -4.365 4.618 1.00 88.56 328 ARG A CA 1
ATOM 2624 C C . ARG A 1 328 ? -7.614 -3.846 5.518 1.00 88.56 328 ARG A C 1
ATOM 2626 O O . ARG A 1 328 ? -6.653 -4.563 5.797 1.00 88.56 328 ARG A O 1
ATOM 2633 N N . LEU A 1 329 ? -7.718 -2.589 5.928 1.00 91.00 329 LEU A N 1
ATOM 2634 C CA . LEU A 1 329 ? -6.739 -1.908 6.769 1.00 91.00 329 LEU A CA 1
ATOM 2635 C C . LEU A 1 329 ? -7.123 -2.135 8.233 1.00 91.00 329 LEU A C 1
ATOM 2637 O O . LEU A 1 329 ? -8.115 -1.589 8.711 1.00 91.00 329 LEU A O 1
ATOM 2641 N N . VAL A 1 330 ? -6.359 -2.971 8.926 1.00 91.06 330 VAL A N 1
ATOM 2642 C CA . VAL A 1 330 ? -6.578 -3.350 10.320 1.00 91.06 330 VAL A CA 1
ATOM 2643 C C . VAL A 1 330 ? -5.715 -2.486 11.235 1.00 91.06 330 VAL A C 1
ATOM 2645 O O . VAL A 1 330 ? -4.488 -2.583 11.238 1.00 91.06 330 VAL A O 1
ATOM 2648 N N . ILE A 1 331 ? -6.361 -1.654 12.040 1.00 90.75 331 ILE A N 1
ATOM 2649 C CA . ILE A 1 331 ? -5.713 -0.787 13.022 1.00 90.75 331 ILE A CA 1
ATOM 2650 C C . ILE A 1 331 ? -5.827 -1.457 14.377 1.00 90.75 331 ILE A C 1
ATOM 2652 O O . ILE A 1 331 ? -6.921 -1.596 14.915 1.00 90.75 331 ILE A O 1
ATOM 2656 N N . ILE A 1 332 ? -4.697 -1.888 14.917 1.00 89.31 332 ILE A N 1
ATOM 2657 C CA . ILE A 1 332 ? -4.604 -2.473 16.249 1.00 89.31 332 ILE A CA 1
ATOM 2658 C C . ILE A 1 332 ? -4.155 -1.376 17.209 1.00 89.31 332 ILE A C 1
ATOM 2660 O O . ILE A 1 332 ? -3.035 -0.880 17.096 1.00 89.31 332 ILE A O 1
ATOM 2664 N N . VAL A 1 333 ? -5.022 -1.034 18.160 1.00 87.62 333 VAL A N 1
ATOM 2665 C CA . VAL A 1 333 ? -4.714 -0.117 19.260 1.00 87.62 333 VAL A CA 1
ATOM 2666 C C . VAL A 1 333 ? -4.565 -0.944 20.534 1.00 87.62 333 VAL A C 1
ATOM 2668 O O . VAL A 1 333 ? -5.523 -1.574 20.987 1.00 87.62 333 VAL A O 1
ATOM 2671 N N . ASP A 1 334 ? -3.356 -0.962 21.094 1.00 86.12 334 ASP A N 1
ATOM 2672 C CA . ASP A 1 334 ? -3.000 -1.695 22.314 1.00 86.12 334 ASP A CA 1
ATOM 2673 C C . ASP A 1 334 ? -2.207 -0.792 23.272 1.00 86.12 334 ASP A C 1
ATOM 2675 O O . ASP A 1 334 ? -1.541 0.155 22.850 1.00 86.12 334 ASP A O 1
ATOM 2679 N N . GLY A 1 335 ? -2.263 -1.091 24.569 1.00 79.19 335 GLY A N 1
ATOM 2680 C CA . GLY A 1 335 ? -1.526 -0.351 25.597 1.00 79.19 335 GLY A CA 1
ATOM 2681 C C . GLY A 1 335 ? -2.158 0.978 26.024 1.00 79.19 335 GLY A C 1
ATOM 2682 O O . GLY A 1 335 ? -1.473 1.809 26.617 1.00 79.19 335 GLY A O 1
ATOM 2683 N N . LEU A 1 336 ? -3.454 1.193 25.761 1.00 81.00 336 LEU A N 1
ATOM 2684 C CA . LEU A 1 336 ? -4.188 2.368 26.263 1.00 81.00 336 LEU A CA 1
ATOM 2685 C C . LEU A 1 336 ? -4.234 2.423 27.800 1.00 81.00 336 LEU A C 1
ATOM 2687 O O . LEU A 1 336 ? -4.386 3.493 28.372 1.00 81.00 336 LEU A O 1
ATOM 2691 N N . ASP A 1 337 ? -4.063 1.280 28.466 1.00 77.38 337 ASP A N 1
ATOM 2692 C CA . ASP A 1 337 ? -3.960 1.157 29.923 1.00 77.38 337 ASP A CA 1
ATOM 2693 C C . ASP A 1 337 ? -2.640 1.699 30.501 1.00 77.38 337 ASP A C 1
ATOM 2695 O O . ASP A 1 337 ? -2.569 1.981 31.693 1.00 77.38 337 ASP A O 1
ATOM 2699 N N . SER A 1 338 ? -1.609 1.871 29.669 1.00 76.75 338 SER A N 1
ATOM 2700 C CA . SER A 1 338 ? -0.300 2.417 30.064 1.00 76.75 338 SER A CA 1
ATOM 2701 C C . SER A 1 338 ? -0.179 3.927 29.826 1.00 76.75 338 SER A C 1
ATOM 2703 O O . SER A 1 338 ? 0.846 4.531 30.143 1.00 76.75 338 SER A O 1
ATOM 2705 N N . CYS A 1 339 ? -1.199 4.530 29.221 1.00 77.00 339 CYS A N 1
ATOM 2706 C CA . CYS A 1 339 ? -1.227 5.936 28.865 1.00 77.00 339 CYS A CA 1
ATOM 2707 C C . CYS A 1 339 ? -1.876 6.759 29.994 1.00 77.00 339 CYS A C 1
ATOM 2709 O O . CYS A 1 339 ? -2.715 6.262 30.745 1.00 77.00 339 CYS A O 1
ATOM 2711 N N . GLU A 1 340 ? -1.472 8.022 30.143 1.00 79.19 340 GLU A N 1
ATOM 2712 C CA . GLU A 1 340 ? -2.099 8.937 31.105 1.00 79.19 340 GLU A CA 1
ATOM 2713 C C . GLU A 1 340 ? -3.572 9.168 30.750 1.00 79.19 340 GLU A C 1
ATOM 2715 O O . GLU A 1 340 ? -3.915 9.272 29.572 1.00 79.19 340 GLU A O 1
ATOM 2720 N N . GLN A 1 341 ? -4.431 9.296 31.768 1.00 78.56 341 GLN A N 1
ATOM 2721 C CA . GLN A 1 341 ? -5.893 9.360 31.615 1.00 78.56 341 GLN A CA 1
ATOM 2722 C C . GLN A 1 341 ? -6.344 10.429 30.603 1.00 78.56 341 GLN A C 1
ATOM 2724 O O . GLN A 1 341 ? -7.168 10.134 29.737 1.00 78.56 341 GLN A O 1
ATOM 2729 N N . ASP A 1 342 ? -5.737 11.619 30.645 1.00 75.56 342 ASP A N 1
ATOM 2730 C CA . ASP A 1 342 ? -6.050 12.736 29.743 1.00 75.56 342 ASP A CA 1
ATOM 2731 C C . ASP A 1 342 ? -5.696 12.422 28.275 1.00 75.56 342 ASP A C 1
ATOM 2733 O O . ASP A 1 342 ? -6.427 12.773 27.348 1.00 75.56 342 ASP A O 1
ATOM 2737 N N . LYS A 1 343 ? -4.591 11.703 28.045 1.00 77.88 343 LYS A N 1
ATOM 2738 C CA . LYS A 1 343 ? -4.104 11.350 26.702 1.00 77.88 343 LYS A CA 1
ATOM 2739 C C . LYS A 1 343 ? -4.916 10.214 26.076 1.00 77.88 343 LYS A C 1
ATOM 2741 O O . LYS A 1 343 ? -5.042 10.163 24.852 1.00 77.88 343 LYS A O 1
ATOM 2746 N N . VAL A 1 344 ? -5.483 9.317 26.887 1.00 81.75 344 VAL A N 1
ATOM 2747 C CA . VAL A 1 344 ? -6.233 8.149 26.396 1.00 81.75 344 VAL A CA 1
ATOM 2748 C C . VAL A 1 344 ? -7.447 8.561 25.570 1.00 81.75 344 VAL A C 1
ATOM 2750 O O . VAL A 1 344 ? -7.664 8.020 24.485 1.00 81.75 344 VAL A O 1
ATOM 2753 N N . LEU A 1 345 ? -8.213 9.540 26.052 1.00 81.00 345 LEU A N 1
ATOM 2754 C CA . LEU A 1 345 ? -9.383 10.044 25.335 1.00 81.00 345 LEU A CA 1
ATOM 2755 C C . LEU A 1 345 ? -9.005 10.734 24.031 1.00 81.00 345 LEU A C 1
ATOM 2757 O O . LEU A 1 345 ? -9.631 10.463 23.015 1.00 81.00 345 LEU A O 1
ATOM 2761 N N . MET A 1 346 ? -7.937 11.538 24.024 1.00 80.50 346 MET A N 1
ATOM 2762 C CA . MET A 1 346 ? -7.462 12.171 22.791 1.00 80.50 346 MET A CA 1
ATOM 2763 C C . MET A 1 346 ? -7.097 11.136 21.720 1.00 80.50 346 MET A C 1
ATOM 2765 O O . MET A 1 346 ? -7.416 11.323 20.548 1.00 80.50 346 MET A O 1
ATOM 2769 N N . VAL A 1 347 ? -6.460 10.024 22.109 1.00 85.12 347 VAL A N 1
ATOM 2770 C CA . VAL A 1 347 ? -6.135 8.930 21.180 1.00 85.12 347 VAL A CA 1
ATOM 2771 C C . VAL A 1 347 ? -7.404 8.230 20.688 1.00 85.12 347 VAL A C 1
ATOM 2773 O O . VAL A 1 347 ? -7.521 7.977 19.489 1.00 85.12 347 VAL A O 1
ATOM 2776 N N . LEU A 1 348 ? -8.360 7.933 21.575 1.00 85.00 348 LEU A N 1
ATOM 2777 C CA . LEU A 1 348 ? -9.625 7.288 21.203 1.00 85.00 348 LEU A CA 1
ATOM 2778 C C . LEU A 1 348 ? -10.473 8.168 20.273 1.00 85.00 348 LEU A C 1
ATOM 2780 O O . LEU A 1 348 ? -10.934 7.681 19.238 1.00 85.00 348 LEU A O 1
ATOM 2784 N N . ASP A 1 349 ? -10.598 9.460 20.575 1.00 83.62 349 ASP A N 1
ATOM 2785 C CA . ASP A 1 349 ? -11.308 10.427 19.738 1.00 83.62 349 ASP A CA 1
ATOM 2786 C C . ASP A 1 349 ? -10.614 10.600 18.383 1.00 83.62 349 ASP A C 1
ATOM 2788 O O . ASP A 1 349 ? -11.275 10.563 17.345 1.00 83.62 349 ASP A O 1
ATOM 2792 N N . ALA A 1 350 ? -9.281 10.705 18.350 1.00 85.94 350 ALA A N 1
ATOM 2793 C CA . ALA A 1 350 ? -8.534 10.791 17.097 1.00 85.94 350 ALA A CA 1
ATOM 2794 C C . ALA A 1 350 ? -8.716 9.533 16.233 1.00 85.94 350 ALA A C 1
ATOM 2796 O O . ALA A 1 350 ? -8.970 9.642 15.033 1.00 85.94 350 ALA A O 1
ATOM 2797 N N . VAL A 1 351 ? -8.643 8.335 16.825 1.00 88.12 351 VAL A N 1
ATOM 2798 C CA . VAL A 1 351 ? -8.899 7.066 16.122 1.00 88.12 351 VAL A CA 1
ATOM 2799 C C . VAL A 1 351 ? -10.330 7.031 15.583 1.00 88.12 351 VAL A C 1
ATOM 2801 O O . VAL A 1 351 ? -10.542 6.664 14.425 1.00 88.12 351 VAL A O 1
ATOM 2804 N N . HIS A 1 352 ? -11.311 7.461 16.378 1.00 86.56 352 HIS A N 1
ATOM 2805 C CA . HIS A 1 352 ? -12.698 7.512 15.936 1.00 86.56 352 HIS A CA 1
ATOM 2806 C C . HIS A 1 352 ? -12.885 8.501 14.774 1.00 86.56 352 HIS A C 1
ATOM 2808 O O . HIS A 1 352 ? -13.448 8.121 13.748 1.00 86.56 352 HIS A O 1
ATOM 2814 N N . VAL A 1 353 ? -12.361 9.726 14.868 1.00 86.19 353 VAL A N 1
ATOM 2815 C CA . VAL A 1 353 ? -12.511 10.758 13.826 1.00 86.19 353 VAL A CA 1
ATOM 2816 C C . VAL A 1 353 ? -11.799 10.379 12.524 1.00 86.19 353 VAL A C 1
ATOM 2818 O O . VAL A 1 353 ? -12.330 10.633 11.443 1.00 86.19 353 VAL A O 1
ATOM 2821 N N . LEU A 1 354 ? -10.615 9.767 12.601 1.00 87.50 354 LEU A N 1
ATOM 2822 C CA . LEU A 1 354 ? -9.800 9.466 11.421 1.00 87.50 354 LEU A CA 1
ATOM 2823 C C . LEU A 1 354 ? -10.271 8.228 10.658 1.00 87.50 354 LEU A C 1
ATOM 2825 O O . LEU A 1 354 ? -10.185 8.203 9.431 1.00 87.50 354 LEU A O 1
ATOM 2829 N N . PHE A 1 355 ? -10.753 7.203 11.363 1.00 87.12 355 PHE A N 1
ATOM 2830 C CA . PHE A 1 355 ? -10.994 5.883 10.770 1.00 87.12 355 PHE A CA 1
ATOM 2831 C C . PHE A 1 355 ? -12.471 5.476 10.712 1.00 87.12 355 PHE A C 1
ATOM 2833 O O . PHE A 1 355 ? -12.779 4.399 10.205 1.00 87.12 355 PHE A O 1
ATOM 2840 N N . SER A 1 356 ? -13.393 6.330 11.176 1.00 82.12 356 SER A N 1
ATOM 2841 C CA . SER A 1 356 ? -14.842 6.049 11.138 1.00 82.12 356 SER A CA 1
ATOM 2842 C C . SER A 1 356 ? -15.568 6.659 9.934 1.00 82.12 356 SER A C 1
ATOM 2844 O O . SER A 1 356 ? -16.799 6.671 9.903 1.00 82.12 356 SER A O 1
ATOM 2846 N N . GLU A 1 357 ? -14.846 7.162 8.926 1.00 82.19 357 GLU A N 1
ATOM 2847 C CA . GLU A 1 357 ? -15.481 7.663 7.705 1.00 82.19 357 GLU A CA 1
ATOM 2848 C C . GLU A 1 357 ? -16.206 6.538 6.939 1.00 82.19 357 GLU A C 1
ATOM 2850 O O . GLU A 1 357 ? -15.660 5.440 6.779 1.00 82.19 357 GLU A O 1
ATOM 2855 N N . PRO A 1 358 ? -17.422 6.790 6.419 1.00 75.75 358 PRO A N 1
ATOM 2856 C CA . PRO A 1 358 ? -18.179 5.784 5.687 1.00 75.75 358 PRO A CA 1
ATOM 2857 C C . PRO A 1 358 ? -17.478 5.398 4.378 1.00 75.75 358 PRO A C 1
ATOM 2859 O O . PRO A 1 358 ? -16.829 6.220 3.731 1.00 75.75 358 PRO A O 1
ATOM 2862 N N . ASN A 1 359 ? -17.674 4.149 3.941 1.00 73.69 359 ASN A N 1
ATOM 2863 C CA . ASN A 1 359 ? -17.153 3.633 2.669 1.00 73.69 359 ASN A CA 1
ATOM 2864 C C . ASN A 1 359 ? -15.612 3.546 2.614 1.00 73.69 359 ASN A C 1
ATOM 2866 O O . ASN A 1 359 ? -14.997 3.698 1.553 1.00 73.69 359 ASN A O 1
ATOM 2870 N N . THR A 1 360 ? -14.975 3.311 3.760 1.00 82.31 360 THR A N 1
ATOM 2871 C CA . THR A 1 360 ? -13.528 3.109 3.901 1.00 82.31 360 THR A CA 1
ATOM 2872 C C . THR A 1 360 ? -13.231 1.664 4.317 1.00 82.31 360 THR A C 1
ATOM 2874 O 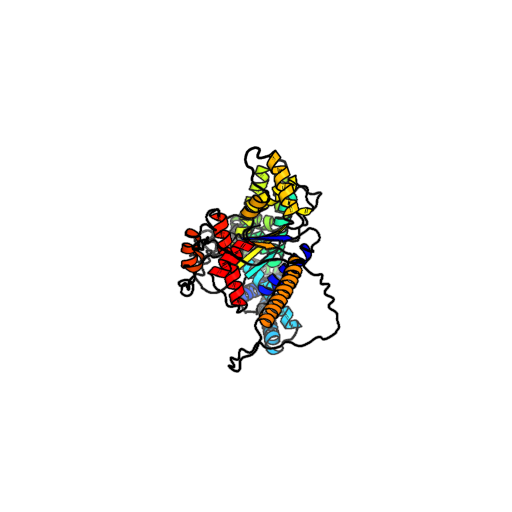O . THR A 1 360 ? -14.048 1.049 5.002 1.00 82.31 360 THR A O 1
ATOM 2877 N N . PRO A 1 361 ? -12.095 1.070 3.908 1.00 87.00 361 PRO A N 1
ATOM 2878 C CA . PRO A 1 361 ? -11.789 -0.326 4.197 1.00 87.00 361 PRO A CA 1
ATOM 2879 C C . PRO A 1 361 ? -11.157 -0.545 5.587 1.00 87.00 361 PRO A C 1
ATOM 2881 O O . PRO A 1 361 ? -10.256 -1.374 5.718 1.00 87.00 361 PRO A O 1
ATOM 2884 N N . PHE A 1 362 ? -11.576 0.197 6.621 1.00 90.69 362 PHE A N 1
ATOM 2885 C CA . PHE A 1 362 ? -10.972 0.119 7.958 1.00 90.69 362 PHE A CA 1
ATOM 2886 C C . PHE A 1 362 ? -11.632 -0.926 8.866 1.00 90.69 362 PHE A C 1
ATOM 2888 O O . PHE A 1 362 ? -12.857 -1.046 8.949 1.00 90.69 362 PHE A O 1
ATOM 2895 N N . ILE A 1 363 ? -10.792 -1.655 9.598 1.00 90.56 363 ILE A N 1
ATOM 2896 C CA . ILE A 1 363 ? -11.164 -2.528 10.710 1.00 90.56 363 ILE A CA 1
ATOM 2897 C C . ILE A 1 363 ? -10.338 -2.083 11.913 1.00 90.56 363 ILE A C 1
ATOM 2899 O O . ILE A 1 363 ? -9.116 -2.159 11.893 1.00 90.56 363 ILE A O 1
ATOM 2903 N N . ILE A 1 364 ? -10.985 -1.616 12.967 1.00 91.06 364 ILE A N 1
ATOM 2904 C CA . ILE A 1 364 ? -10.315 -1.124 14.168 1.00 91.06 364 ILE A CA 1
ATOM 2905 C C . ILE A 1 364 ? -10.439 -2.205 15.236 1.00 91.06 364 ILE A C 1
ATOM 2907 O O . ILE A 1 364 ? -11.546 -2.634 15.546 1.00 91.06 364 ILE A O 1
ATOM 2911 N N . ILE A 1 365 ? -9.321 -2.655 15.795 1.00 91.12 365 ILE A N 1
ATOM 2912 C CA . ILE A 1 365 ? -9.264 -3.601 16.908 1.00 91.12 365 ILE A CA 1
ATOM 2913 C C . ILE A 1 365 ? -8.713 -2.851 18.116 1.00 91.12 365 ILE A C 1
ATOM 2915 O O . ILE A 1 365 ? -7.533 -2.505 18.163 1.00 91.12 365 ILE A O 1
ATOM 2919 N N . LEU A 1 366 ? -9.580 -2.597 19.090 1.00 89.31 366 LEU A N 1
ATOM 2920 C CA . LEU A 1 366 ? -9.255 -1.889 20.322 1.00 89.31 366 LEU A CA 1
ATOM 2921 C C . LEU A 1 366 ? -9.074 -2.901 21.452 1.00 89.31 366 LEU A C 1
ATOM 2923 O O . LEU A 1 366 ? -10.047 -3.532 21.857 1.00 89.31 366 LEU A O 1
ATOM 2927 N N . ALA A 1 367 ? -7.863 -3.057 21.982 1.00 88.50 367 ALA A N 1
ATOM 2928 C CA . ALA A 1 367 ? -7.624 -3.864 23.176 1.00 88.50 367 ALA A CA 1
ATOM 2929 C C . ALA A 1 367 ? -7.661 -2.984 24.427 1.00 88.50 367 ALA A C 1
ATOM 2931 O O . ALA A 1 367 ? -6.784 -2.151 24.647 1.00 88.50 367 ALA A O 1
ATOM 2932 N N . ILE A 1 368 ? -8.704 -3.154 25.241 1.00 86.38 368 ILE A N 1
ATOM 2933 C CA . ILE A 1 368 ? -9.058 -2.222 26.314 1.00 86.38 368 ILE A CA 1
ATOM 2934 C C . ILE A 1 368 ? -9.359 -2.976 27.616 1.00 86.38 368 ILE A C 1
ATOM 2936 O O . ILE A 1 368 ? -9.995 -4.029 27.611 1.00 86.38 368 ILE A O 1
ATOM 2940 N N . ASP A 1 369 ? -8.941 -2.417 28.755 1.00 86.81 369 ASP A N 1
ATOM 2941 C CA . ASP A 1 369 ? -9.534 -2.754 30.053 1.00 86.81 369 ASP A CA 1
ATOM 2942 C C . ASP A 1 369 ? -10.722 -1.808 30.321 1.00 86.81 369 ASP A C 1
ATOM 2944 O O . ASP A 1 369 ? -10.509 -0.598 30.474 1.00 86.81 369 ASP A O 1
ATOM 2948 N N . PRO A 1 370 ? -11.972 -2.314 30.363 1.00 82.44 370 PRO A N 1
ATOM 2949 C CA . PRO A 1 370 ? -13.149 -1.463 30.506 1.00 82.44 370 PRO A CA 1
ATOM 2950 C C . PRO A 1 370 ? -13.149 -0.661 31.814 1.00 82.44 370 PRO A C 1
ATOM 2952 O O . PRO A 1 370 ? -13.650 0.457 31.819 1.00 82.44 370 PRO A O 1
ATOM 2955 N N . HIS A 1 371 ? -12.551 -1.176 32.897 1.00 82.00 371 HIS A N 1
ATOM 2956 C CA . HIS A 1 371 ? -12.527 -0.484 34.192 1.00 82.00 371 HIS A CA 1
ATOM 2957 C C . HIS A 1 371 ? -11.507 0.657 34.249 1.00 82.00 371 HIS A C 1
ATOM 2959 O O . HIS A 1 371 ? -11.676 1.596 35.025 1.00 82.00 371 HIS A O 1
ATOM 2965 N N . VAL A 1 372 ? -10.423 0.561 33.476 1.00 82.31 372 VAL A N 1
ATOM 2966 C CA . VAL A 1 372 ? -9.402 1.617 33.405 1.00 82.31 372 VAL A CA 1
ATOM 2967 C C . VAL A 1 372 ? -9.928 2.773 32.562 1.00 82.31 372 VAL A C 1
ATOM 2969 O O . VAL A 1 372 ? -9.842 3.927 32.977 1.00 82.31 372 VAL A O 1
ATOM 2972 N N . ILE A 1 373 ? -10.538 2.458 31.416 1.00 82.75 373 ILE A N 1
ATOM 2973 C CA . ILE A 1 373 ? -11.095 3.475 30.524 1.00 82.75 373 ILE A CA 1
ATOM 2974 C C . ILE A 1 373 ? -12.319 4.148 31.128 1.00 82.75 373 ILE A C 1
ATOM 2976 O O . ILE A 1 373 ? -12.413 5.364 31.025 1.00 82.75 373 ILE A O 1
ATOM 2980 N N . SER A 1 374 ? -13.226 3.417 31.787 1.00 82.19 374 SER A N 1
ATOM 2981 C CA . SER A 1 374 ? -14.404 4.054 32.387 1.00 82.19 374 SER A CA 1
ATOM 2982 C C . SER A 1 374 ? -14.010 5.115 33.415 1.00 82.19 374 SER A C 1
ATOM 2984 O O . SER A 1 374 ? -14.488 6.244 33.340 1.00 82.19 374 SER A O 1
ATOM 2986 N N . LYS A 1 375 ? -13.032 4.805 34.274 1.00 80.56 375 LYS A N 1
ATOM 2987 C CA . LYS A 1 375 ? -12.454 5.762 35.227 1.00 80.56 375 LYS A CA 1
ATOM 2988 C C . LYS A 1 375 ? -11.766 6.938 34.535 1.00 80.56 375 LYS A C 1
ATOM 2990 O O . LYS A 1 375 ? -11.982 8.074 34.940 1.00 80.56 375 LYS A O 1
ATOM 2995 N N . ALA A 1 376 ? -10.963 6.684 33.500 1.00 78.94 376 ALA A N 1
ATOM 2996 C CA . ALA A 1 376 ? -10.291 7.748 32.749 1.00 78.94 376 ALA A CA 1
ATOM 2997 C C . ALA A 1 376 ? -11.301 8.697 32.079 1.00 78.94 376 ALA A C 1
ATOM 2999 O O . ALA A 1 376 ? -11.145 9.917 32.140 1.00 78.94 376 ALA A O 1
ATOM 3000 N N . VAL A 1 377 ? -12.375 8.144 31.505 1.00 78.50 377 VAL A N 1
ATOM 3001 C CA . VAL A 1 377 ? -13.454 8.924 30.891 1.00 78.50 377 VAL A CA 1
ATOM 3002 C C . VAL A 1 377 ? -14.205 9.732 31.942 1.00 78.50 377 VAL A C 1
ATOM 3004 O O . VAL A 1 377 ? -14.432 10.914 31.736 1.00 78.50 377 VAL A O 1
ATOM 3007 N N . GLU A 1 378 ? -14.545 9.153 33.092 1.00 78.06 378 GLU A N 1
ATOM 3008 C CA . GLU A 1 378 ? -15.264 9.857 34.163 1.00 78.06 378 GLU A CA 1
ATOM 3009 C C . GLU A 1 378 ? -14.446 10.982 34.813 1.00 78.06 378 GLU A C 1
ATOM 3011 O O . GLU A 1 378 ? -15.004 11.989 35.256 1.00 78.06 378 GLU A O 1
ATOM 3016 N N . VAL A 1 379 ? -13.123 10.826 34.909 1.00 76.38 379 VAL A N 1
ATOM 3017 C CA . VAL A 1 379 ? -12.229 11.869 35.435 1.00 76.38 379 VAL A CA 1
ATOM 3018 C C . VAL A 1 379 ? -12.132 13.037 34.453 1.00 76.38 379 VAL A C 1
ATOM 3020 O O . VAL A 1 379 ? -12.290 14.186 34.864 1.00 76.38 379 VAL A O 1
ATOM 3023 N N . ASN A 1 380 ? -11.956 12.765 33.158 1.00 68.62 380 ASN A N 1
ATOM 3024 C CA . ASN A 1 380 ? -11.813 13.821 32.156 1.00 68.62 380 ASN A CA 1
ATOM 3025 C C . ASN A 1 380 ? -13.157 14.428 31.702 1.00 68.62 380 ASN A C 1
ATOM 3027 O O . ASN A 1 380 ? -13.238 15.627 31.445 1.00 68.62 380 ASN A O 1
ATOM 3031 N N . SER A 1 381 ? -14.243 13.647 31.662 1.00 65.19 381 SER A N 1
ATOM 3032 C CA . SER A 1 381 ? -15.594 14.141 31.347 1.00 65.19 381 SER A CA 1
ATOM 3033 C C . SER A 1 381 ? -16.046 15.187 32.361 1.00 65.19 381 SER A C 1
ATOM 3035 O O . SER A 1 381 ? -16.627 16.193 31.971 1.00 65.19 381 SER A O 1
ATOM 3037 N N . ARG A 1 382 ? -15.706 15.023 33.648 1.00 58.94 382 ARG A N 1
ATOM 3038 C CA . ARG A 1 382 ? -15.975 16.036 34.684 1.00 58.94 382 ARG A CA 1
ATOM 3039 C C . ARG A 1 382 ? -15.253 17.366 34.450 1.00 58.94 382 ARG A C 1
ATOM 3041 O O . ARG A 1 382 ? -15.685 18.383 34.981 1.00 58.94 382 ARG A O 1
ATOM 3048 N N . ARG A 1 383 ? -14.175 17.372 33.660 1.00 57.19 383 ARG A N 1
ATOM 3049 C CA . ARG A 1 383 ? -13.398 18.570 33.318 1.00 57.19 383 ARG A CA 1
ATOM 3050 C C . ARG A 1 383 ? -13.922 19.292 32.070 1.00 57.19 383 ARG A C 1
ATOM 3052 O O . ARG A 1 383 ? -13.728 20.498 31.967 1.00 57.19 383 ARG A O 1
ATOM 3059 N N . LEU A 1 384 ? -14.560 18.577 31.137 1.00 49.75 384 LEU A N 1
ATOM 3060 C CA . LEU A 1 384 ? -15.003 19.116 29.839 1.00 49.75 384 LEU A CA 1
ATOM 3061 C C . LEU A 1 384 ? -16.531 19.218 29.674 1.00 49.75 384 LEU A C 1
ATOM 3063 O O . LEU A 1 384 ? -16.990 19.974 28.824 1.00 49.75 384 LEU A O 1
ATOM 3067 N N . LEU A 1 385 ? -17.320 18.481 30.460 1.00 51.53 385 LEU A N 1
ATOM 3068 C CA . LEU A 1 385 ? -18.777 18.388 30.339 1.00 51.53 385 LEU A CA 1
ATOM 3069 C C . LEU A 1 385 ? -19.413 18.412 31.737 1.00 51.53 385 LEU A C 1
ATOM 3071 O O . LEU A 1 385 ? -19.680 17.365 32.324 1.00 51.53 385 LEU A O 1
ATOM 3075 N N . SER A 1 386 ? -19.678 19.603 32.282 1.00 49.88 386 SER A N 1
ATOM 3076 C CA . SER A 1 386 ? -20.374 19.746 33.573 1.00 49.88 386 SER A CA 1
ATOM 3077 C C . SER A 1 386 ? -21.867 19.386 33.519 1.00 49.88 386 SER A C 1
ATOM 3079 O O . SER A 1 386 ? -22.525 19.437 34.552 1.00 49.88 386 SER A O 1
ATOM 3081 N N . GLU A 1 387 ? -22.418 19.026 32.352 1.00 48.84 387 GLU A N 1
ATOM 3082 C CA . GLU A 1 387 ? -23.876 18.913 32.158 1.00 48.84 387 GLU A CA 1
ATOM 3083 C C . GLU A 1 387 ? -24.379 17.573 31.600 1.00 48.84 387 GLU A C 1
ATOM 3085 O O . GLU A 1 387 ? -25.587 17.351 31.551 1.00 48.84 387 GLU A O 1
ATOM 3090 N N . SER A 1 388 ? -23.505 16.630 31.233 1.00 53.69 388 SER A N 1
ATOM 3091 C CA . SER A 1 388 ? -23.945 15.313 30.755 1.00 53.69 388 SER A CA 1
ATOM 3092 C C . SER A 1 388 ? -23.255 14.188 31.520 1.00 53.69 388 SER A C 1
ATOM 3094 O O . SER A 1 388 ? -22.068 13.937 31.315 1.00 53.69 388 SER A O 1
ATOM 3096 N N . ASN A 1 389 ? -24.012 13.478 32.362 1.00 56.78 389 ASN A N 1
ATOM 3097 C CA . ASN A 1 389 ? -23.612 12.226 33.018 1.00 56.78 389 ASN A CA 1
ATOM 3098 C C . ASN A 1 389 ? -23.495 11.081 31.990 1.00 56.78 389 ASN A C 1
ATOM 3100 O O . ASN A 1 389 ? -24.184 10.070 32.091 1.00 56.78 389 ASN A O 1
ATOM 3104 N N . ILE A 1 390 ? -22.663 11.246 30.960 1.00 63.31 390 ILE A N 1
ATOM 3105 C CA . ILE A 1 390 ? -22.318 10.164 30.039 1.00 63.31 390 ILE A CA 1
ATOM 3106 C C . ILE A 1 390 ? -21.309 9.290 30.777 1.00 63.31 390 ILE A C 1
ATOM 3108 O O . ILE A 1 390 ? -20.180 9.709 31.035 1.00 63.31 390 ILE A O 1
ATOM 3112 N N . GLY A 1 391 ? -21.724 8.079 31.148 1.00 69.06 391 GLY A N 1
ATOM 3113 C CA . GLY A 1 391 ? -20.830 7.124 31.787 1.00 69.06 391 GLY A CA 1
ATOM 3114 C C . GLY A 1 391 ? -19.708 6.710 30.834 1.00 69.06 391 GLY A C 1
ATOM 3115 O O . GLY A 1 391 ? -19.895 6.628 29.617 1.00 69.06 391 GLY A O 1
ATOM 3116 N N . GLY A 1 392 ? -18.533 6.369 31.369 1.00 72.38 392 GLY A N 1
ATOM 3117 C CA . GLY A 1 392 ? -17.433 5.862 30.539 1.00 72.38 392 GLY A CA 1
ATOM 3118 C C . GLY A 1 392 ? -17.789 4.578 29.770 1.00 72.38 392 GLY A C 1
ATOM 3119 O O . GLY A 1 392 ? -17.257 4.318 28.689 1.00 72.38 392 GLY A O 1
ATOM 3120 N N . HIS A 1 393 ? -18.750 3.808 30.286 1.00 76.44 393 HIS A N 1
ATOM 3121 C CA . HIS A 1 393 ? -19.329 2.652 29.604 1.00 76.44 393 HIS A CA 1
ATOM 3122 C C . HIS A 1 393 ? -20.176 3.040 28.379 1.00 76.44 393 HIS A C 1
ATOM 3124 O O . HIS A 1 393 ? -20.074 2.375 27.347 1.00 76.44 393 HIS A O 1
ATOM 3130 N N . ASP A 1 394 ? -20.932 4.139 28.435 1.00 77.31 394 ASP A N 1
ATOM 3131 C CA . ASP A 1 394 ? -21.738 4.623 27.305 1.00 77.31 394 ASP A CA 1
ATOM 3132 C C . ASP A 1 394 ? -20.864 5.162 26.172 1.00 77.31 394 ASP A C 1
ATOM 3134 O O . ASP A 1 394 ? -21.142 4.929 24.991 1.00 77.31 394 ASP A O 1
ATOM 3138 N N . TYR A 1 395 ? -19.753 5.817 26.520 1.00 80.12 395 TYR A N 1
ATOM 3139 C CA . TYR A 1 395 ? -18.752 6.246 25.545 1.00 80.12 395 TYR A CA 1
ATOM 3140 C C . TYR A 1 395 ? -18.183 5.049 24.764 1.00 80.12 395 TYR A C 1
ATOM 3142 O O . TYR A 1 395 ? -18.214 5.021 23.529 1.00 80.12 395 TYR A O 1
ATOM 3150 N N . LEU A 1 396 ? -17.754 3.998 25.472 1.00 80.75 396 LEU A N 1
ATOM 3151 C CA . LEU A 1 396 ? -17.279 2.760 24.847 1.00 80.75 396 LEU A CA 1
ATOM 3152 C C . LEU A 1 396 ? -18.376 2.063 24.029 1.00 80.75 396 LEU A C 1
ATOM 3154 O O . LEU A 1 396 ? -18.088 1.534 22.951 1.00 80.75 396 LEU A O 1
ATOM 3158 N N . ARG A 1 397 ? -19.629 2.092 24.504 1.00 76.94 397 ARG A N 1
ATOM 3159 C CA . ARG A 1 397 ? -20.785 1.503 23.812 1.00 76.94 397 ARG A CA 1
ATOM 3160 C C . ARG A 1 397 ? -21.030 2.157 22.452 1.00 76.94 397 ARG A C 1
ATOM 3162 O O . ARG A 1 397 ? -21.354 1.447 21.500 1.00 76.94 397 ARG A O 1
ATOM 3169 N N . ASN A 1 398 ? -20.840 3.473 22.364 1.00 78.31 398 ASN A N 1
ATOM 3170 C CA . ASN A 1 398 ? -21.010 4.250 21.138 1.00 78.31 398 ASN A CA 1
ATOM 3171 C C . ASN A 1 398 ? -19.867 4.061 20.131 1.00 78.31 398 ASN A C 1
ATOM 3173 O O . ASN A 1 398 ? -20.109 4.113 18.927 1.00 78.31 398 ASN A O 1
ATOM 3177 N N . MET A 1 399 ? -18.641 3.835 20.606 1.00 79.81 399 MET A N 1
ATOM 3178 C CA . MET A 1 399 ? -17.466 3.671 19.745 1.00 79.81 399 MET A CA 1
ATOM 3179 C C . MET A 1 399 ? -17.311 2.238 19.202 1.00 79.81 399 MET A C 1
ATOM 3181 O O . MET A 1 399 ? -16.884 2.043 18.060 1.00 79.81 399 MET A O 1
ATOM 3185 N N . VAL A 1 400 ? -17.626 1.220 20.013 1.00 84.69 400 VAL A N 1
ATOM 3186 C CA . VAL A 1 400 ? -17.390 -0.194 19.680 1.00 84.69 400 VAL A CA 1
ATOM 3187 C C . VAL A 1 400 ? -18.622 -0.837 19.046 1.00 84.69 400 VAL A C 1
ATOM 3189 O O . VAL A 1 400 ? -19.691 -0.922 19.650 1.00 84.69 400 VAL A O 1
ATOM 3192 N N . HIS A 1 401 ? -18.440 -1.379 17.840 1.00 81.25 401 HIS A N 1
ATOM 3193 C CA . HIS A 1 401 ? -19.473 -2.105 17.103 1.00 81.25 401 HIS A CA 1
ATOM 3194 C C . HIS A 1 401 ? -19.592 -3.564 17.559 1.00 81.25 401 HIS A C 1
ATOM 3196 O O . HIS A 1 401 ? -20.695 -4.096 17.623 1.00 81.25 401 HIS A O 1
ATOM 3202 N N . LEU A 1 402 ? -18.471 -4.223 17.864 1.00 84.00 402 LEU A N 1
ATOM 3203 C CA . LEU A 1 402 ? -18.432 -5.635 18.249 1.00 84.00 402 LEU A CA 1
ATOM 3204 C C . LEU A 1 402 ? -17.610 -5.825 19.532 1.00 84.00 402 LEU A C 1
ATOM 3206 O O . LEU A 1 402 ? -16.380 -5.813 19.460 1.00 84.00 402 LEU A O 1
ATOM 3210 N N . PRO A 1 403 ? -18.259 -5.982 20.699 1.00 83.81 403 PRO A N 1
ATOM 3211 C CA . PRO A 1 403 ? -17.569 -6.241 21.957 1.00 83.81 403 PRO A CA 1
ATOM 3212 C C . PRO A 1 403 ? -17.209 -7.733 22.108 1.00 83.81 403 PRO A C 1
ATOM 3214 O O . PRO A 1 403 ? -18.063 -8.604 21.972 1.00 83.81 403 PRO A O 1
ATOM 3217 N N . PHE A 1 404 ? -15.951 -8.030 22.435 1.00 83.75 404 PHE A N 1
ATOM 3218 C CA . PHE A 1 404 ? -15.442 -9.359 22.782 1.00 83.75 404 PHE A CA 1
ATOM 3219 C C . PHE A 1 404 ? -14.807 -9.326 24.165 1.00 83.75 404 PHE A C 1
ATOM 3221 O O . PHE A 1 404 ? -13.797 -8.661 24.377 1.00 83.75 404 PHE A O 1
ATOM 3228 N N . PHE A 1 405 ? -15.359 -10.087 25.103 1.00 80.12 405 PHE A N 1
ATOM 3229 C CA . PHE A 1 405 ? -14.848 -10.151 26.468 1.00 80.12 405 PHE A CA 1
ATOM 3230 C C . PHE A 1 405 ? -13.935 -11.357 26.655 1.00 80.12 405 PHE A C 1
ATOM 3232 O O . PHE A 1 405 ? -14.372 -12.508 26.611 1.00 80.12 405 PHE A O 1
ATOM 3239 N N . LEU A 1 406 ? -12.658 -11.102 26.924 1.00 75.19 406 LEU A N 1
ATOM 3240 C CA . LEU A 1 406 ? -11.686 -12.136 27.242 1.00 75.19 406 LEU A CA 1
ATOM 3241 C C . LEU A 1 406 ? -11.765 -12.494 28.734 1.00 75.19 406 LEU A C 1
ATOM 3243 O O . LEU A 1 406 ? -10.942 -12.087 29.554 1.00 75.19 406 LEU A O 1
ATOM 3247 N N . GLN A 1 407 ? -12.785 -13.261 29.118 1.00 65.12 407 GLN A N 1
ATOM 3248 C CA . GLN A 1 407 ? -12.914 -13.766 30.485 1.00 65.12 407 GLN A CA 1
ATOM 3249 C C . GLN A 1 407 ? -12.380 -15.199 30.599 1.00 65.12 407 GLN A C 1
ATOM 3251 O O . GLN A 1 407 ? -13.114 -16.173 30.447 1.00 65.12 407 GLN A O 1
ATOM 3256 N N . ASN A 1 408 ? -11.105 -15.350 30.966 1.00 53.50 408 ASN A N 1
ATOM 3257 C CA . ASN A 1 408 ? -10.532 -16.667 31.290 1.00 53.50 408 ASN A CA 1
ATOM 3258 C C . ASN A 1 408 ? -11.167 -17.276 32.571 1.00 53.50 408 ASN A C 1
ATOM 3260 O O . ASN A 1 408 ? -11.247 -18.490 32.750 1.00 53.50 408 ASN A O 1
ATOM 3264 N N . SER A 1 409 ? -11.694 -16.430 33.464 1.00 52.62 409 SER A N 1
ATOM 3265 C CA . SER A 1 409 ? -12.373 -16.842 34.701 1.00 52.62 409 SER A CA 1
ATOM 3266 C C . SER A 1 409 ? -13.856 -17.193 34.514 1.00 52.62 409 SER A C 1
ATOM 3268 O O . SER A 1 409 ? -14.374 -18.029 35.258 1.00 52.62 409 SER A O 1
ATOM 3270 N N . GLY A 1 410 ? -14.531 -16.604 33.519 1.00 51.62 410 GLY A N 1
ATOM 3271 C CA . GLY A 1 410 ? -15.940 -16.862 33.207 1.00 51.62 410 GLY A CA 1
ATOM 3272 C C . GLY A 1 410 ? -16.158 -18.293 32.728 1.00 51.62 410 GLY A C 1
ATOM 3273 O O . GLY A 1 410 ? -16.994 -18.998 33.277 1.00 51.62 410 GLY A O 1
ATOM 3274 N N . LEU A 1 411 ? -15.312 -18.785 31.817 1.00 52.38 411 LEU A N 1
ATOM 3275 C CA . LEU A 1 411 ? -15.337 -20.180 31.357 1.00 52.38 411 LEU A CA 1
ATOM 3276 C C . LEU A 1 411 ? -15.172 -21.188 32.500 1.00 52.38 411 LEU A C 1
ATOM 3278 O O . LEU A 1 411 ? -15.826 -22.225 32.488 1.00 52.38 411 LEU A O 1
ATOM 3282 N N . ARG A 1 412 ? -14.353 -20.892 33.521 1.00 57.03 412 ARG A N 1
ATOM 3283 C CA . ARG A 1 412 ? -14.234 -21.759 34.707 1.00 57.03 412 ARG A CA 1
ATOM 3284 C C . ARG A 1 412 ? -15.516 -21.755 35.534 1.00 57.03 412 ARG A C 1
ATOM 3286 O O . ARG A 1 412 ? -15.985 -22.826 35.896 1.00 57.03 412 ARG A O 1
ATOM 3293 N N . LYS A 1 413 ? -16.110 -20.584 35.783 1.00 57.00 413 LYS A N 1
ATOM 3294 C CA . LYS A 1 413 ? -17.382 -20.468 36.515 1.00 57.00 413 LYS A CA 1
ATOM 3295 C C . LYS A 1 413 ? -18.549 -21.092 35.753 1.00 57.00 413 LYS A C 1
ATOM 3297 O O . LYS A 1 413 ? -19.334 -21.797 36.367 1.00 57.00 413 LYS A O 1
ATOM 3302 N N . VAL A 1 414 ? -18.620 -20.914 34.435 1.00 56.75 414 VAL A N 1
ATOM 3303 C CA . VAL A 1 414 ? -19.614 -21.549 33.558 1.00 56.75 414 VAL A CA 1
ATOM 3304 C C . VAL A 1 414 ? -19.398 -23.057 33.511 1.00 56.75 414 VAL A C 1
ATOM 3306 O O . VAL A 1 414 ? -20.361 -23.796 33.629 1.00 56.75 414 VAL A O 1
ATOM 3309 N N . LYS A 1 415 ? -18.155 -23.549 33.450 1.00 63.75 415 LYS A N 1
ATOM 3310 C CA . LYS A 1 415 ? -17.862 -24.989 33.531 1.00 63.75 415 LYS A CA 1
ATOM 3311 C C . LYS A 1 415 ? -18.231 -25.566 34.902 1.00 63.75 415 LYS A C 1
ATOM 3313 O O . LYS A 1 415 ? -18.740 -26.680 34.969 1.00 63.75 415 LYS A O 1
ATOM 3318 N N . THR A 1 416 ? -18.038 -24.815 35.987 1.00 66.81 416 THR A N 1
ATOM 3319 C CA . THR A 1 416 ? -18.493 -25.193 37.336 1.00 66.81 416 THR A CA 1
ATOM 3320 C C . THR A 1 416 ? -20.017 -25.147 37.458 1.00 66.81 416 THR A C 1
ATOM 3322 O O . THR A 1 416 ? -20.601 -26.075 38.006 1.00 66.81 416 THR A O 1
ATOM 3325 N N . ALA A 1 417 ? -20.679 -24.132 36.902 1.00 65.94 417 ALA A N 1
ATOM 3326 C CA . ALA A 1 417 ? -22.134 -24.009 36.878 1.00 65.94 417 ALA A CA 1
ATOM 3327 C C . ALA A 1 417 ? -22.777 -25.086 35.996 1.00 65.94 417 ALA A C 1
ATOM 3329 O O . ALA A 1 417 ? -23.769 -25.678 36.393 1.00 65.94 417 ALA A O 1
ATOM 3330 N N . GLN A 1 418 ? -22.174 -25.422 34.855 1.00 74.50 418 GLN A N 1
ATOM 3331 C CA . GLN A 1 418 ? -22.583 -26.526 33.991 1.00 74.50 418 GLN A CA 1
ATOM 3332 C C . GLN A 1 418 ? -22.409 -27.868 34.704 1.00 74.50 418 GLN A C 1
ATOM 3334 O O . GLN A 1 418 ? -23.314 -28.694 34.661 1.00 74.50 418 GLN A O 1
ATOM 3339 N N . LYS A 1 419 ? -21.286 -28.081 35.405 1.00 75.31 419 LYS A N 1
ATOM 3340 C CA . LYS A 1 419 ? -21.097 -29.266 36.256 1.00 75.31 419 LYS A CA 1
ATOM 3341 C C . LYS A 1 419 ? -22.138 -29.324 37.376 1.00 75.31 419 LYS A C 1
ATOM 3343 O O . LYS A 1 419 ? -22.712 -30.381 37.596 1.00 75.31 419 LYS A O 1
ATOM 3348 N N . SER A 1 420 ? -22.431 -28.201 38.032 1.00 71.88 420 SER A N 1
ATOM 3349 C CA . SER A 1 420 ? -23.456 -28.110 39.079 1.00 71.88 420 SER A CA 1
ATOM 3350 C C . SER A 1 420 ? -24.860 -28.384 38.529 1.00 71.88 420 SER A C 1
ATOM 3352 O O . SER A 1 420 ? -25.578 -29.209 39.079 1.00 71.88 420 SER A O 1
ATOM 3354 N N . ALA A 1 421 ? -25.223 -27.802 37.385 1.00 69.50 421 ALA A N 1
ATOM 3355 C CA . ALA A 1 421 ? -26.498 -28.031 36.708 1.00 69.50 421 ALA A CA 1
ATOM 3356 C C . ALA A 1 421 ? -26.639 -29.477 36.204 1.00 69.50 421 ALA A C 1
ATOM 3358 O O . ALA A 1 421 ? -27.713 -30.064 36.305 1.00 69.50 421 ALA A O 1
ATOM 3359 N N . GLN A 1 422 ? -25.560 -30.092 35.710 1.00 71.38 422 GLN A N 1
ATOM 3360 C CA . GLN A 1 422 ? -25.544 -31.514 35.354 1.00 71.38 422 GLN A CA 1
ATOM 3361 C C . GLN A 1 422 ? -25.691 -32.414 36.587 1.00 71.38 422 GLN A C 1
ATOM 3363 O O . GLN A 1 422 ? -26.409 -33.412 36.521 1.00 71.38 422 GLN A O 1
A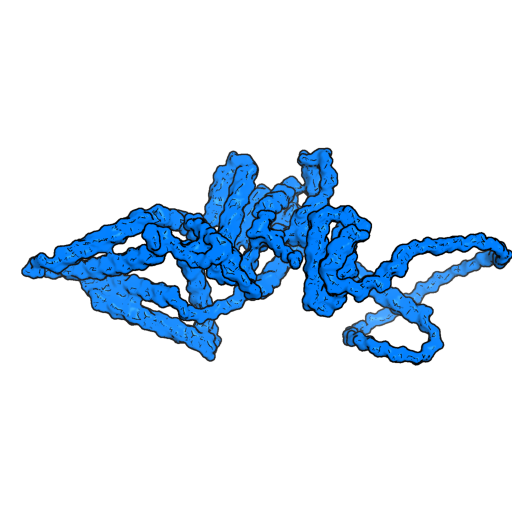TOM 3368 N N . SER A 1 423 ? -25.073 -32.059 37.716 1.00 63.94 423 SER A N 1
ATOM 3369 C CA . SER A 1 423 ? -25.264 -32.758 38.992 1.00 63.94 423 SER A CA 1
ATOM 3370 C C . SER A 1 423 ? -26.688 -32.594 39.528 1.00 63.94 423 SER A C 1
ATOM 3372 O O . SER A 1 423 ? -27.276 -33.569 39.986 1.00 63.94 423 SER A O 1
ATOM 3374 N N . HIS A 1 424 ? -27.283 -31.407 39.395 1.00 60.12 424 HIS A N 1
ATOM 3375 C CA . HIS A 1 424 ? -28.665 -31.137 39.795 1.00 60.12 424 HIS A CA 1
ATOM 3376 C C . HIS A 1 424 ? -29.681 -31.848 38.889 1.00 60.12 424 HIS A C 1
ATOM 3378 O O . HIS A 1 424 ? -30.711 -32.327 39.347 1.00 60.12 424 HIS A O 1
ATOM 3384 N N . ARG A 1 425 ? -29.380 -31.988 37.593 1.00 59.66 425 ARG A N 1
ATOM 3385 C CA . ARG A 1 425 ? -30.188 -32.794 36.669 1.00 59.66 425 ARG A CA 1
ATOM 3386 C C . ARG A 1 425 ? -30.115 -34.284 37.010 1.00 59.66 425 ARG A C 1
ATOM 3388 O O . ARG A 1 425 ? -31.125 -34.968 36.909 1.00 59.66 425 ARG A O 1
ATOM 3395 N N . LYS A 1 426 ? -28.958 -34.789 37.451 1.00 56.62 426 LYS A N 1
ATOM 3396 C CA . LYS A 1 426 ? -28.827 -36.171 37.943 1.00 56.62 426 LYS A CA 1
ATOM 3397 C C . LYS A 1 426 ? -29.551 -36.390 39.276 1.00 56.62 426 LYS A C 1
ATOM 3399 O O . LYS A 1 426 ? -30.160 -37.440 39.441 1.00 56.62 426 LYS A O 1
ATOM 3404 N N . SER A 1 427 ? -29.539 -35.415 40.189 1.00 54.47 427 SER A N 1
ATOM 3405 C CA . SER A 1 427 ? -30.263 -35.527 41.463 1.00 54.47 427 SER A CA 1
ATOM 3406 C C . SER A 1 427 ? -31.781 -35.443 41.290 1.00 54.47 427 SER A C 1
ATOM 3408 O O . SER A 1 427 ? -32.496 -36.182 41.953 1.00 54.47 427 SER A O 1
ATOM 3410 N N . VAL A 1 428 ? -32.286 -34.622 40.363 1.00 52.19 428 VAL A N 1
ATOM 3411 C CA . VAL A 1 428 ? -33.726 -34.551 40.049 1.00 52.19 428 VAL A CA 1
ATOM 3412 C C . VAL A 1 428 ? -34.224 -35.831 39.368 1.00 52.19 428 VAL A C 1
ATOM 3414 O O . VAL A 1 428 ? -35.324 -36.279 39.669 1.00 52.19 428 VAL A O 1
ATOM 3417 N N . VAL A 1 429 ? -33.410 -36.471 38.520 1.00 51.00 429 VAL A N 1
ATOM 3418 C CA . VAL A 1 429 ? -33.753 -37.778 37.923 1.00 51.00 429 VAL A CA 1
ATOM 3419 C C . VAL A 1 429 ? -33.765 -38.898 38.975 1.00 51.00 429 VAL A C 1
ATOM 3421 O O . VAL A 1 429 ? -34.602 -39.785 38.889 1.00 51.00 429 VAL A O 1
ATOM 3424 N N . GLN A 1 430 ? -32.926 -38.835 40.016 1.00 42.12 430 GLN A N 1
ATOM 3425 C CA . GLN A 1 430 ? -32.946 -39.824 41.107 1.00 42.12 430 GLN A CA 1
ATOM 3426 C C . GLN A 1 430 ? -34.097 -39.656 42.113 1.00 42.12 430 GLN A C 1
ATOM 3428 O O . GLN A 1 430 ? -34.370 -40.584 42.866 1.00 42.12 430 GLN A O 1
ATOM 3433 N N . VAL A 1 431 ? -34.778 -38.506 42.151 1.00 41.16 431 VAL A N 1
ATOM 3434 C CA . VAL A 1 431 ? -35.927 -38.284 43.055 1.00 41.16 431 VAL A CA 1
ATOM 3435 C C . VAL A 1 431 ? -37.237 -38.842 42.477 1.00 41.16 431 VAL A C 1
ATOM 3437 O O . VAL A 1 431 ? -38.185 -39.046 43.229 1.00 41.16 431 VAL A O 1
ATOM 3440 N N . TYR A 1 432 ? -37.284 -39.149 41.177 1.00 39.16 432 TYR A N 1
ATOM 3441 C CA . TYR A 1 432 ? -38.476 -39.681 40.503 1.00 39.16 432 TYR A CA 1
ATOM 3442 C C . TYR A 1 432 ? -38.421 -41.178 40.175 1.00 39.16 432 TYR A C 1
ATOM 3444 O O . TYR A 1 432 ? -39.340 -41.672 39.530 1.00 39.16 432 TYR A O 1
ATOM 3452 N N . ASP A 1 433 ? -37.401 -41.909 40.629 1.00 32.78 433 ASP A N 1
ATOM 3453 C CA . ASP A 1 433 ? -37.294 -43.347 40.360 1.00 32.78 433 ASP A CA 1
ATOM 3454 C C . ASP A 1 433 ? -37.739 -44.176 41.581 1.00 32.78 433 ASP A C 1
ATOM 3456 O O . ASP A 1 433 ? -36.946 -44.601 42.423 1.00 32.78 433 ASP A O 1
ATOM 3460 N N . GLN A 1 434 ? -39.052 -44.394 41.673 1.00 28.16 434 GLN A N 1
ATOM 3461 C CA . GLN A 1 434 ? -39.617 -45.657 42.153 1.00 28.16 434 GLN A CA 1
ATOM 3462 C C . GLN A 1 434 ? -40.510 -46.243 41.049 1.00 28.16 434 GLN A C 1
ATOM 3464 O O . GLN A 1 434 ? -41.082 -45.489 40.263 1.00 28.16 434 GLN A O 1
ATOM 3469 N N . PRO A 1 435 ? -40.562 -47.579 40.926 1.00 37.69 435 PRO A N 1
ATOM 3470 C CA . PRO A 1 435 ? -40.453 -48.230 39.632 1.00 37.69 435 PRO A CA 1
ATOM 3471 C C . PRO A 1 435 ? -41.823 -48.578 39.061 1.00 37.69 435 PRO A C 1
ATOM 3473 O O . PRO A 1 435 ? -42.573 -49.286 39.718 1.00 37.69 435 PRO A O 1
ATOM 3476 N N . GLU A 1 436 ? -42.090 -48.218 37.804 1.00 24.80 436 GLU A N 1
ATOM 3477 C CA . GLU A 1 436 ? -42.927 -49.056 36.942 1.00 24.80 436 GLU A CA 1
ATOM 3478 C C . GLU A 1 436 ? -42.348 -49.169 35.524 1.00 24.80 436 GLU A C 1
ATOM 3480 O O . GLU A 1 436 ? -42.064 -48.204 34.819 1.00 24.80 436 GLU A O 1
ATOM 3485 N N . SER A 1 437 ? -42.128 -50.434 35.187 1.00 28.56 437 SER A N 1
ATOM 3486 C CA . SER A 1 437 ? -41.831 -51.092 33.919 1.00 28.56 437 SER A CA 1
ATOM 3487 C C . SER A 1 437 ? -42.037 -50.344 32.590 1.00 28.56 437 SER A C 1
ATOM 3489 O O . SER A 1 437 ? -43.136 -49.929 32.243 1.00 28.56 437 SER A O 1
ATOM 3491 N N . ASN A 1 438 ? -40.983 -50.449 31.768 1.00 33.66 438 ASN A N 1
ATOM 3492 C CA . ASN A 1 438 ? -40.974 -50.660 30.314 1.00 33.66 438 ASN A CA 1
ATOM 3493 C C . ASN A 1 438 ? -41.646 -49.620 29.402 1.00 33.66 438 ASN A C 1
ATOM 3495 O O . ASN A 1 438 ? -42.772 -49.817 28.964 1.00 33.66 438 ASN A O 1
ATOM 3499 N N . LEU A 1 439 ? -40.854 -48.664 28.896 1.00 30.17 439 LEU A N 1
ATOM 3500 C CA . LEU A 1 439 ? -40.859 -48.348 27.459 1.00 30.17 439 LEU A CA 1
ATOM 3501 C C . LEU A 1 439 ? -39.554 -47.666 27.027 1.00 30.17 439 LEU A C 1
ATOM 3503 O O . LEU A 1 439 ? -39.188 -46.577 27.462 1.00 30.17 439 LEU A O 1
ATOM 3507 N N . VAL A 1 440 ? -38.838 -48.366 26.151 1.00 33.44 440 VAL A N 1
ATOM 3508 C CA . VAL A 1 440 ? -37.581 -47.958 25.528 1.00 33.44 440 VAL A CA 1
ATOM 3509 C C . VAL A 1 440 ? -37.865 -46.858 24.504 1.00 33.44 440 VAL A C 1
ATOM 3511 O O . VAL A 1 440 ? -38.552 -47.105 23.519 1.00 33.44 440 VAL A O 1
ATOM 3514 N N . THR A 1 441 ? -37.278 -45.671 24.669 1.00 29.38 441 THR A N 1
ATOM 3515 C CA . THR A 1 441 ? -36.965 -44.793 23.530 1.00 29.38 441 THR A CA 1
ATOM 3516 C C . THR A 1 441 ? -35.499 -44.379 23.571 1.00 29.38 441 THR A C 1
ATOM 3518 O O . THR A 1 441 ? -35.024 -43.585 24.378 1.00 29.38 441 THR A O 1
ATOM 3521 N N . SER A 1 442 ? -34.765 -45.010 22.667 1.00 32.50 442 SER A N 1
ATOM 3522 C CA . SER A 1 442 ? -33.370 -44.811 22.322 1.00 32.50 442 SER A CA 1
ATOM 3523 C C . SER A 1 442 ? -33.105 -43.418 21.745 1.00 32.50 442 SER A C 1
ATOM 3525 O O . SER A 1 442 ? -33.545 -43.120 20.637 1.00 32.50 442 SER A O 1
ATOM 3527 N N . VAL A 1 443 ? -32.277 -42.617 22.423 1.00 31.02 443 VAL A N 1
ATOM 3528 C CA . VAL A 1 443 ? -31.479 -41.566 21.772 1.00 31.02 443 VAL A CA 1
ATOM 3529 C C . VAL A 1 443 ? -30.028 -41.717 22.214 1.00 31.02 443 VAL A C 1
ATOM 3531 O O . VAL A 1 443 ? -29.638 -41.422 23.343 1.00 31.02 443 VAL A O 1
ATOM 3534 N N . SER A 1 444 ? -29.239 -42.241 21.282 1.00 29.20 444 SER A N 1
ATOM 3535 C CA . SER A 1 444 ? -27.802 -42.447 21.384 1.00 29.20 444 SER A CA 1
ATOM 3536 C C . SER A 1 444 ? -27.083 -41.107 21.563 1.00 29.20 444 SER A C 1
ATOM 3538 O O . SER A 1 444 ? -26.984 -40.312 20.630 1.00 29.20 444 SER A O 1
ATOM 3540 N N . SER A 1 445 ? -26.553 -40.858 22.761 1.00 30.75 445 SER A N 1
ATOM 3541 C CA . SER A 1 445 ? -25.474 -39.892 22.965 1.00 30.75 445 SER A CA 1
ATOM 3542 C C . SER A 1 445 ? -24.174 -40.678 23.087 1.00 30.75 445 SER A C 1
ATOM 3544 O O . SER A 1 445 ? -23.936 -41.404 24.052 1.00 30.75 445 SER A O 1
ATOM 3546 N N . ARG A 1 446 ? -23.357 -40.585 22.033 1.00 30.22 446 ARG A N 1
ATOM 3547 C CA . ARG A 1 446 ? -22.021 -41.178 21.958 1.00 30.22 446 ARG A CA 1
ATOM 3548 C C . ARG A 1 446 ? -21.218 -40.802 23.205 1.00 30.22 446 ARG A C 1
ATOM 3550 O O . ARG A 1 446 ? -20.970 -39.628 23.472 1.00 30.22 446 ARG A O 1
ATOM 3557 N N . ARG A 1 447 ? -20.829 -41.837 23.950 1.00 33.72 447 ARG A N 1
ATOM 3558 C CA . ARG A 1 447 ? -19.856 -41.810 25.043 1.00 33.72 447 ARG A CA 1
ATOM 3559 C C . ARG A 1 447 ? -18.510 -41.278 24.540 1.00 33.72 447 ARG A C 1
ATOM 3561 O O . ARG A 1 447 ? -18.046 -41.696 23.484 1.00 33.72 447 ARG A O 1
ATOM 3568 N N . LEU A 1 448 ? -17.860 -40.454 25.356 1.00 28.92 448 LEU A N 1
ATOM 3569 C CA . LEU A 1 448 ? -16.404 -40.327 25.398 1.00 28.92 448 LEU A CA 1
ATOM 3570 C C . LEU A 1 448 ? -15.958 -40.712 26.818 1.00 28.92 448 LEU A C 1
ATOM 3572 O O . LEU A 1 448 ? -16.540 -40.266 27.807 1.00 28.92 448 LEU A O 1
ATOM 3576 N N . SER A 1 449 ? -15.001 -41.632 26.854 1.00 32.47 449 SER A N 1
ATOM 3577 C CA . SER A 1 449 ? -14.391 -42.373 27.967 1.00 32.47 449 SER A CA 1
ATOM 3578 C C . SER A 1 449 ? -13.920 -41.501 29.141 1.00 32.47 449 SER A C 1
ATOM 3580 O O . SER A 1 449 ? -13.349 -40.437 28.930 1.00 32.47 449 SER A O 1
ATOM 3582 N N . THR A 1 450 ? -14.316 -41.812 30.380 1.00 31.61 450 THR A N 1
ATOM 3583 C CA . THR A 1 450 ? -13.559 -42.579 31.405 1.00 31.61 450 THR A CA 1
ATOM 3584 C C . THR A 1 450 ? -12.150 -42.052 31.710 1.00 31.61 450 THR A C 1
ATOM 3586 O O . THR A 1 450 ? -11.186 -42.448 31.072 1.00 31.61 450 THR A O 1
ATOM 3589 N N . GLU A 1 451 ? -12.041 -41.256 32.776 1.00 29.38 451 GLU A N 1
ATOM 3590 C CA . GLU A 1 451 ? -10.919 -41.325 33.720 1.00 29.38 451 GLU A CA 1
ATOM 3591 C C . GLU A 1 451 ? -11.510 -41.476 35.125 1.00 29.38 451 GLU A C 1
ATOM 3593 O O . GLU A 1 451 ? -12.425 -40.752 35.527 1.00 29.38 451 GLU A O 1
ATOM 3598 N N . SER A 1 452 ? -11.038 -42.500 35.822 1.00 31.38 452 SER A N 1
ATOM 3599 C CA . SER A 1 452 ? -11.547 -43.023 37.083 1.00 31.38 452 SER A CA 1
ATOM 3600 C C . SER A 1 452 ? -10.514 -42.859 38.192 1.00 31.38 452 SER A C 1
ATOM 3602 O O . SER A 1 452 ? -9.356 -43.222 38.009 1.00 31.38 452 SER A O 1
ATOM 3604 N N . GLY A 1 453 ? -10.982 -42.410 39.356 1.00 28.86 453 GLY A N 1
ATOM 3605 C CA . GLY A 1 453 ? -10.288 -42.447 40.648 1.00 28.86 453 GLY A CA 1
ATOM 3606 C C . GLY A 1 453 ? -10.693 -41.230 41.483 1.00 28.86 453 GLY A C 1
ATOM 3607 O O . GLY A 1 453 ? -10.543 -40.108 41.026 1.00 28.86 453 GLY A O 1
ATOM 3608 N N . GLY A 1 454 ? -11.265 -41.313 42.678 1.00 28.67 454 GLY A N 1
ATOM 3609 C CA . GLY A 1 454 ? -11.670 -42.406 43.552 1.00 28.67 454 GLY A CA 1
ATOM 3610 C C . GLY A 1 454 ? -12.113 -41.769 44.885 1.00 28.67 454 GLY A C 1
ATOM 3611 O O . GLY A 1 454 ? -11.561 -40.740 45.253 1.00 28.67 454 GLY A O 1
ATOM 3612 N N . LEU A 1 455 ? -13.102 -42.390 45.545 1.00 30.45 455 LEU A N 1
ATOM 3613 C CA . LEU A 1 455 ? -13.469 -42.339 46.982 1.00 30.45 455 LEU A CA 1
ATOM 3614 C C . LEU A 1 455 ? -13.868 -40.981 47.618 1.00 30.45 455 LEU A C 1
ATOM 3616 O O . LEU A 1 455 ? -13.137 -40.005 47.564 1.00 30.45 455 LEU A O 1
ATOM 3620 N N . SER A 1 456 ? -15.134 -40.857 48.057 1.00 26.89 456 SER A N 1
ATOM 3621 C CA . SER A 1 456 ? -15.653 -40.975 49.453 1.00 26.89 456 SER A CA 1
ATOM 3622 C C . SER A 1 456 ? -15.456 -39.670 50.260 1.00 26.89 456 SER A C 1
ATOM 3624 O O . SER A 1 456 ? -14.453 -39.000 50.100 1.00 26.89 456 SER A O 1
ATOM 3626 N N . SER A 1 457 ? -16.360 -39.153 51.092 1.00 29.89 457 SER A N 1
ATOM 3627 C CA . SER A 1 457 ? -17.444 -39.739 51.883 1.00 29.89 457 SER A CA 1
ATOM 3628 C C . SER A 1 457 ? -18.450 -38.623 52.221 1.00 29.89 457 SER A C 1
ATOM 3630 O O . SER A 1 457 ? -18.068 -37.467 52.392 1.00 29.89 457 SER A O 1
ATOM 3632 N N . GLN A 1 458 ? -19.735 -38.967 52.322 1.00 30.17 458 GLN A N 1
ATOM 3633 C CA . GLN A 1 458 ? -20.764 -38.129 52.939 1.00 30.17 458 GLN A CA 1
ATOM 3634 C C . GLN A 1 458 ? -20.615 -38.164 54.461 1.00 30.17 458 GLN A C 1
ATOM 3636 O O . GLN A 1 458 ? -20.402 -39.241 55.006 1.00 30.17 458 GLN A O 1
ATOM 3641 N N . GLU A 1 459 ? -20.889 -37.049 55.136 1.00 28.03 459 GLU A N 1
ATOM 3642 C CA . GLU A 1 459 ? -21.446 -37.096 56.488 1.00 28.03 459 GLU A CA 1
ATOM 3643 C C . GLU A 1 459 ? -22.490 -35.991 56.677 1.00 28.03 459 GLU A C 1
ATOM 3645 O O . GLU A 1 459 ? -22.305 -34.831 56.311 1.00 28.03 459 GLU A O 1
ATOM 3650 N N . LYS A 1 460 ? -23.650 -36.419 57.173 1.00 29.05 460 LYS A N 1
ATOM 3651 C CA . LYS A 1 460 ? -24.912 -35.692 57.285 1.00 29.05 460 LYS A CA 1
ATOM 3652 C C . LYS A 1 460 ? -25.253 -35.680 58.772 1.00 29.05 460 LYS A C 1
ATOM 3654 O O . LYS A 1 460 ? -25.490 -36.744 59.334 1.00 29.05 460 LYS A O 1
ATOM 3659 N N . LEU A 1 461 ? -25.308 -34.510 59.402 1.00 29.09 461 LEU A N 1
ATOM 3660 C CA . LEU A 1 461 ? -25.759 -34.364 60.790 1.00 29.09 461 LEU A CA 1
ATOM 3661 C C . LEU A 1 461 ? -27.208 -33.857 60.817 1.00 29.09 461 LEU A C 1
ATOM 3663 O O . LEU A 1 461 ? -27.519 -32.772 60.331 1.00 29.09 461 LEU A O 1
ATOM 3667 N N . LYS A 1 462 ? -28.096 -34.700 61.355 1.00 25.81 462 LYS A N 1
ATOM 3668 C CA . LYS A 1 462 ? -29.473 -34.396 61.778 1.00 25.81 462 LYS A CA 1
ATOM 3669 C C . LYS A 1 462 ? -29.454 -33.956 63.244 1.00 25.81 462 LYS A C 1
ATOM 3671 O O . LYS A 1 462 ? -28.726 -34.561 64.021 1.00 25.81 462 LYS A O 1
ATOM 3676 N N . LEU A 1 463 ? -30.370 -33.068 63.638 1.00 29.12 463 LEU A N 1
ATOM 3677 C CA . LEU A 1 463 ? -30.978 -33.082 64.976 1.00 29.12 463 LEU A CA 1
ATOM 3678 C C . LEU A 1 463 ? -32.465 -32.652 64.923 1.00 29.12 463 LEU A C 1
ATOM 3680 O O . LEU A 1 463 ? -32.875 -32.041 63.934 1.00 29.12 463 LEU A O 1
ATOM 3684 N N . PRO A 1 464 ? -33.279 -33.071 65.916 1.00 34.03 464 PRO A N 1
ATOM 3685 C CA . PRO A 1 464 ? -34.700 -33.386 65.770 1.00 34.03 464 PRO A CA 1
ATOM 3686 C C . PRO A 1 464 ? -35.650 -32.347 66.393 1.00 34.03 464 PRO A C 1
ATOM 3688 O O . PRO A 1 464 ? -35.232 -31.434 67.097 1.00 34.03 464 PRO A O 1
ATOM 3691 N N . GLY A 1 465 ? -36.945 -32.500 66.096 1.00 27.42 465 GLY A N 1
ATOM 3692 C CA . GLY A 1 465 ? -38.013 -31.570 66.470 1.00 27.42 465 GLY A CA 1
ATOM 3693 C C . GLY A 1 465 ? -38.671 -31.782 67.839 1.00 27.42 465 GLY A C 1
ATOM 3694 O O . GLY A 1 465 ? -38.310 -32.669 68.603 1.00 27.42 465 GLY A O 1
ATOM 3695 N N . SER A 1 466 ? -39.699 -30.965 68.090 1.00 27.83 466 SER A N 1
ATOM 3696 C CA . SER A 1 466 ? -40.781 -31.167 69.070 1.00 27.83 466 SER A CA 1
ATOM 3697 C C . SER A 1 466 ? -42.040 -30.454 68.523 1.00 27.83 466 SER A C 1
ATOM 3699 O O . SER A 1 466 ? -41.950 -29.315 68.078 1.00 27.83 466 SER A O 1
ATOM 3701 N N . SER A 1 467 ? -43.076 -31.207 68.115 1.00 26.95 467 SER A N 1
ATOM 3702 C CA . SER A 1 467 ? -44.389 -31.390 68.786 1.00 26.95 467 SER A CA 1
ATOM 3703 C C . SER A 1 467 ? -45.134 -30.067 69.072 1.00 26.95 467 SER A C 1
ATOM 3705 O O . SER A 1 467 ? -44.606 -29.243 69.802 1.00 26.95 467 SER A O 1
ATOM 3707 N N . LEU A 1 468 ? -46.354 -29.784 68.584 1.00 28.89 468 LEU A N 1
ATOM 3708 C CA . LEU A 1 468 ? -47.607 -30.504 68.870 1.00 28.89 468 LEU A CA 1
ATOM 3709 C C . LEU A 1 468 ? -48.807 -29.910 68.052 1.00 28.89 468 LEU A C 1
ATOM 3711 O O . LEU A 1 468 ? -48.849 -28.708 67.812 1.00 28.89 468 LEU A O 1
ATOM 3715 N N . ASN A 1 469 ? -49.809 -30.757 67.753 1.00 28.03 469 ASN A N 1
ATOM 3716 C CA . ASN A 1 469 ? -51.267 -30.513 67.579 1.00 28.03 469 ASN A CA 1
ATOM 3717 C C . ASN A 1 469 ? -51.912 -29.828 66.338 1.00 28.03 469 ASN A C 1
ATOM 3719 O O . ASN A 1 469 ? -52.134 -28.627 66.262 1.00 28.03 469 ASN A O 1
ATOM 3723 N N . VAL A 1 470 ? -52.352 -30.703 65.422 1.00 30.94 470 VAL A N 1
ATOM 3724 C CA . VAL A 1 470 ? -53.699 -30.926 64.828 1.00 30.94 470 VAL A CA 1
ATOM 3725 C C . VAL A 1 470 ? -54.849 -29.891 65.021 1.00 30.94 470 VAL A C 1
ATOM 3727 O O . VAL A 1 470 ? -55.379 -29.709 66.109 1.00 30.94 470 VAL A O 1
ATOM 3730 N N . ALA A 1 471 ? -55.332 -29.417 63.854 1.00 27.92 471 ALA A N 1
ATOM 3731 C CA . ALA A 1 471 ? -56.705 -29.108 63.380 1.00 27.92 471 ALA A CA 1
ATOM 3732 C C . ALA A 1 471 ? -57.561 -27.948 63.954 1.00 27.92 471 ALA A C 1
ATOM 3734 O O . ALA A 1 471 ? -58.221 -28.095 64.975 1.00 27.92 471 ALA A O 1
ATOM 3735 N N . ARG A 1 472 ? -57.812 -26.910 63.128 1.00 28.09 472 ARG A N 1
ATOM 3736 C CA . ARG A 1 472 ? -59.031 -26.740 62.282 1.00 28.09 472 ARG A CA 1
ATOM 3737 C C . ARG A 1 472 ? -59.095 -25.348 61.615 1.00 28.09 472 ARG A C 1
ATOM 3739 O O . ARG A 1 472 ? -58.825 -24.343 62.251 1.00 28.09 472 ARG A O 1
ATOM 3746 N N . LYS A 1 473 ? -59.677 -25.344 60.403 1.00 26.88 473 LYS A N 1
ATOM 3747 C CA . LYS A 1 473 ? -60.434 -24.260 59.725 1.00 26.88 473 LYS A CA 1
ATOM 3748 C C . LYS A 1 473 ? -59.670 -23.056 59.145 1.00 26.88 473 LYS A C 1
ATOM 3750 O O . LYS A 1 473 ? -58.987 -22.333 59.849 1.00 26.88 473 LYS A O 1
ATOM 3755 N N . GLY A 1 474 ? -59.988 -22.742 57.881 1.00 26.58 474 GLY A N 1
ATOM 3756 C CA . GLY A 1 474 ? -59.990 -21.351 57.407 1.00 26.58 474 GLY A CA 1
ATOM 3757 C C . GLY A 1 474 ? -59.381 -21.088 56.032 1.00 26.58 474 GLY A C 1
ATOM 3758 O O . GLY A 1 474 ? -58.339 -20.461 55.933 1.00 26.58 474 GLY A O 1
ATOM 3759 N N . SER A 1 475 ? -60.073 -21.521 54.977 1.00 40.06 475 SER A N 1
ATOM 3760 C CA . SER A 1 475 ? -60.146 -20.869 53.658 1.00 40.06 475 SER A CA 1
ATOM 3761 C C . SER A 1 475 ? -59.486 -19.476 53.548 1.00 40.06 475 SER A C 1
ATOM 3763 O O . SER A 1 475 ? -60.075 -18.487 53.987 1.00 40.06 475 SER A O 1
ATOM 3765 N N . ARG A 1 476 ? -58.370 -19.387 52.811 1.00 32.69 476 ARG A N 1
ATOM 3766 C CA . ARG A 1 476 ? -58.089 -18.299 51.853 1.00 32.69 476 ARG A CA 1
ATOM 3767 C C . ARG A 1 476 ? -57.349 -18.881 50.647 1.00 32.69 476 ARG A C 1
ATOM 3769 O O . ARG A 1 476 ? -56.136 -19.051 50.664 1.00 32.69 476 ARG A O 1
ATOM 3776 N N . LYS A 1 477 ? -58.113 -19.209 49.601 1.00 32.31 477 LYS A N 1
ATOM 3777 C CA . LYS A 1 477 ? -57.603 -19.410 48.237 1.00 32.31 477 LYS A CA 1
ATOM 3778 C C . LYS A 1 477 ? -56.880 -18.121 47.830 1.00 32.31 477 LYS A C 1
ATOM 3780 O O . LYS A 1 477 ? -57.536 -17.116 47.566 1.00 32.31 477 LYS A O 1
ATOM 3785 N N . LEU A 1 478 ? -55.551 -18.137 47.791 1.00 32.06 478 LEU A N 1
ATOM 3786 C CA . LEU A 1 478 ? -54.804 -17.134 47.041 1.00 32.06 478 LEU A CA 1
ATOM 3787 C C . LEU A 1 478 ? -54.938 -17.510 45.566 1.00 32.06 478 LEU A C 1
ATOM 3789 O O . LEU A 1 478 ? -54.535 -18.597 45.154 1.00 32.06 478 LEU A O 1
ATOM 3793 N N . LYS A 1 479 ? -55.611 -16.638 44.810 1.00 30.83 479 LYS A N 1
ATOM 3794 C CA . LYS A 1 479 ? -55.685 -16.703 43.350 1.00 30.83 479 LYS A CA 1
ATOM 3795 C C . LYS A 1 479 ? -54.260 -16.836 42.811 1.00 30.83 479 LYS A C 1
ATOM 3797 O O . LYS A 1 479 ? -53.416 -16.009 43.149 1.00 30.83 479 LYS A O 1
ATOM 3802 N N . LEU A 1 480 ? -54.015 -17.856 41.984 1.00 30.97 480 LEU A N 1
ATOM 3803 C CA . LEU A 1 480 ? -52.892 -17.819 41.056 1.00 30.97 480 LEU A CA 1
ATOM 3804 C C . LEU A 1 480 ? -53.045 -16.528 40.250 1.00 30.97 480 LEU A C 1
ATOM 3806 O O . LEU A 1 480 ? -54.073 -16.314 39.611 1.00 30.97 480 LEU A O 1
ATOM 3810 N N . SER A 1 481 ? -52.055 -15.654 40.336 1.00 30.39 481 SER A N 1
ATOM 3811 C CA . SER A 1 481 ? -51.855 -14.607 39.353 1.00 30.39 481 SER A CA 1
ATOM 3812 C C . SER A 1 481 ? -51.659 -15.285 37.999 1.00 30.39 481 SER A C 1
ATOM 3814 O O . SER A 1 481 ? -50.721 -16.066 37.823 1.00 30.39 481 SER A O 1
ATOM 3816 N N . ASP A 1 482 ? -52.563 -15.002 37.061 1.00 33.44 482 ASP A N 1
ATOM 3817 C CA . ASP A 1 482 ? -52.424 -15.358 35.654 1.00 33.44 482 ASP A CA 1
ATOM 3818 C C . ASP A 1 482 ? -51.118 -14.751 35.129 1.00 33.44 482 ASP A C 1
ATOM 3820 O O . ASP A 1 482 ? -51.025 -13.572 34.790 1.00 33.44 482 ASP A O 1
ATOM 3824 N N . SER A 1 483 ? -50.058 -15.558 35.134 1.00 33.59 483 SER A N 1
ATOM 3825 C CA . SER A 1 483 ? -48.786 -15.193 34.533 1.00 33.59 483 SER A CA 1
ATOM 3826 C C . SER A 1 483 ? -48.920 -15.330 33.021 1.00 33.59 483 SER A C 1
ATOM 3828 O O . SER A 1 483 ? -49.051 -16.433 32.482 1.00 33.59 483 SER A O 1
ATOM 3830 N N . ILE A 1 484 ? -48.829 -14.179 32.354 1.00 37.25 484 ILE A N 1
ATOM 3831 C CA . ILE A 1 484 ? -48.791 -13.946 30.898 1.00 37.25 484 ILE A CA 1
ATOM 3832 C C . ILE A 1 484 ? -47.816 -14.898 30.161 1.00 37.25 484 ILE A C 1
ATOM 3834 O O . ILE A 1 484 ? -47.986 -15.180 28.975 1.00 37.25 484 ILE A O 1
ATOM 3838 N N . ALA A 1 485 ? -46.863 -15.493 30.885 1.00 39.56 485 ALA A N 1
ATOM 3839 C CA . ALA A 1 485 ? -45.889 -16.477 30.417 1.00 39.56 485 ALA A CA 1
ATOM 3840 C C . ALA A 1 485 ? -46.479 -17.760 29.790 1.00 39.56 485 ALA A C 1
ATOM 3842 O O . ALA A 1 485 ? -45.788 -18.430 29.026 1.00 39.56 485 ALA A O 1
ATOM 3843 N N . SER A 1 486 ? -47.737 -18.116 30.073 1.00 35.16 486 SER A N 1
ATOM 3844 C CA . SER A 1 486 ? -48.352 -19.346 29.538 1.00 35.16 486 SER A CA 1
ATOM 3845 C C . SER A 1 486 ? -49.030 -19.182 28.168 1.00 35.16 486 SER A C 1
ATOM 3847 O O . SER A 1 486 ? -49.300 -20.180 27.504 1.00 35.16 486 SER A O 1
ATOM 3849 N N . SER A 1 487 ? -49.247 -17.948 27.695 1.00 36.22 487 SER A N 1
ATOM 3850 C CA . SER A 1 487 ? -49.944 -17.681 26.420 1.00 36.22 487 SER A CA 1
ATOM 3851 C C . SER A 1 487 ? -49.019 -17.479 25.209 1.00 36.22 487 SER A C 1
ATOM 3853 O O . SER A 1 487 ? -49.473 -17.532 24.069 1.00 36.22 487 SER A O 1
ATOM 3855 N N . LEU A 1 488 ? -47.711 -17.310 25.432 1.00 40.69 488 LEU A N 1
ATOM 3856 C CA . LEU A 1 488 ? -46.729 -17.040 24.369 1.00 40.69 488 LEU A CA 1
ATOM 3857 C C . LEU A 1 488 ? -46.079 -18.313 23.792 1.00 40.69 488 LEU A C 1
ATOM 3859 O O . LEU A 1 488 ? -45.432 -18.267 22.746 1.00 40.69 488 LEU A O 1
ATOM 3863 N N . GLY A 1 489 ? -46.268 -19.466 24.442 1.00 38.25 489 GLY A N 1
ATOM 3864 C CA . GLY A 1 489 ? -45.619 -20.728 24.068 1.00 38.25 489 GLY A CA 1
ATOM 3865 C C . GLY A 1 489 ? -46.191 -21.431 22.830 1.00 38.25 489 GLY A C 1
ATOM 3866 O O . GLY A 1 489 ? -45.545 -22.330 22.300 1.00 38.25 489 GLY A O 1
ATOM 3867 N N . SER A 1 490 ? -47.378 -21.050 22.344 1.00 39.56 490 SER A N 1
ATOM 3868 C CA . SER A 1 490 ? -48.097 -21.820 21.313 1.00 39.56 490 SER A CA 1
ATOM 3869 C C . SER A 1 490 ? -47.908 -21.328 19.872 1.00 39.56 490 SER A C 1
ATOM 3871 O O . SER A 1 490 ? -48.152 -22.097 18.947 1.00 39.56 490 SER A O 1
ATOM 3873 N N . ASN A 1 491 ? -47.409 -20.104 19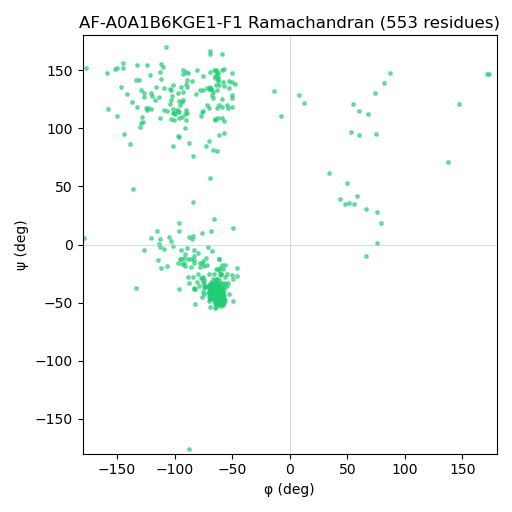.650 1.00 36.94 491 ASN A N 1
ATOM 3874 C CA . ASN A 1 491 ? -47.168 -19.560 18.300 1.00 36.94 491 ASN A CA 1
ATOM 3875 C C . ASN A 1 491 ? -45.677 -19.422 17.924 1.00 36.94 491 ASN A C 1
ATOM 3877 O O . ASN A 1 491 ? -45.356 -19.086 16.784 1.00 36.94 491 ASN A O 1
ATOM 3881 N N . LEU A 1 492 ? -44.751 -19.723 18.843 1.00 43.53 492 LEU A N 1
ATOM 3882 C CA . LEU A 1 492 ? -43.316 -19.446 18.676 1.00 43.53 492 LEU A CA 1
ATOM 3883 C C . LEU A 1 492 ? -42.567 -20.445 17.769 1.00 43.53 492 LEU A C 1
ATOM 3885 O O . LEU A 1 492 ? -41.474 -20.151 17.291 1.00 43.53 492 LEU A O 1
ATOM 3889 N N . ASN A 1 493 ? -43.151 -21.614 17.493 1.00 40.59 493 ASN A N 1
ATOM 3890 C CA . ASN A 1 493 ? -42.516 -22.664 16.682 1.00 40.59 493 ASN A CA 1
ATOM 3891 C C . ASN A 1 493 ? -42.716 -22.485 15.163 1.00 40.59 493 ASN A C 1
ATOM 3893 O O . ASN A 1 493 ? -42.300 -23.348 14.392 1.00 40.59 493 ASN A O 1
ATOM 3897 N N . ARG A 1 494 ? -43.346 -21.385 14.713 1.00 40.53 494 ARG A N 1
ATOM 3898 C CA . ARG A 1 494 ? -43.680 -21.150 13.292 1.00 40.53 494 ARG A CA 1
ATOM 3899 C C . ARG A 1 494 ? -43.065 -19.883 12.675 1.00 40.53 494 ARG A C 1
ATOM 3901 O O . ARG A 1 494 ? -43.361 -19.580 11.524 1.00 40.53 494 ARG A O 1
ATOM 3908 N N . ALA A 1 495 ? -42.208 -19.156 13.393 1.00 40.31 495 ALA A N 1
ATOM 3909 C CA . ALA A 1 495 ? -41.572 -17.931 12.893 1.00 40.31 495 ALA A CA 1
ATOM 3910 C C . ALA A 1 495 ? -40.169 -18.234 12.332 1.00 40.31 495 ALA A C 1
ATOM 3912 O O . ALA A 1 495 ? -39.178 -18.306 13.056 1.00 40.31 495 ALA A O 1
ATOM 3913 N N . GLY A 1 496 ? -40.101 -18.489 11.024 1.00 39.09 496 GLY A N 1
ATOM 3914 C CA . GLY A 1 496 ? -38.928 -19.045 10.338 1.00 39.09 496 GLY A CA 1
ATOM 3915 C C . GLY A 1 496 ? -37.985 -18.043 9.662 1.00 39.09 496 GLY A C 1
ATOM 3916 O O . GLY A 1 496 ? -37.232 -18.455 8.781 1.00 39.09 496 GLY A O 1
ATOM 3917 N N . GLY A 1 497 ? -37.999 -16.745 9.996 1.00 49.06 497 GLY A N 1
ATOM 3918 C CA . GLY A 1 497 ? -37.241 -15.760 9.210 1.00 49.06 497 GLY A CA 1
ATOM 3919 C C . GLY A 1 497 ? -36.709 -14.534 9.951 1.00 49.06 497 GLY A C 1
ATOM 3920 O O . GLY A 1 497 ? -37.307 -14.028 10.892 1.00 49.06 497 GLY A O 1
ATOM 3921 N N . ALA A 1 498 ? -35.601 -13.988 9.432 1.00 49.56 498 ALA A N 1
ATOM 3922 C CA . ALA A 1 498 ? -34.962 -12.752 9.901 1.00 49.56 498 ALA A CA 1
ATOM 3923 C C . ALA A 1 498 ? -35.850 -11.491 9.788 1.00 49.56 498 ALA A C 1
ATOM 3925 O O . ALA A 1 498 ? -35.510 -10.459 10.358 1.00 49.56 498 ALA A O 1
ATOM 3926 N N . GLN A 1 499 ? -36.972 -11.562 9.060 1.00 52.34 499 GLN A N 1
ATOM 3927 C CA . GLN A 1 499 ? -37.943 -10.468 8.947 1.00 52.34 499 GLN A CA 1
ATOM 3928 C C . GLN A 1 499 ? -38.883 -10.365 10.163 1.00 52.34 499 GLN A C 1
ATOM 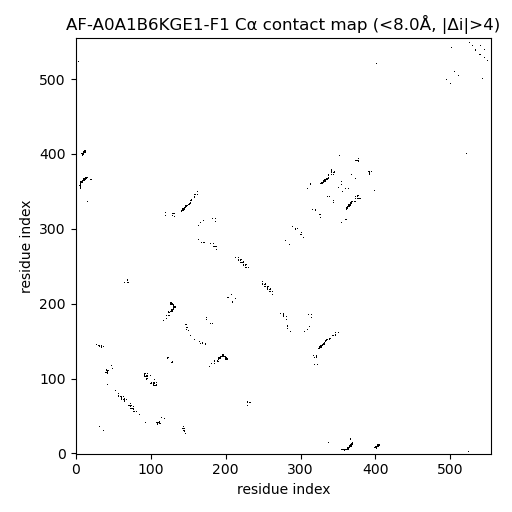3930 O O . GLN A 1 499 ? -39.333 -9.265 10.478 1.00 52.34 499 GLN A O 1
ATOM 3935 N N . ASP A 1 500 ? -39.113 -11.459 10.901 1.00 54.31 500 ASP A N 1
ATOM 3936 C CA . ASP A 1 500 ? -39.918 -11.434 12.136 1.00 54.31 500 ASP A CA 1
ATOM 3937 C C . ASP A 1 500 ? -39.143 -10.867 13.335 1.00 54.31 500 ASP A C 1
ATOM 3939 O O . ASP A 1 500 ? -39.741 -10.353 14.277 1.00 54.31 500 ASP A O 1
ATOM 3943 N N . LEU A 1 501 ? -37.807 -10.847 13.263 1.00 56.84 501 LEU A N 1
ATOM 3944 C CA . LEU A 1 501 ? -36.928 -10.224 14.261 1.00 56.84 501 LEU A CA 1
ATOM 3945 C C . LEU A 1 501 ? -37.143 -8.704 14.367 1.00 56.84 501 LEU A C 1
ATOM 3947 O O . LEU A 1 501 ? -37.052 -8.145 15.454 1.00 56.84 501 LEU A O 1
ATOM 3951 N N . THR A 1 502 ? -37.462 -8.019 13.263 1.00 53.03 502 THR A N 1
ATOM 3952 C CA . THR A 1 502 ? -37.727 -6.568 13.275 1.00 53.03 502 THR A CA 1
ATOM 3953 C C . THR A 1 502 ? -39.078 -6.236 13.911 1.00 53.03 502 THR A C 1
ATOM 3955 O O . THR A 1 502 ? -39.177 -5.249 14.630 1.00 53.03 502 THR A O 1
ATOM 3958 N N . LYS A 1 503 ? -40.104 -7.074 13.700 1.00 52.56 503 LYS A N 1
ATOM 3959 C CA . LYS A 1 503 ? -41.406 -6.939 14.381 1.00 52.56 503 LYS A CA 1
ATOM 3960 C C . LYS A 1 503 ? -41.307 -7.289 15.870 1.00 52.56 503 LYS A C 1
ATOM 3962 O O . LYS A 1 503 ? -41.940 -6.630 16.687 1.00 52.56 503 LYS A O 1
ATOM 3967 N N . MET A 1 504 ? -40.467 -8.265 16.216 1.00 56.38 504 MET A N 1
ATOM 3968 C CA . MET A 1 504 ? -40.162 -8.670 17.592 1.00 56.38 504 MET A CA 1
ATOM 3969 C C . MET A 1 504 ? -39.414 -7.578 18.379 1.00 56.38 504 MET A C 1
ATOM 3971 O O . MET A 1 504 ? -39.790 -7.276 19.503 1.00 56.38 504 MET A O 1
ATOM 3975 N N . LEU A 1 505 ? -38.407 -6.927 17.782 1.00 54.81 505 LEU A N 1
ATOM 3976 C CA . LEU A 1 505 ? -37.660 -5.827 18.420 1.00 54.81 505 LEU A CA 1
ATOM 3977 C C . LEU A 1 505 ? -38.517 -4.583 18.718 1.00 54.81 505 LEU A C 1
ATOM 3979 O O . LEU A 1 505 ? -38.124 -3.765 19.542 1.00 54.81 505 LEU A O 1
ATOM 3983 N N . LEU A 1 506 ? -39.651 -4.425 18.030 1.00 51.69 506 LEU A N 1
ATOM 3984 C CA . LEU A 1 506 ? -40.577 -3.297 18.185 1.00 51.69 506 LEU A CA 1
ATOM 3985 C C . LEU A 1 506 ? -41.728 -3.571 19.167 1.00 51.69 506 LEU A C 1
ATOM 3987 O O . LEU A 1 506 ? -42.447 -2.636 19.502 1.00 51.69 506 LEU A O 1
ATOM 3991 N N . THR A 1 507 ? -41.946 -4.825 19.578 1.00 53.50 507 THR A N 1
ATOM 3992 C CA . THR A 1 507 ? -43.124 -5.238 20.370 1.00 53.50 507 THR A CA 1
ATOM 3993 C C . THR A 1 507 ? -42.798 -5.713 21.784 1.00 53.50 507 THR A C 1
ATOM 3995 O O . THR A 1 507 ? -43.713 -5.822 22.593 1.00 53.50 507 THR A O 1
ATOM 3998 N N . ASP A 1 508 ? -41.527 -5.973 22.097 1.00 54.41 508 ASP A N 1
ATOM 3999 C CA . ASP A 1 508 ? -41.091 -6.390 23.433 1.00 54.41 508 ASP A CA 1
ATOM 4000 C C . ASP A 1 508 ? -40.678 -5.166 24.276 1.00 54.41 508 ASP A C 1
ATOM 4002 O O . ASP A 1 508 ? -39.756 -4.435 23.898 1.00 54.41 508 ASP A O 1
ATOM 4006 N N . ASP A 1 509 ? -41.291 -4.986 25.455 1.00 49.12 509 ASP A N 1
ATOM 4007 C CA . ASP A 1 509 ? -40.920 -3.962 26.459 1.00 49.12 509 ASP A CA 1
ATOM 4008 C C . ASP A 1 509 ? -39.444 -4.079 26.890 1.00 49.12 509 ASP A C 1
ATOM 4010 O O . ASP A 1 509 ? -38.842 -3.149 27.413 1.00 49.12 509 ASP A O 1
ATOM 4014 N N . TYR A 1 510 ? -38.816 -5.223 26.623 1.00 48.22 510 TYR A N 1
ATOM 4015 C CA . TYR A 1 510 ? -37.413 -5.494 26.919 1.00 48.22 510 TYR A CA 1
ATOM 4016 C C . TYR A 1 510 ? -36.418 -4.760 25.987 1.00 48.22 510 TYR A C 1
ATOM 4018 O O . TYR A 1 510 ? -35.215 -4.736 26.258 1.00 48.22 510 TYR A O 1
ATOM 4026 N N . PHE A 1 511 ? -36.896 -4.159 24.887 1.00 52.66 511 PHE A N 1
ATOM 4027 C CA . PHE A 1 511 ? -36.095 -3.358 23.947 1.00 52.66 511 PHE A CA 1
ATOM 4028 C C . PHE A 1 511 ? -36.459 -1.861 23.943 1.00 52.66 511 PHE A C 1
ATOM 4030 O O . PHE A 1 511 ? -35.885 -1.108 23.152 1.00 52.66 511 PHE A O 1
ATOM 4037 N N . SER A 1 512 ? -37.358 -1.403 24.825 1.00 54.00 512 SER A N 1
ATOM 4038 C CA . SER A 1 512 ? -37.817 -0.003 24.871 1.00 54.00 512 SER A CA 1
ATOM 4039 C C . SER A 1 512 ? -36.705 0.997 25.213 1.00 54.00 512 SER A C 1
ATOM 4041 O O . SER A 1 512 ? -36.708 2.116 24.705 1.00 54.00 512 SER A O 1
ATOM 4043 N N . ASP A 1 513 ? -35.714 0.577 26.004 1.00 54.59 513 ASP A N 1
ATOM 4044 C CA . ASP A 1 513 ? -34.596 1.422 26.459 1.00 54.59 513 ASP A CA 1
ATOM 4045 C C . ASP A 1 513 ? -33.405 1.439 25.478 1.00 54.59 513 ASP A C 1
ATOM 4047 O O . ASP A 1 513 ? -32.327 1.977 25.759 1.00 54.59 513 ASP A O 1
ATOM 4051 N N . VAL A 1 514 ? -33.556 0.829 24.298 1.00 60.50 514 VAL A N 1
ATOM 4052 C CA . VAL A 1 514 ? -32.449 0.607 23.364 1.00 60.50 514 VAL A CA 1
ATOM 4053 C C . VAL A 1 514 ? -32.405 1.706 22.297 1.00 60.50 514 VAL A C 1
ATOM 4055 O O . VAL A 1 514 ? -33.198 1.735 21.360 1.00 60.50 514 VAL A O 1
ATOM 4058 N N . ASN A 1 515 ? -31.399 2.585 22.388 1.00 65.75 515 ASN A N 1
ATOM 4059 C CA . ASN A 1 515 ? -31.078 3.585 21.359 1.00 65.75 515 ASN A CA 1
ATOM 4060 C C . ASN A 1 515 ? -30.975 2.919 19.960 1.00 65.75 515 ASN A C 1
ATOM 4062 O O . ASN A 1 515 ? -30.377 1.843 19.854 1.00 65.75 515 ASN A O 1
ATOM 4066 N N . PRO A 1 516 ? -31.467 3.529 18.860 1.00 68.38 516 PRO A N 1
ATOM 4067 C CA . PRO A 1 516 ? -31.348 2.986 17.499 1.00 68.38 516 PRO A CA 1
ATOM 4068 C C . PRO A 1 516 ? -29.926 2.545 17.105 1.00 68.38 516 PRO A C 1
ATOM 4070 O O . PRO A 1 516 ? -29.757 1.601 16.326 1.00 68.38 516 PRO A O 1
ATOM 4073 N N . ARG A 1 517 ? -28.882 3.176 17.662 1.00 66.19 517 ARG A N 1
ATOM 4074 C CA . ARG A 1 517 ? -27.490 2.714 17.500 1.00 66.19 517 ARG A CA 1
ATOM 4075 C C . ARG A 1 517 ? -27.237 1.369 18.185 1.00 66.19 517 ARG A C 1
ATOM 4077 O O . ARG A 1 517 ? -26.683 0.462 17.562 1.00 66.19 517 ARG A O 1
ATOM 4084 N N . SER A 1 518 ? -27.678 1.228 19.430 1.00 70.12 518 SER A N 1
ATOM 4085 C CA . SER A 1 518 ? -27.598 -0.011 20.207 1.00 70.12 518 SER A CA 1
ATOM 4086 C C . SER A 1 518 ? -28.411 -1.133 19.558 1.00 70.12 518 SER A C 1
ATOM 4088 O O . SER A 1 518 ? -27.930 -2.258 19.477 1.00 70.12 518 SER A O 1
ATOM 4090 N N . MET A 1 519 ? -29.574 -0.822 18.977 1.00 73.44 519 MET A N 1
ATOM 4091 C CA . MET A 1 519 ? -30.393 -1.798 18.250 1.00 73.44 519 MET A CA 1
ATOM 4092 C C . MET A 1 519 ? -29.679 -2.312 16.993 1.00 73.44 519 MET A C 1
ATOM 4094 O O . MET A 1 519 ? -29.611 -3.521 16.765 1.00 73.44 519 MET A O 1
ATOM 4098 N N . ARG A 1 520 ? -29.065 -1.418 16.201 1.00 73.62 520 ARG A N 1
ATOM 4099 C CA . ARG A 1 520 ? -28.233 -1.816 15.049 1.00 73.62 520 ARG A CA 1
ATOM 4100 C C . ARG A 1 520 ? -27.072 -2.709 15.484 1.00 73.62 520 ARG A C 1
ATOM 4102 O O . ARG A 1 520 ? -26.771 -3.698 14.817 1.00 73.62 520 ARG A O 1
ATOM 4109 N N . ARG A 1 521 ? -26.429 -2.370 16.603 1.00 73.94 521 ARG A N 1
ATOM 4110 C CA . ARG A 1 521 ? -25.340 -3.163 17.175 1.00 73.94 521 ARG A CA 1
ATOM 4111 C C . ARG A 1 521 ? -25.806 -4.563 17.563 1.00 73.94 521 ARG A C 1
ATOM 4113 O O . ARG A 1 521 ? -25.187 -5.539 17.152 1.00 73.94 521 ARG A O 1
ATOM 4120 N N . LEU A 1 522 ? -26.911 -4.658 18.297 1.00 77.00 522 LEU A N 1
ATOM 4121 C CA . LEU A 1 522 ? -27.477 -5.919 18.765 1.00 77.00 522 LEU A CA 1
ATOM 4122 C C . LEU A 1 522 ? -27.875 -6.808 17.586 1.00 77.00 522 LEU A C 1
ATOM 4124 O O . LEU A 1 522 ? -27.487 -7.971 17.537 1.00 77.00 522 LEU A O 1
ATOM 4128 N N . MET A 1 523 ? -28.526 -6.238 16.571 1.00 76.94 523 MET A N 1
ATOM 4129 C CA . MET A 1 523 ? -28.874 -6.953 15.342 1.00 76.94 523 MET A CA 1
ATOM 4130 C C . MET A 1 523 ? -27.634 -7.501 14.617 1.00 76.94 523 MET A C 1
ATOM 4132 O O . MET A 1 523 ? -27.630 -8.650 14.170 1.00 76.94 523 MET A O 1
ATOM 4136 N N . ASN A 1 524 ? -26.551 -6.718 14.547 1.00 76.94 524 ASN A N 1
ATOM 4137 C CA . ASN A 1 524 ? -25.282 -7.174 13.976 1.00 76.94 524 ASN A CA 1
ATOM 4138 C C . ASN A 1 524 ? -24.682 -8.336 14.781 1.00 76.94 524 ASN A C 1
ATOM 4140 O O . ASN A 1 524 ? -24.251 -9.324 14.188 1.00 76.94 524 ASN A O 1
ATOM 4144 N N . VAL A 1 525 ? -24.680 -8.252 16.115 1.00 78.19 525 VAL A N 1
ATOM 4145 C CA . VAL A 1 525 ? -24.159 -9.317 16.988 1.00 78.19 525 VAL A CA 1
ATOM 4146 C C . VAL A 1 525 ? -25.001 -10.589 16.866 1.00 78.19 525 VAL A C 1
ATOM 4148 O O . VAL A 1 525 ? -24.433 -11.668 16.695 1.00 78.19 525 VAL A O 1
ATOM 4151 N N . VAL A 1 526 ? -26.334 -10.484 16.870 1.00 82.31 526 VAL A N 1
ATOM 4152 C CA . VAL A 1 526 ? -27.248 -11.623 16.668 1.00 82.31 526 VAL A CA 1
ATOM 4153 C C . VAL A 1 526 ? -26.985 -12.286 15.322 1.00 82.31 526 VAL A C 1
ATOM 4155 O O . VAL A 1 526 ? -26.845 -13.505 15.249 1.00 82.31 526 VAL A O 1
ATOM 4158 N N . TYR A 1 527 ? -26.849 -11.499 14.255 1.00 79.06 527 TYR A N 1
ATOM 4159 C CA . TYR A 1 527 ? -26.611 -12.040 12.922 1.00 79.06 527 TYR A CA 1
ATOM 4160 C C . TYR A 1 527 ? -25.245 -12.731 12.797 1.00 79.06 527 TYR A C 1
ATOM 4162 O O . TYR A 1 527 ? -25.159 -13.826 12.237 1.00 79.06 527 TYR A O 1
ATOM 4170 N N . ILE A 1 528 ? -24.179 -12.136 13.346 1.00 80.88 528 ILE A N 1
ATOM 4171 C CA . ILE A 1 528 ? -22.845 -12.757 13.379 1.00 80.88 528 ILE A CA 1
ATOM 4172 C C . ILE A 1 528 ? -22.883 -14.050 14.189 1.00 80.88 528 ILE A C 1
ATOM 4174 O O . ILE A 1 528 ? -22.392 -15.075 13.722 1.00 80.88 528 ILE A O 1
ATOM 4178 N N . THR A 1 529 ? -23.489 -14.020 15.375 1.00 82.12 529 THR A N 1
ATOM 4179 C CA . THR A 1 529 ? -23.562 -15.189 16.258 1.00 82.12 529 THR A CA 1
ATOM 4180 C C . THR A 1 529 ? -24.373 -16.302 15.605 1.00 82.12 529 THR A C 1
ATOM 4182 O O . THR A 1 529 ? -23.937 -17.447 15.601 1.00 82.12 529 THR A O 1
ATOM 4185 N N . GLY A 1 530 ? -25.486 -15.973 14.946 1.00 84.06 530 GLY A N 1
ATOM 4186 C CA . GLY A 1 530 ? -26.280 -16.942 14.197 1.00 84.06 530 GLY A CA 1
ATOM 4187 C C . GLY A 1 530 ? -25.511 -17.545 13.019 1.00 84.06 530 GLY A C 1
ATOM 4188 O O . GLY A 1 530 ? -25.552 -18.754 12.798 1.00 84.06 530 GLY A O 1
ATOM 4189 N N . ARG A 1 531 ? -24.732 -16.733 12.291 1.00 81.94 531 ARG A N 1
ATOM 4190 C CA . ARG A 1 531 ? -23.832 -17.234 11.239 1.00 81.94 531 ARG A CA 1
ATOM 4191 C C . ARG A 1 531 ? -22.748 -18.157 11.790 1.00 81.94 531 ARG A C 1
ATOM 4193 O O . ARG A 1 531 ? -22.469 -19.175 11.165 1.00 81.94 531 ARG A O 1
ATOM 4200 N N . LEU A 1 532 ? -22.159 -17.820 12.936 1.00 82.12 532 LEU A N 1
ATOM 4201 C CA . LEU A 1 532 ? -21.152 -18.648 13.599 1.00 82.12 532 LEU A CA 1
ATOM 4202 C C . LEU A 1 532 ? -21.745 -19.979 14.063 1.00 82.12 532 LEU A C 1
ATOM 4204 O O . LEU A 1 532 ? -21.192 -21.024 13.741 1.00 82.12 532 LEU A O 1
ATOM 4208 N N . LEU A 1 533 ? -22.891 -19.963 14.748 1.00 82.81 533 LEU A N 1
ATOM 4209 C CA . LEU A 1 533 ? -23.580 -21.180 15.189 1.00 82.81 533 LEU A CA 1
ATOM 4210 C C . LEU A 1 533 ? -23.914 -22.089 14.005 1.00 82.81 533 LEU A C 1
ATOM 4212 O O . LEU A 1 533 ? -23.620 -23.282 14.045 1.00 82.81 533 LEU A O 1
ATOM 4216 N N . LYS A 1 534 ? -24.411 -21.510 12.906 1.00 82.94 534 LYS A N 1
ATOM 4217 C CA . LYS A 1 534 ? -24.666 -22.250 11.666 1.00 82.94 534 LYS A CA 1
ATOM 4218 C C . LYS A 1 534 ? -23.385 -22.822 11.050 1.00 82.94 534 LYS A C 1
ATOM 4220 O O . LYS A 1 534 ? -23.395 -23.954 10.581 1.00 82.94 534 LYS A O 1
ATOM 4225 N N . ALA A 1 535 ? -22.279 -22.074 11.063 1.00 80.69 535 ALA A N 1
ATOM 4226 C CA . ALA A 1 535 ? -20.982 -22.556 10.579 1.00 80.69 535 ALA A CA 1
ATOM 4227 C C . ALA A 1 535 ? -20.444 -23.729 11.418 1.00 80.69 535 ALA A C 1
ATOM 4229 O O . ALA A 1 535 ? -19.828 -24.639 10.869 1.00 80.69 535 ALA A O 1
ATOM 4230 N N . PHE A 1 536 ? -20.730 -23.741 12.722 1.00 82.50 536 PHE A N 1
ATOM 4231 C CA . PHE A 1 536 ? -20.424 -24.852 13.626 1.00 82.50 536 PHE A CA 1
ATOM 4232 C C . PHE A 1 536 ? -21.481 -25.971 13.623 1.00 82.50 536 PHE A C 1
ATOM 4234 O O . PHE A 1 536 ? -21.366 -26.894 14.425 1.00 82.50 536 PHE A O 1
ATOM 4241 N N . GLN A 1 537 ? -22.479 -25.920 12.727 1.00 82.31 537 GLN A N 1
ATOM 4242 C CA . GLN A 1 537 ? -23.576 -26.898 12.636 1.00 82.31 537 GLN A CA 1
ATOM 4243 C C . GLN A 1 537 ? -24.353 -27.060 13.957 1.00 82.31 537 GLN A C 1
ATOM 4245 O O . GLN A 1 537 ? -24.786 -28.154 14.310 1.00 82.31 537 GLN A O 1
ATOM 4250 N N . ILE A 1 538 ? -24.498 -25.970 14.714 1.00 82.12 538 ILE A N 1
ATOM 4251 C CA . ILE A 1 538 ? -25.313 -25.923 15.928 1.00 82.12 538 ILE A CA 1
ATOM 4252 C C . ILE A 1 538 ? -26.687 -25.385 15.539 1.00 82.12 538 ILE A C 1
ATOM 4254 O O . ILE A 1 538 ? -26.793 -24.254 15.063 1.00 82.12 538 ILE A O 1
ATOM 4258 N N . ASP A 1 539 ? -27.733 -26.173 15.770 1.00 79.69 539 ASP A N 1
ATOM 4259 C CA . ASP A 1 539 ? -29.111 -25.730 15.576 1.00 79.69 539 ASP A CA 1
ATOM 4260 C C . ASP A 1 539 ? -29.497 -24.707 16.650 1.00 79.69 539 ASP A C 1
ATOM 4262 O O . ASP A 1 539 ? -29.236 -24.893 17.841 1.00 79.69 539 ASP A O 1
ATOM 4266 N N . PHE A 1 540 ? -30.126 -23.608 16.238 1.00 82.56 540 PHE A N 1
ATOM 4267 C CA . PHE A 1 540 ? -30.574 -22.565 17.154 1.00 82.56 540 PHE A CA 1
ATOM 4268 C C . PHE A 1 540 ? -31.888 -21.940 16.693 1.00 82.56 540 PHE A C 1
ATOM 4270 O O . PHE A 1 540 ? -32.189 -21.860 15.503 1.00 82.56 540 PHE A O 1
ATOM 4277 N N . ASN A 1 541 ? -32.656 -21.445 17.662 1.00 84.62 541 ASN A N 1
ATOM 4278 C CA . ASN A 1 541 ? -33.805 -20.586 17.412 1.00 84.62 541 ASN A CA 1
ATOM 4279 C C . ASN A 1 541 ? -33.354 -19.118 17.487 1.00 84.62 541 ASN A C 1
ATOM 4281 O O . ASN A 1 541 ? -32.705 -18.715 18.457 1.00 84.62 541 ASN A O 1
ATOM 4285 N N . TRP A 1 542 ? -33.718 -18.315 16.485 1.00 79.94 542 TRP A N 1
ATOM 4286 C CA . TRP A 1 542 ? -33.421 -16.882 16.428 1.00 79.94 542 TRP A CA 1
ATOM 4287 C C . TRP A 1 542 ? -33.957 -16.105 17.635 1.00 79.94 542 TRP A C 1
ATOM 4289 O O . TRP A 1 542 ? -33.284 -15.183 18.088 1.00 79.94 542 TRP A O 1
ATOM 4299 N N . TYR A 1 543 ? -35.104 -16.505 18.196 1.00 75.31 543 TYR A N 1
ATOM 4300 C CA . TYR A 1 543 ? -35.680 -15.890 19.397 1.00 75.31 543 TYR A CA 1
ATOM 4301 C C . TYR A 1 543 ? -34.771 -16.075 20.619 1.00 75.31 543 TYR A C 1
ATOM 4303 O O . TYR A 1 543 ? -34.358 -15.108 21.259 1.00 75.31 543 TYR A O 1
ATOM 4311 N N . HIS A 1 544 ? -34.394 -17.325 20.905 1.00 78.88 544 HIS A N 1
ATOM 4312 C CA . HIS A 1 544 ? -33.505 -17.641 22.023 1.00 78.88 544 HIS A CA 1
ATOM 4313 C C . HIS A 1 544 ? -32.120 -17.029 21.834 1.00 78.88 544 HIS A C 1
ATOM 4315 O O . HIS A 1 544 ? -31.525 -16.566 22.801 1.00 78.88 544 HIS A O 1
ATOM 4321 N N . LEU A 1 545 ? -31.629 -16.978 20.594 1.00 82.12 545 LEU A N 1
ATOM 4322 C CA . LEU A 1 545 ? -30.372 -16.318 20.282 1.00 82.12 545 LEU A CA 1
ATOM 4323 C C . LEU A 1 545 ? -30.442 -14.809 20.542 1.00 82.12 545 LEU A C 1
ATOM 4325 O O . LEU A 1 545 ? -29.537 -14.268 21.166 1.00 82.12 545 LEU A O 1
ATOM 4329 N N . ALA A 1 546 ? -31.498 -14.130 20.092 1.00 79.06 546 ALA A N 1
ATOM 4330 C CA . ALA A 1 546 ? -31.664 -12.693 20.293 1.00 79.06 546 ALA A CA 1
ATOM 4331 C C . ALA A 1 546 ? -31.810 -12.332 21.776 1.00 79.06 546 ALA A C 1
ATOM 4333 O O . ALA A 1 546 ? -31.156 -11.403 22.245 1.00 79.06 546 ALA A O 1
ATOM 4334 N N . SER A 1 547 ? -32.598 -13.110 22.523 1.00 75.69 547 SER A N 1
ATOM 4335 C CA . SER A 1 547 ? -32.735 -12.966 23.975 1.00 75.69 547 SER A CA 1
ATOM 4336 C C . SER A 1 547 ? -31.403 -13.209 24.693 1.00 75.69 547 SER A C 1
ATOM 4338 O O . SER A 1 547 ? -30.982 -12.384 25.500 1.00 75.69 547 SER A O 1
ATOM 4340 N N . TRP A 1 548 ? -30.681 -14.280 24.340 1.00 79.25 548 TRP A N 1
ATOM 4341 C CA . TRP A 1 548 ? -29.366 -14.574 24.911 1.00 79.25 548 TRP A CA 1
ATOM 4342 C C . TRP A 1 548 ? -28.354 -13.465 24.617 1.00 79.25 548 TRP A C 1
ATOM 4344 O O . TRP A 1 548 ? -27.676 -13.007 25.531 1.00 79.25 548 TRP A O 1
ATOM 4354 N N . VAL A 1 549 ? -28.292 -12.985 23.370 1.00 78.25 549 VAL A N 1
ATOM 4355 C CA . VAL A 1 549 ? -27.404 -11.881 22.987 1.00 78.25 549 VAL A CA 1
ATOM 4356 C C . VAL A 1 549 ? -27.738 -10.617 23.773 1.00 78.25 549 VAL A C 1
ATOM 4358 O O . VAL A 1 549 ? -26.819 -9.966 24.260 1.00 78.25 549 VAL A O 1
ATOM 4361 N N . ASN A 1 550 ? -29.021 -10.292 23.948 1.00 74.62 550 ASN A N 1
ATOM 4362 C CA . ASN A 1 550 ? -29.425 -9.125 24.728 1.00 74.62 550 ASN A CA 1
ATOM 4363 C C . ASN A 1 550 ? -28.989 -9.245 26.198 1.00 74.62 550 ASN A C 1
ATOM 4365 O O . ASN A 1 550 ? -28.367 -8.332 26.730 1.00 74.62 550 ASN A O 1
ATOM 4369 N N . ILE A 1 551 ? -29.194 -10.412 26.820 1.00 73.38 551 ILE A N 1
ATOM 4370 C CA . ILE A 1 551 ? -28.727 -10.682 28.191 1.00 73.38 551 ILE A CA 1
ATOM 4371 C C . ILE A 1 551 ? -27.200 -10.559 28.290 1.00 73.38 551 ILE A C 1
ATOM 4373 O O . ILE A 1 551 ? -26.689 -10.030 29.269 1.00 73.38 551 ILE A O 1
ATOM 4377 N N . THR A 1 552 ? -26.452 -11.026 27.285 1.00 68.56 552 THR A N 1
ATOM 4378 C CA . THR A 1 552 ? -24.984 -10.896 27.279 1.00 68.56 552 THR A CA 1
ATOM 4379 C C . THR A 1 552 ? -24.482 -9.486 26.967 1.00 68.56 552 THR A C 1
ATOM 4381 O O . THR A 1 552 ? -23.316 -9.197 27.225 1.00 68.56 552 THR A O 1
ATOM 4384 N N . GLU A 1 553 ? -25.315 -8.627 26.371 1.00 67.88 553 GLU A N 1
ATOM 4385 C CA . GLU A 1 553 ? -24.962 -7.243 26.032 1.00 67.88 553 GLU A CA 1
ATOM 4386 C C . GLU A 1 553 ? -25.304 -6.257 27.146 1.00 67.88 553 GLU A C 1
ATOM 4388 O O . GLU A 1 553 ? -24.739 -5.164 27.151 1.00 67.88 553 GLU A O 1
ATOM 4393 N N . GLN A 1 554 ? -26.171 -6.629 28.089 1.00 61.81 554 GLN A N 1
ATOM 4394 C CA . GLN A 1 554 ? -26.344 -5.894 29.338 1.00 61.81 554 GLN A CA 1
ATOM 4395 C C . GLN A 1 554 ? -25.033 -5.994 30.141 1.00 61.81 554 GLN A C 1
ATOM 4397 O O . GLN A 1 554 ? -24.647 -7.071 30.593 1.00 61.81 554 GLN A O 1
ATOM 4402 N N . TRP A 1 555 ? -24.309 -4.871 30.190 1.00 51.72 555 TRP A N 1
ATOM 4403 C CA . TRP A 1 555 ? -22.956 -4.726 30.741 1.00 51.72 555 TRP A CA 1
ATOM 4404 C C . TRP A 1 555 ? -22.880 -4.902 32.256 1.00 51.72 555 TRP A C 1
ATOM 4406 O O . TRP A 1 555 ? -23.763 -4.357 32.955 1.00 51.72 555 TRP A O 1
#